Protein AF-0000000081666389 (afdb_homodimer)

Sequence (454 aa):
METGNNTIRDEVRSTVYCTSIKHGDVEEWEFAYNKAIERFAPVTEANRLRSAMGCTEKAWLLERYLEDDNFAISGTLSDIRDKSSTGYSVAWEFTMENFDKLGLSYNTVWDFQTIMNTDYDLKQLTAFSVNHHDMAEDDARDYYEAVETVEKNIVWMNRNKQSIKEWLLEVTSTMKHSVPTDGERHVPKPDSSGLYIQYDGLIQDGHINGKRVPLTSEAMLQLVHEHMETGNNTIRDEVRSTVYCTSIKHGDVEEWEFAYNKAIERFAPVTEANRLRSAMGCTEKAWLLERYLEDDNFAISGTLSDIRDKSSTGYSVAWEFTMENFDKLGLSYNTVWDFQTIMNTDYDLKQLTAFSVNHHDMAEDDARDYYEAVETVEKNIVWMNRNKQSIKEWLLEVTSTMKHSVPTDGERHVPKPDSSGLYIQYDGLIQDGHINGKRVPLTSEAMLQLVHEH

Nearest PDB structures (foldseek):
  4d4z-assembly1_A  TM=5.268E-01  e=8.474E+00  Homo sapiens
  4d4z-assembly1_A  TM=3.422E-01  e=6.102E+00  Homo sapiens

Organism: Saccoglossus kowalevskii (NCBI:txid10224)

Solvent-accessible surface area (backbone atoms only — not comparable to full-atom values): 24777 Å² total; per-residue (Å²): 123,70,62,58,56,47,48,52,50,46,51,50,47,45,39,22,38,22,35,10,21,36,76,42,54,68,64,50,40,48,52,33,51,55,49,36,68,40,87,85,46,56,64,70,58,22,51,45,32,50,41,18,56,22,32,34,68,49,63,70,59,53,50,50,56,57,67,32,85,91,52,58,57,70,61,44,42,64,30,16,37,66,42,27,64,37,20,29,52,52,39,49,52,50,44,71,71,35,32,75,84,68,64,60,59,71,61,71,61,42,60,48,30,68,71,35,43,44,74,60,45,52,50,54,56,49,51,53,48,65,76,45,67,83,57,54,69,70,58,51,53,52,45,54,52,27,51,53,45,23,53,50,36,27,54,50,40,72,72,38,48,66,61,49,54,50,50,51,52,49,56,64,56,54,70,62,70,78,65,88,78,84,86,88,70,76,72,74,56,85,64,75,62,46,61,40,61,57,66,47,79,52,57,49,88,81,45,73,70,58,53,67,23,39,31,32,60,66,45,41,60,52,57,58,68,72,101,122,69,61,60,58,48,47,52,51,47,50,51,46,46,39,24,38,22,34,12,22,39,75,41,54,67,61,51,40,48,51,32,51,55,51,37,68,40,87,85,47,56,65,69,57,20,50,42,31,52,40,18,57,23,31,34,67,49,62,69,58,51,50,50,56,58,69,34,84,91,51,58,56,71,59,45,43,63,30,16,34,65,42,30,67,37,19,30,51,52,41,51,52,50,45,71,72,34,31,76,85,68,64,60,58,70,60,70,61,43,59,49,29,68,66,35,45,45,73,61,44,53,50,53,55,48,51,52,48,63,77,45,70,82,58,53,68,70,58,51,53,49,43,54,52,27,50,51,46,24,53,52,36,27,55,50,40,71,71,38,47,65,61,49,54,51,48,52,52,48,55,64,55,52,68,60,70,75,60,85,77,83,79,77,76,69,66,72,59,80,69,77,65,47,61,40,61,56,69,45,84,45,57,48,90,79,46,75,70,60,55,66,26,43,30,39,60,66,46,42,61,54,57,59,67,72,103

Foldseek 3Di:
DVVVVVVVVLVLLLVQLLLQQQPHDPVSLVVLVVQLLDPPHPPSSSLSSLLSNLSHLDLVSLVVNCPDPSDDNLSSLVSNCLRAPSSVVSSVVCCVVCCVVVVDDLVSLLVNLQQQAAPVSLVVLVVVCVVVVVDDPVSVVSSVVSSVSNPVNNVVCVVCVVVVVVVVVVVVVPVPPPLDDDDDDDSPPVPQQQQPQPQNVRCGPVDSPRGRHRRHNVSNVVVVVVD/DVVVVVVVVLVLLLVQLLLQQQPHDPVSLVVLVVQLLDPPHPPSSSLSSLLSNLSHLDLVSLVVNCPDPSDDNLSSLVSNCQNAPSSVVSSVVCCVVCCVVVVDDLVSLLVNLQQQAAPVSLVVLVVVCVVVVVDDPVSVVSSVVSSVSNPVSNVVCVVCVVVVVVVVVVVVVVVPVPPDPDDDPPVVPPPQQQQDQPQRVRCGPVDSPRGRHRHHNVSNVVVVVVD

Secondary structure (DSSP, 8-state):
-HHHHHHHHHHHHHHHHHHHHHS--HHHHHHHHHHHT-TTS-HHHHHHHHHHHTT---HHHHHHHHH-TTS-HHHHHHHHHTT-HHHHHHHHHHHHHHHHHHT--HHHHHGGGGT--SHHHHHHHHHHHHHTTT--HHHHHHHHHHHHHHHHHHHHHHHHHHHHHHHHHHHHHHHHHT----SSS------S--EEE---S--BTTB----EEE--HHHHHHHHHT-/-HHHHHHHHHHHHHHHHHHHHHH--HHHHHHHHHHHT-TTS-HHHHHHHHHHHTT---HHHHHHHHH-TTS-HHHHHHHHHTT-HHHHHHHHHHHHHHHHHHT--HHHHHGGGGT--SHHHHHHHHHHHHHTTT--HHHHHHHHHHHHHHHHHHHHHHHHHHHHHHHHHHHHHHHHHTS---SSS------S--EEE---S--BTTB----EEE--HHHHHHHHHT-

pLDDT: mean 73.29, std 25.48, range [24.53, 97.75]

Structure (mmCIF, N/CA/C/O backbone):
data_AF-0000000081666389-model_v1
#
loop_
_entity.id
_entity.type
_entity.pdbx_description
1 polymer 'Aminopeptidase N-like'
#
loop_
_atom_site.group_PDB
_atom_site.id
_atom_site.type_symbol
_atom_site.label_atom_id
_atom_site.label_alt_id
_atom_site.label_comp_id
_atom_site.label_asym_id
_atom_site.label_entity_id
_atom_site.label_seq_id
_atom_site.pdbx_PDB_ins_code
_atom_site.Cartn_x
_atom_site.Cartn_y
_atom_site.Cartn_z
_atom_site.occupancy
_atom_site.B_iso_or_equiv
_atom_site.auth_seq_id
_atom_site.auth_comp_id
_atom_site.auth_asym_id
_atom_site.auth_atom_id
_atom_site.pdbx_PDB_model_num
ATOM 1 N N . MET A 1 1 ? -6.422 12.758 38.344 1 36.09 1 MET A N 1
ATOM 2 C CA . MET A 1 1 ? -7.582 11.992 37.906 1 36.09 1 MET A CA 1
ATOM 3 C C . MET A 1 1 ? -8.125 12.523 36.562 1 36.09 1 MET A C 1
ATOM 5 O O . MET A 1 1 ? -8.945 11.867 35.938 1 36.09 1 MET A O 1
ATOM 9 N N . GLU A 1 2 ? -8.078 13.914 36.281 1 46.12 2 GLU A N 1
ATOM 10 C CA . GLU A 1 2 ? -8.539 14.664 35.094 1 46.12 2 GLU A CA 1
ATOM 11 C C . GLU A 1 2 ? -7.656 14.391 33.875 1 46.12 2 GLU A C 1
ATOM 13 O O . GLU A 1 2 ? -8.102 14.516 32.75 1 46.12 2 GLU A O 1
ATOM 18 N N . THR A 1 3 ? -6.441 13.992 34.188 1 48.28 3 THR A N 1
ATOM 19 C CA . THR A 1 3 ? -5.426 13.75 33.188 1 48.28 3 THR A CA 1
ATOM 20 C C . THR A 1 3 ? -5.73 12.477 32.406 1 48.28 3 THR A C 1
ATOM 22 O O . THR A 1 3 ? -5.535 12.422 31.188 1 48.28 3 THR A O 1
ATOM 25 N N . GLY A 1 4 ? -6.125 11.461 33.156 1 44.62 4 GLY A N 1
ATOM 26 C CA . GLY A 1 4 ? -6.492 10.195 32.531 1 44.62 4 GLY A CA 1
ATOM 27 C C . GLY A 1 4 ? -7.648 10.305 31.562 1 44.62 4 GLY A C 1
ATOM 28 O O . GLY A 1 4 ? -7.617 9.703 30.5 1 44.62 4 GLY A O 1
ATOM 29 N N . ASN A 1 5 ? -8.727 11.07 32 1 45.56 5 ASN A N 1
ATOM 30 C CA . ASN A 1 5 ? -9.914 11.25 31.156 1 45.56 5 ASN A CA 1
ATOM 31 C C . ASN A 1 5 ? -9.586 12.023 29.891 1 45.56 5 ASN A C 1
ATOM 33 O O . ASN A 1 5 ? -10.125 11.719 28.812 1 45.56 5 ASN A O 1
ATOM 37 N N . ASN A 1 6 ? -8.602 12.891 30.062 1 51.28 6 ASN A N 1
ATOM 38 C CA . ASN A 1 6 ? -8.203 13.664 28.891 1 51.28 6 ASN A CA 1
ATOM 39 C C . ASN A 1 6 ? -7.43 12.812 27.891 1 51.28 6 ASN A C 1
ATOM 41 O O . ASN A 1 6 ? -7.609 12.953 26.672 1 51.28 6 ASN A O 1
ATOM 45 N N . THR A 1 7 ? -6.656 11.867 28.5 1 53.44 7 THR A N 1
ATOM 46 C CA . THR A 1 7 ? -5.867 11 27.641 1 53.44 7 THR A CA 1
ATOM 47 C C . THR A 1 7 ? -6.77 10.047 26.859 1 53.44 7 THR A C 1
ATOM 49 O O . THR A 1 7 ? -6.547 9.805 25.672 1 53.44 7 THR A O 1
ATOM 52 N N . ILE A 1 8 ? -7.734 9.5 27.562 1 48.84 8 ILE A N 1
ATOM 53 C CA . ILE A 1 8 ? -8.672 8.602 26.891 1 48.84 8 ILE A CA 1
ATOM 54 C C . ILE A 1 8 ? -9.445 9.359 25.812 1 48.84 8 ILE A C 1
ATOM 56 O O . ILE A 1 8 ? -9.594 8.875 24.703 1 48.84 8 ILE A O 1
ATOM 60 N N . ARG A 1 9 ? -9.789 10.586 26.203 1 58.81 9 ARG A N 1
ATOM 61 C CA . ARG A 1 9 ? -10.531 11.398 25.234 1 58.81 9 ARG A CA 1
ATOM 62 C C . ARG A 1 9 ? -9.664 11.742 24.031 1 58.81 9 ARG A C 1
ATOM 64 O O . ARG A 1 9 ? -10.133 11.711 22.891 1 58.81 9 ARG A O 1
ATOM 71 N N . ASP A 1 10 ? -8.398 11.938 24.406 1 64.31 10 ASP A N 1
ATOM 72 C CA . ASP A 1 10 ? -7.473 12.273 23.328 1 64.31 10 ASP A CA 1
ATOM 73 C C . ASP A 1 10 ? -7.23 11.078 22.406 1 64.31 10 ASP A C 1
ATOM 75 O O . ASP A 1 10 ? -7.191 11.219 21.188 1 64.31 10 ASP A O 1
ATOM 79 N N . GLU A 1 11 ? -7.113 9.961 23.047 1 62.31 11 GLU A N 1
ATOM 80 C CA . GLU A 1 11 ? -6.879 8.742 22.266 1 62.31 11 GLU A CA 1
ATOM 81 C C . GLU A 1 11 ? -8.07 8.422 21.375 1 62.31 11 GLU A C 1
ATOM 83 O O . GLU A 1 11 ? -7.898 7.988 20.234 1 62.31 11 GLU A O 1
ATOM 88 N N . VAL A 1 12 ? -9.203 8.625 21.938 1 65.75 12 VAL A N 1
ATOM 89 C CA . VAL A 1 12 ? -10.406 8.359 21.156 1 65.75 12 VAL A CA 1
ATOM 90 C C . VAL A 1 12 ? -10.477 9.328 19.969 1 65.75 12 VAL A C 1
ATOM 92 O O . VAL A 1 12 ? -10.805 8.922 18.844 1 65.75 12 VAL A O 1
ATOM 95 N N . ARG A 1 13 ? -10.047 10.555 20.25 1 72.19 13 ARG A N 1
ATOM 96 C CA . ARG A 1 13 ? -10.062 11.555 19.188 1 72.19 13 ARG A CA 1
ATOM 97 C C . ARG A 1 13 ? -9.102 11.18 18.062 1 72.19 13 ARG A C 1
ATOM 99 O O . ARG A 1 13 ? -9.453 11.25 16.891 1 72.19 13 ARG A O 1
ATOM 106 N N . SER A 1 14 ? -7.91 10.797 18.469 1 75.25 14 SER A N 1
ATOM 107 C CA . SER A 1 14 ? -6.914 10.383 17.484 1 75.25 14 SER A CA 1
ATOM 108 C C . SER A 1 14 ? -7.422 9.219 16.641 1 75.25 14 SER A C 1
ATOM 110 O O . SER A 1 14 ? -7.27 9.219 15.422 1 75.25 14 SER A O 1
ATOM 112 N N . THR A 1 15 ? -8.062 8.359 17.266 1 72.31 15 THR A N 1
ATOM 113 C CA . THR A 1 15 ? -8.586 7.184 16.578 1 72.31 15 THR A CA 1
ATOM 114 C C . THR A 1 15 ? -9.703 7.574 15.617 1 72.31 15 THR A C 1
ATOM 116 O O . THR A 1 15 ? -9.758 7.082 14.492 1 72.31 15 THR A O 1
ATOM 119 N N . VAL A 1 16 ? -10.547 8.414 16.016 1 70.94 16 VAL A N 1
ATOM 120 C CA . VAL A 1 16 ? -11.672 8.852 15.188 1 70.94 16 VAL A CA 1
ATOM 121 C C . VAL A 1 16 ? -11.148 9.602 13.961 1 70.94 16 VAL A C 1
ATOM 123 O O . VAL A 1 16 ? -11.594 9.352 12.836 1 70.94 16 VAL A O 1
ATOM 126 N N . TYR A 1 17 ? -10.195 10.438 14.211 1 80 17 TYR A N 1
ATOM 127 C CA . TYR A 1 17 ? -9.625 11.188 13.102 1 80 17 TYR A CA 1
ATOM 128 C C . TYR A 1 17 ? -8.969 10.25 12.094 1 80 17 TYR A C 1
ATOM 130 O O . TYR A 1 17 ? -9.242 10.328 10.891 1 80 17 TYR A O 1
ATOM 138 N N . CYS A 1 18 ? -8.18 9.391 12.617 1 81.88 18 CYS A N 1
ATOM 139 C CA . CYS A 1 18 ? -7.457 8.477 11.734 1 81.88 18 CYS A CA 1
ATOM 140 C C . CYS A 1 18 ? -8.422 7.59 10.969 1 81.88 18 CYS A C 1
ATOM 142 O O . CYS A 1 18 ? -8.305 7.438 9.75 1 81.88 18 CYS A O 1
ATOM 144 N N . THR A 1 19 ? -9.375 7.148 11.578 1 73.44 19 THR A N 1
ATOM 145 C CA . THR A 1 19 ? -10.344 6.262 10.945 1 73.44 19 THR A CA 1
ATOM 146 C C . THR A 1 19 ? -11.148 7.012 9.891 1 73.44 19 THR A C 1
ATOM 148 O O . THR A 1 19 ? -11.398 6.488 8.805 1 73.44 19 THR A O 1
ATOM 151 N N . SER A 1 20 ? -11.57 8.195 10.195 1 74.06 20 SER A N 1
ATOM 152 C CA . SER A 1 20 ? -12.344 9.008 9.266 1 74.06 20 SER A CA 1
ATOM 153 C C . SER A 1 20 ? -11.555 9.297 7.992 1 74.06 20 SER A C 1
ATOM 155 O O . SER A 1 20 ? -12.109 9.258 6.891 1 74.06 20 SER A O 1
ATOM 157 N N . ILE A 1 21 ? -10.344 9.484 8.18 1 82.62 21 ILE A N 1
ATOM 158 C CA . ILE A 1 21 ? -9.5 9.828 7.039 1 82.62 21 ILE A CA 1
ATOM 159 C C . ILE A 1 21 ? -9.148 8.562 6.262 1 82.62 21 ILE A C 1
ATOM 161 O O . ILE A 1 21 ? -9.117 8.57 5.031 1 82.62 21 ILE A O 1
ATOM 165 N N . LYS A 1 22 ? -8.891 7.512 6.961 1 81.94 22 LYS A N 1
ATOM 166 C CA . LYS A 1 22 ? -8.578 6.23 6.332 1 81.94 22 LYS A CA 1
ATOM 167 C C . LYS A 1 22 ? -9.711 5.773 5.418 1 81.94 22 LYS A C 1
ATOM 169 O O . LYS A 1 22 ? -9.469 5.324 4.297 1 81.94 22 LYS A O 1
ATOM 174 N N . HIS A 1 23 ? -10.875 5.973 5.887 1 70.44 23 HIS A N 1
ATOM 175 C CA . HIS A 1 23 ? -12.023 5.453 5.156 1 70.44 23 HIS A CA 1
ATOM 176 C C . HIS A 1 23 ? -12.734 6.562 4.391 1 70.44 23 HIS A C 1
ATOM 178 O O . HIS A 1 23 ? -13.742 6.316 3.723 1 70.44 23 HIS A O 1
ATOM 184 N N . GLY A 1 24 ? -12.18 7.773 4.512 1 70.62 24 GLY A N 1
ATOM 185 C CA . GLY A 1 24 ? -12.797 8.906 3.842 1 70.62 24 GLY A CA 1
ATOM 186 C C . GLY A 1 24 ? -12.172 9.211 2.494 1 70.62 24 GLY A C 1
ATOM 187 O O . GLY A 1 24 ? -11.555 8.344 1.878 1 70.62 24 GLY A O 1
ATOM 188 N N . ASP A 1 25 ? -12.57 10.375 2.037 1 73.62 25 ASP A N 1
ATOM 189 C CA . ASP A 1 25 ? -12.086 10.859 0.75 1 73.62 25 ASP A CA 1
ATOM 190 C C . ASP A 1 25 ? -11.32 12.18 0.911 1 73.62 25 ASP A C 1
ATOM 192 O O . ASP A 1 25 ? -10.773 12.453 1.979 1 73.62 25 ASP A O 1
ATOM 196 N N . VAL A 1 26 ? -11.219 12.898 -0.152 1 79.31 26 VAL A N 1
ATOM 197 C CA . VAL A 1 26 ? -10.438 14.133 -0.193 1 79.31 26 VAL A CA 1
ATOM 198 C C . VAL A 1 26 ? -11.031 15.141 0.789 1 79.31 26 VAL A C 1
ATOM 200 O O . VAL A 1 26 ? -10.289 15.906 1.418 1 79.31 26 VAL A O 1
ATOM 203 N N . GLU A 1 27 ? -12.258 15.055 1.017 1 76.12 27 GLU A N 1
ATOM 204 C CA . GLU A 1 27 ? -12.93 16.047 1.858 1 76.12 27 GLU A CA 1
ATOM 205 C C . GLU A 1 27 ? -12.461 15.938 3.309 1 76.12 27 GLU A C 1
ATOM 207 O O . GLU A 1 27 ? -12.148 16.953 3.939 1 76.12 27 GLU A O 1
ATOM 212 N N . GLU A 1 28 ? -12.531 14.727 3.797 1 81.31 28 GLU A N 1
ATOM 213 C CA . GLU A 1 28 ? -12.07 14.523 5.168 1 81.31 28 GLU A CA 1
ATOM 214 C C . GLU A 1 28 ? -10.602 14.906 5.324 1 81.31 28 GLU A C 1
ATOM 216 O O . GLU A 1 28 ? -10.219 15.492 6.336 1 81.31 28 GLU A O 1
ATOM 221 N N . TRP A 1 29 ? -9.852 14.672 4.289 1 90.25 29 TRP A N 1
ATOM 222 C CA . TRP A 1 29 ? -8.43 14.984 4.34 1 90.25 29 TRP A CA 1
ATOM 223 C C . TRP A 1 29 ? -8.203 16.484 4.289 1 90.25 29 TRP A C 1
ATOM 225 O O . TRP A 1 29 ? -7.395 17.031 5.055 1 90.25 29 TRP A O 1
ATOM 235 N N . GLU A 1 30 ? -8.953 17.141 3.432 1 88.88 30 GLU A N 1
ATOM 236 C CA . GLU A 1 30 ? -8.844 18.594 3.316 1 88.88 30 GLU A CA 1
ATOM 237 C C . GLU A 1 30 ? -9.281 19.281 4.605 1 88.88 30 GLU A C 1
ATOM 239 O O . GLU A 1 30 ? -8.695 20.297 4.996 1 88.88 30 GLU A O 1
ATOM 244 N N . PHE A 1 31 ? -10.289 18.766 5.137 1 86.62 31 PHE A N 1
ATOM 245 C CA . PHE A 1 31 ? -10.719 19.328 6.414 1 86.62 31 PHE A CA 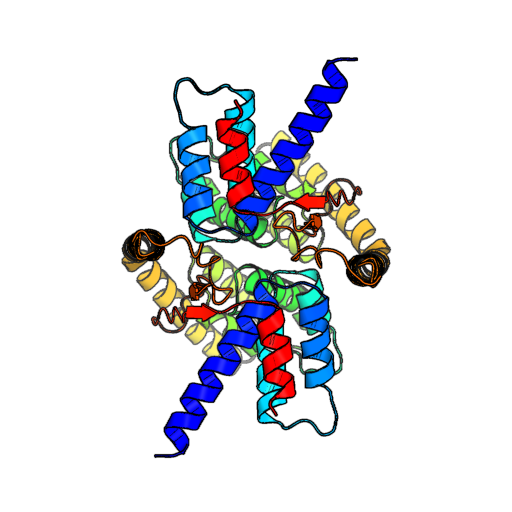1
ATOM 246 C C . PHE A 1 31 ? -9.586 19.25 7.441 1 86.62 31 PHE A C 1
ATOM 248 O O . PHE A 1 31 ? -9.281 20.25 8.102 1 86.62 31 PHE A O 1
ATOM 255 N N . ALA A 1 32 ? -8.984 18.078 7.59 1 91.94 32 ALA A N 1
ATOM 256 C CA . ALA A 1 32 ? -7.875 17.922 8.523 1 91.94 32 ALA A CA 1
ATOM 257 C C . ALA A 1 32 ? -6.719 18.844 8.18 1 91.94 32 ALA A C 1
ATOM 259 O O . ALA A 1 32 ? -6.141 19.484 9.062 1 91.94 32 ALA A O 1
ATOM 260 N N . TYR A 1 33 ? -6.414 18.938 6.91 1 95.25 33 TYR A N 1
ATOM 261 C CA . TYR A 1 33 ? -5.332 19.797 6.441 1 95.25 33 TYR A CA 1
ATOM 262 C C . TYR A 1 33 ? -5.574 21.25 6.84 1 95.25 33 TYR A C 1
ATOM 264 O O . TYR A 1 33 ? -4.711 21.875 7.453 1 95.25 33 TYR A O 1
ATOM 272 N N . ASN A 1 34 ? -6.777 21.719 6.527 1 93.12 34 ASN A N 1
ATOM 273 C CA . ASN A 1 34 ? -7.098 23.109 6.801 1 93.12 34 ASN A CA 1
ATOM 274 C C . ASN A 1 34 ? -7.051 23.422 8.297 1 93.12 34 ASN A C 1
ATOM 276 O O . ASN A 1 34 ? -6.578 24.484 8.703 1 93.12 34 ASN A O 1
ATOM 280 N N . LYS A 1 35 ? -7.492 22.531 9.047 1 91.44 35 LYS A N 1
ATOM 281 C CA . LYS A 1 35 ? -7.48 22.734 10.492 1 91.44 35 LYS A CA 1
ATOM 282 C C . LYS A 1 35 ? -6.062 22.641 11.047 1 91.44 35 LYS A C 1
ATOM 284 O O . LYS A 1 35 ? -5.707 23.359 11.984 1 91.44 35 LYS A O 1
ATOM 289 N N . ALA A 1 36 ? -5.285 21.781 10.5 1 94.44 36 ALA A N 1
ATOM 290 C CA . ALA A 1 36 ? -3.928 21.562 10.992 1 94.44 36 ALA A CA 1
ATOM 291 C C . ALA A 1 36 ? -3.057 22.797 10.758 1 94.44 36 ALA A C 1
ATOM 293 O O . ALA A 1 36 ? -2.15 23.078 11.547 1 94.44 36 ALA A O 1
ATOM 294 N N . ILE A 1 37 ? -3.344 23.594 9.742 1 95.25 37 ILE A N 1
ATOM 295 C CA . ILE A 1 37 ? -2.453 24.688 9.406 1 95.25 37 ILE A CA 1
ATOM 296 C C . ILE A 1 37 ? -3.047 26.016 9.914 1 95.25 37 ILE A C 1
ATOM 298 O O . ILE A 1 37 ? -2.475 27.078 9.695 1 95.25 37 ILE A O 1
ATOM 302 N N . GLU A 1 38 ? -4.164 25.891 10.531 1 91.56 38 GLU A N 1
ATOM 303 C CA . GLU A 1 38 ? -4.789 27.094 11.055 1 91.56 38 GLU A CA 1
ATOM 304 C C . GLU A 1 38 ? -3.889 27.781 12.086 1 91.56 38 GLU A C 1
ATOM 306 O O . GLU A 1 38 ? -3.361 27.125 12.984 1 91.56 38 GLU A O 1
ATOM 311 N N . ARG A 1 39 ? -3.67 29.062 12.078 1 88.5 39 ARG A N 1
ATOM 312 C CA . ARG A 1 39 ? -2.736 29.844 12.875 1 88.5 39 ARG A CA 1
ATOM 313 C C . ARG A 1 39 ? -3.088 29.766 14.359 1 88.5 39 ARG A C 1
ATOM 315 O O . ARG A 1 39 ? -2.199 29.672 15.211 1 88.5 39 ARG A O 1
ATOM 322 N N . PHE A 1 40 ? -4.371 29.734 14.703 1 86.56 40 PHE A N 1
ATOM 323 C CA . PHE A 1 40 ? -4.723 29.828 16.109 1 86.56 40 PHE A CA 1
ATOM 324 C C . PHE A 1 40 ? -5.277 28.5 16.625 1 86.56 40 PHE A C 1
ATOM 326 O O . PHE A 1 40 ? -5.902 28.453 17.688 1 86.56 40 PHE A O 1
ATOM 333 N N . ALA A 1 41 ? -4.895 27.484 15.914 1 81.25 41 ALA A N 1
ATOM 334 C CA . ALA A 1 41 ? -5.367 26.172 16.375 1 81.25 41 ALA A CA 1
ATOM 335 C C . ALA A 1 41 ? -4.535 25.672 17.547 1 81.25 41 ALA A C 1
ATOM 337 O O . ALA A 1 41 ? -3.322 25.891 17.594 1 81.25 41 ALA A O 1
ATOM 338 N N . PRO A 1 42 ? -5.227 25.062 18.562 1 89.56 42 PRO A N 1
ATOM 339 C CA . PRO A 1 42 ? -4.438 24.406 19.594 1 89.56 42 PRO A CA 1
ATOM 340 C C . PRO A 1 42 ? -3.414 23.422 19.031 1 89.56 42 PRO A C 1
ATOM 342 O O . PRO A 1 42 ? -3.742 22.625 18.141 1 89.56 42 PRO A O 1
ATOM 345 N N . VAL A 1 43 ? -2.248 23.531 19.578 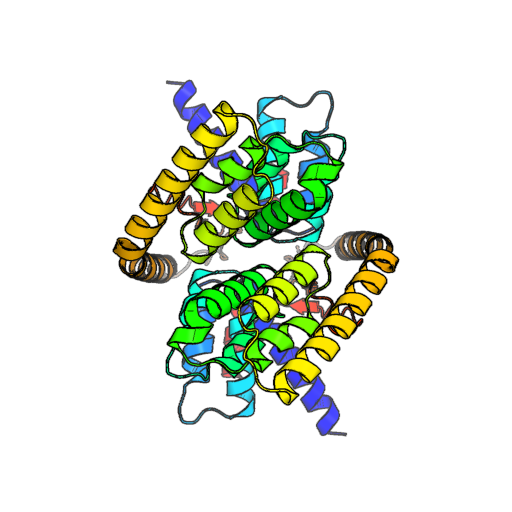1 89.19 43 VAL A N 1
ATOM 346 C CA . VAL A 1 43 ? -1.113 22.781 19.062 1 89.19 43 VAL A CA 1
ATOM 347 C C . VAL A 1 43 ? -1.402 21.297 19.141 1 89.19 43 VAL A C 1
ATOM 349 O O . VAL A 1 43 ? -1.118 20.547 18.188 1 89.19 43 VAL A O 1
ATOM 352 N N . THR A 1 44 ? -1.944 20.844 20.203 1 87.88 44 THR A N 1
ATOM 353 C CA . THR A 1 44 ? -2.227 19.422 20.406 1 87.88 44 THR A CA 1
ATOM 354 C C . THR A 1 44 ? -3.205 18.922 19.344 1 87.88 44 THR A C 1
ATOM 356 O O . THR A 1 44 ? -3.029 17.828 18.797 1 87.88 44 THR A O 1
ATOM 359 N N . GLU A 1 45 ? -4.207 19.75 19.078 1 86.56 45 GLU A N 1
ATOM 360 C CA . GLU A 1 45 ? -5.203 19.375 18.094 1 86.56 45 GLU A CA 1
ATOM 361 C C . GLU A 1 45 ? -4.625 19.406 16.688 1 86.56 45 GLU A C 1
ATOM 363 O O . GLU A 1 45 ? -4.887 18.516 15.875 1 86.56 45 GLU A O 1
ATOM 368 N N . ALA A 1 46 ? -3.855 20.375 16.469 1 90.75 46 ALA A N 1
ATOM 369 C CA . ALA A 1 46 ? -3.188 20.469 15.172 1 90.75 46 ALA A CA 1
ATOM 370 C C . ALA A 1 46 ? -2.297 19.266 14.93 1 90.75 46 ALA A C 1
ATOM 372 O O . ALA A 1 46 ? -2.312 18.688 13.836 1 90.75 46 ALA A O 1
ATOM 373 N N . ASN A 1 47 ? -1.603 18.859 15.938 1 92 47 ASN A N 1
ATOM 374 C CA . ASN A 1 47 ? -0.725 17.703 15.828 1 92 47 ASN A CA 1
ATOM 375 C C . ASN A 1 47 ? -1.519 16.422 15.586 1 92 47 ASN A C 1
ATOM 377 O O . ASN A 1 47 ? -1.089 15.555 14.828 1 92 47 ASN A O 1
ATOM 381 N N . ARG A 1 48 ? -2.607 16.312 16.219 1 89 48 ARG A N 1
ATOM 382 C CA . ARG A 1 48 ? -3.469 15.156 16.047 1 89 48 ARG A CA 1
ATOM 383 C C . ARG A 1 48 ? -3.994 15.062 14.617 1 89 48 ARG A C 1
ATOM 385 O O . ARG A 1 48 ? -4.004 13.977 14.031 1 89 48 ARG A O 1
ATOM 392 N N . LEU A 1 49 ? -4.418 16.156 14.109 1 92.44 49 LEU A N 1
ATOM 393 C CA . LEU A 1 49 ? -4.949 16.203 12.75 1 92.44 49 LEU A CA 1
ATOM 394 C C . LEU A 1 49 ? -3.848 15.953 11.727 1 92.44 49 LEU A C 1
ATOM 396 O O . LEU A 1 49 ? -4.059 15.227 10.75 1 92.44 49 LEU A O 1
ATOM 400 N N . ARG A 1 50 ? -2.678 16.469 12 1 95.25 50 ARG A N 1
ATOM 401 C CA . ARG A 1 50 ? -1.526 16.188 11.148 1 95.25 50 ARG A CA 1
ATOM 402 C C . ARG A 1 50 ? -1.224 14.695 11.094 1 95.25 50 ARG A C 1
ATOM 404 O O . ARG A 1 50 ? -1.068 14.133 10.008 1 95.25 50 ARG A O 1
ATOM 411 N N . SER A 1 51 ? -1.171 14.141 12.203 1 93.44 51 SER A N 1
ATOM 412 C CA . SER A 1 51 ? -0.902 12.703 12.273 1 93.44 51 SER A CA 1
ATOM 413 C C . SER A 1 51 ? -1.983 11.906 11.555 1 93.44 51 SER A C 1
ATOM 415 O O . SER A 1 51 ? -1.682 10.953 10.828 1 93.44 51 SER A O 1
ATOM 417 N N . ALA A 1 52 ? -3.188 12.312 11.711 1 90.62 52 ALA A N 1
ATOM 418 C CA . ALA A 1 52 ? -4.32 11.602 11.125 1 90.62 52 ALA A CA 1
ATOM 419 C C . ALA A 1 52 ? -4.289 11.68 9.602 1 90.62 52 ALA A C 1
ATOM 421 O O . ALA A 1 52 ? -4.73 10.758 8.914 1 90.62 52 ALA A O 1
ATOM 422 N N . MET A 1 53 ? -3.756 12.719 9.078 1 95.25 53 MET A N 1
ATOM 423 C CA . MET A 1 53 ? -3.656 12.859 7.633 1 95.25 53 MET A CA 1
ATOM 424 C C . MET A 1 53 ? -2.85 11.719 7.023 1 95.25 53 MET A C 1
ATOM 426 O O . MET A 1 53 ? -3.09 11.328 5.883 1 95.25 53 MET A O 1
ATOM 430 N N . GLY A 1 54 ? -1.995 11.141 7.824 1 95.25 54 GLY A N 1
ATOM 431 C CA . GLY A 1 54 ? -1.179 10.023 7.375 1 95.25 54 GLY A CA 1
ATOM 432 C C . GLY A 1 54 ? -1.946 8.719 7.293 1 95.25 54 GLY A C 1
ATOM 433 O O . GLY A 1 54 ? -1.455 7.734 6.727 1 95.25 54 GLY A O 1
ATOM 434 N N . CYS A 1 55 ? -3.156 8.758 7.68 1 87.56 55 CYS A N 1
ATOM 435 C CA . CYS A 1 55 ? -3.943 7.531 7.754 1 87.56 55 CYS A CA 1
ATOM 436 C C . CYS A 1 55 ? -4.664 7.266 6.438 1 87.56 55 CYS A C 1
ATOM 438 O O . CYS A 1 55 ? -5.215 6.184 6.23 1 87.56 55 CYS A O 1
ATOM 440 N N . THR A 1 56 ? -4.652 8.195 5.492 1 87.56 56 THR A N 1
ATOM 441 C CA . THR A 1 56 ? -5.344 7.98 4.227 1 87.56 56 THR A CA 1
ATOM 442 C C . THR A 1 56 ? -4.711 6.824 3.453 1 87.56 56 THR A C 1
ATOM 444 O O . THR A 1 56 ? -3.496 6.625 3.512 1 87.56 56 THR A O 1
ATOM 447 N N . GLU A 1 57 ? -5.551 6.203 2.729 1 81.38 57 GLU A N 1
ATOM 448 C CA . GLU A 1 57 ? -5.07 5.109 1.89 1 81.38 57 GLU A CA 1
ATOM 449 C C . GLU A 1 57 ? -4.855 5.57 0.451 1 81.38 57 GLU A C 1
ATOM 451 O O . GLU A 1 57 ? -4.52 4.766 -0.421 1 81.38 57 GLU A O 1
ATOM 456 N N . LYS A 1 58 ? -5.066 6.785 0.211 1 82.56 58 LYS A N 1
ATOM 457 C CA . LYS A 1 58 ? -4.867 7.352 -1.12 1 82.56 58 LYS A CA 1
ATOM 458 C C . LYS A 1 58 ? -3.436 7.848 -1.299 1 82.56 58 LYS A C 1
ATOM 460 O O . LYS A 1 58 ? -3.051 8.867 -0.716 1 82.56 58 LYS A O 1
ATOM 465 N N . ALA A 1 59 ? -2.742 7.195 -2.162 1 83.94 59 ALA A N 1
ATOM 466 C CA . ALA A 1 59 ? -1.321 7.473 -2.352 1 83.94 59 ALA A CA 1
ATOM 467 C C . ALA A 1 59 ? -1.095 8.914 -2.779 1 83.94 59 ALA A C 1
ATOM 469 O O . ALA A 1 59 ? -0.15 9.57 -2.324 1 83.94 59 ALA A O 1
ATOM 470 N N . TRP A 1 60 ? -1.994 9.414 -3.627 1 84 60 TRP A N 1
ATOM 471 C CA . TRP A 1 60 ? -1.778 10.758 -4.152 1 84 60 TRP A CA 1
ATOM 472 C C . TRP A 1 60 ? -1.944 11.805 -3.057 1 84 60 TRP A C 1
ATOM 474 O O . TRP A 1 60 ? -1.287 12.844 -3.082 1 84 60 TRP A O 1
ATOM 484 N N . LEU A 1 61 ? -2.748 11.562 -2.088 1 89.31 61 LEU A N 1
ATOM 485 C CA . LEU A 1 61 ? -2.891 12.484 -0.966 1 89.31 61 LEU A CA 1
ATOM 486 C C . LEU A 1 61 ? -1.679 12.406 -0.044 1 89.31 61 LEU A C 1
ATOM 488 O O . LEU A 1 61 ? -1.25 13.422 0.505 1 89.31 61 LEU A O 1
ATOM 492 N N . LEU A 1 62 ? -1.126 11.227 0.093 1 93.44 62 LEU A N 1
ATOM 493 C CA . LEU A 1 62 ? 0.095 11.094 0.879 1 93.44 62 LEU A CA 1
ATOM 494 C C . LEU A 1 62 ? 1.259 11.812 0.208 1 93.44 62 LEU A C 1
ATOM 496 O O . LEU A 1 62 ? 2.07 12.453 0.881 1 93.44 62 LEU A O 1
ATOM 500 N N . GLU A 1 63 ? 1.331 11.703 -1.08 1 90.88 63 GLU A N 1
ATOM 501 C CA . GLU A 1 63 ? 2.35 12.438 -1.827 1 90.88 63 GLU A CA 1
ATOM 502 C C . GLU A 1 63 ? 2.186 13.945 -1.648 1 90.88 63 GLU A C 1
ATOM 504 O O . GLU A 1 63 ? 3.17 14.664 -1.462 1 90.88 63 GLU A O 1
ATOM 509 N N . ARG A 1 64 ? 0.945 14.352 -1.747 1 90.12 64 ARG A N 1
ATOM 510 C CA . ARG A 1 64 ? 0.663 15.766 -1.515 1 90.12 64 ARG A CA 1
ATOM 511 C C . ARG A 1 64 ? 1.122 16.188 -0.124 1 90.12 64 ARG A C 1
ATOM 513 O O . ARG A 1 64 ? 1.676 17.281 0.045 1 90.12 64 ARG A O 1
ATOM 520 N N . TYR A 1 65 ? 0.867 15.383 0.844 1 96.31 65 TYR A N 1
ATOM 521 C CA . TYR A 1 65 ? 1.285 15.641 2.217 1 96.31 65 TYR A CA 1
ATOM 522 C C . TYR A 1 65 ? 2.799 15.797 2.307 1 96.31 65 TYR A C 1
ATOM 524 O O . TYR A 1 65 ? 3.297 16.766 2.883 1 96.31 65 TYR A O 1
ATOM 532 N N . LEU A 1 66 ? 3.518 15.008 1.607 1 96.62 66 LEU A N 1
ATOM 533 C CA . LEU A 1 66 ? 4.977 14.992 1.647 1 96.62 66 LEU A CA 1
ATOM 534 C C . LEU A 1 66 ? 5.555 16.203 0.923 1 96.62 66 LEU A C 1
ATOM 536 O O . LEU A 1 66 ? 6.633 16.688 1.277 1 96.62 66 LEU A O 1
ATOM 540 N N . GLU A 1 67 ? 4.863 16.672 -0.008 1 93.81 67 GLU A N 1
ATOM 541 C CA . GLU A 1 67 ? 5.367 17.766 -0.836 1 93.81 67 GLU A CA 1
ATOM 542 C C . GLU A 1 67 ? 4.953 19.125 -0.27 1 93.81 67 GLU A C 1
ATOM 544 O O . GLU A 1 67 ? 5.402 20.156 -0.751 1 93.81 67 GLU A O 1
ATOM 549 N N . ASP A 1 68 ? 4.133 19.094 0.765 1 95.88 68 ASP A N 1
ATOM 550 C CA . ASP A 1 68 ? 3.568 20.328 1.305 1 95.88 68 ASP A CA 1
ATOM 551 C C . ASP A 1 68 ? 4.609 21.109 2.115 1 95.88 68 ASP A C 1
ATOM 553 O O . ASP A 1 68 ? 5.219 20.547 3.035 1 95.88 68 ASP A O 1
ATOM 557 N N . ASP A 1 69 ? 4.707 22.359 1.876 1 95.31 69 ASP A N 1
ATOM 558 C CA . ASP A 1 69 ? 5.734 23.188 2.488 1 95.31 69 ASP A CA 1
ATOM 559 C C . ASP A 1 69 ? 5.352 23.562 3.918 1 95.31 69 ASP A C 1
ATOM 561 O O . ASP A 1 69 ? 6.188 24.062 4.68 1 95.31 69 ASP A O 1
ATOM 565 N N . ASN A 1 70 ? 4.113 23.328 4.312 1 95.31 70 ASN A N 1
ATOM 566 C CA . ASN A 1 70 ? 3.67 23.703 5.656 1 95.31 70 ASN A CA 1
ATOM 567 C C . ASN A 1 70 ? 4.172 22.719 6.703 1 95.31 70 ASN A C 1
ATOM 569 O O . ASN A 1 70 ? 4.117 22.984 7.902 1 95.31 70 ASN A O 1
ATOM 573 N N . PHE A 1 71 ? 4.695 21.578 6.258 1 95.88 71 PHE A N 1
ATOM 574 C CA . PHE A 1 71 ? 5.094 20.531 7.195 1 95.88 71 PHE A CA 1
ATOM 575 C C . PHE A 1 71 ? 6.531 20.094 6.941 1 95.88 71 PHE A C 1
ATOM 577 O O . PHE A 1 71 ? 6.98 20.062 5.793 1 95.88 71 PHE A O 1
ATOM 584 N N . ALA A 1 72 ? 7.188 19.75 8.039 1 95.06 72 ALA A N 1
ATOM 585 C CA . ALA A 1 72 ? 8.531 19.188 7.906 1 95.06 72 ALA A CA 1
ATOM 586 C C . ALA A 1 72 ? 8.477 17.766 7.34 1 95.06 72 ALA A C 1
ATOM 588 O O . ALA A 1 72 ? 7.641 16.953 7.754 1 95.06 72 ALA A O 1
ATOM 589 N N . ILE A 1 73 ? 9.391 17.469 6.457 1 95.88 73 ILE A N 1
ATOM 590 C CA . ILE A 1 73 ? 9.414 16.188 5.758 1 95.88 73 ILE A CA 1
ATOM 591 C C . ILE A 1 73 ? 9.586 15.055 6.766 1 95.88 73 ILE A C 1
ATOM 593 O O . ILE A 1 73 ? 8.891 14.039 6.691 1 95.88 73 ILE A O 1
ATOM 597 N N . SER A 1 74 ? 10.484 15.211 7.723 1 94 74 SER A N 1
ATOM 598 C CA . SER A 1 74 ? 10.75 14.148 8.688 1 94 74 SER A CA 1
ATOM 599 C C . SER A 1 74 ? 9.5 13.805 9.492 1 94 74 SER A C 1
ATOM 601 O O . SER A 1 74 ? 9.203 12.633 9.719 1 94 74 SER A O 1
ATOM 603 N N . GLY A 1 75 ? 8.812 14.883 9.898 1 95.12 75 GLY A N 1
ATOM 604 C CA . GLY A 1 75 ? 7.57 14.664 10.617 1 95.12 75 GLY A CA 1
ATOM 605 C C . GLY A 1 75 ? 6.5 13.992 9.781 1 95.12 75 GLY A C 1
ATOM 606 O O . GLY A 1 75 ? 5.82 13.078 10.242 1 95.12 75 GLY A O 1
ATOM 607 N N . THR A 1 76 ? 6.391 14.406 8.547 1 97.25 76 THR A N 1
ATOM 608 C CA . THR A 1 76 ? 5.402 13.836 7.637 1 97.25 76 THR A CA 1
ATOM 609 C C . THR A 1 76 ? 5.703 12.367 7.359 1 97.25 76 THR A C 1
ATOM 611 O O . THR A 1 76 ? 4.797 11.531 7.352 1 97.25 76 THR A O 1
ATOM 614 N N . LEU A 1 77 ? 6.957 12.055 7.152 1 96.94 77 LEU A N 1
ATOM 615 C CA . LEU A 1 77 ? 7.355 10.664 6.953 1 96.94 77 LEU A CA 1
ATOM 616 C C . LEU A 1 77 ? 6.973 9.812 8.156 1 96.94 77 LEU A C 1
ATOM 618 O O . LEU A 1 77 ? 6.473 8.695 8 1 96.94 77 LEU A O 1
ATOM 622 N N . SER A 1 78 ? 7.148 10.344 9.336 1 93.06 78 SER A N 1
ATOM 623 C CA . SER A 1 78 ? 6.777 9.633 10.555 1 93.06 78 SER A CA 1
ATOM 624 C C . SER A 1 78 ? 5.27 9.438 10.641 1 93.06 78 SER A C 1
ATOM 626 O O . SER A 1 78 ? 4.797 8.414 11.156 1 93.06 78 SER A O 1
ATOM 628 N N . ASP A 1 79 ? 4.547 10.383 10.164 1 93.69 79 ASP A N 1
ATOM 629 C CA . ASP A 1 79 ? 3.088 10.344 10.211 1 93.69 79 ASP A CA 1
ATOM 630 C C . ASP A 1 79 ? 2.537 9.281 9.266 1 93.69 79 ASP A C 1
ATOM 632 O O . ASP A 1 79 ? 1.478 8.703 9.516 1 93.69 79 ASP A O 1
ATOM 636 N N . ILE A 1 80 ? 3.301 8.969 8.211 1 94.62 80 ILE A N 1
ATOM 637 C CA . ILE A 1 80 ? 2.693 8.203 7.129 1 94.62 80 ILE A CA 1
ATOM 638 C C . ILE A 1 80 ? 3.225 6.773 7.145 1 94.62 80 ILE A C 1
ATOM 640 O O . ILE A 1 80 ? 2.473 5.824 6.91 1 94.62 80 ILE A O 1
ATOM 644 N N . ARG A 1 81 ? 4.469 6.523 7.48 1 90.56 81 ARG A N 1
ATOM 645 C CA . ARG A 1 81 ? 5.18 5.277 7.219 1 90.56 81 ARG A CA 1
ATOM 646 C C . ARG A 1 81 ? 4.547 4.117 7.984 1 90.56 81 ARG A C 1
ATOM 648 O O . ARG A 1 81 ? 4.445 3.004 7.465 1 90.56 81 ARG A O 1
ATOM 655 N N . ASP A 1 82 ? 4.023 4.469 9.172 1 83.69 82 ASP A N 1
ATOM 656 C CA . ASP A 1 82 ? 3.607 3.357 10.023 1 83.69 82 ASP A CA 1
ATOM 657 C C . ASP A 1 82 ? 2.092 3.178 9.992 1 83.69 82 ASP A C 1
ATOM 659 O O . ASP A 1 82 ? 1.537 2.391 10.758 1 83.69 82 ASP A O 1
ATOM 663 N N . LYS A 1 83 ? 1.421 3.857 9.109 1 85.12 83 LYS A N 1
ATOM 664 C CA . LYS A 1 83 ? -0.035 3.896 9.203 1 85.12 83 LYS A CA 1
ATOM 665 C C . LYS A 1 83 ? -0.67 2.789 8.367 1 85.12 83 LYS A C 1
ATOM 667 O O . LYS A 1 83 ? -1.775 2.334 8.672 1 85.12 83 LYS A O 1
ATOM 672 N N . SER A 1 84 ? -0.052 2.43 7.277 1 81.69 84 SER A N 1
ATOM 673 C CA . SER A 1 84 ? -0.592 1.438 6.352 1 81.69 84 SER A CA 1
ATOM 674 C C . SER A 1 84 ? 0.474 0.958 5.375 1 81.69 84 SER A C 1
ATOM 676 O O . SER A 1 84 ? 1.564 1.53 5.305 1 81.69 84 SER A O 1
ATOM 678 N N . SER A 1 85 ? 0.121 -0.086 4.695 1 80.56 85 SER A N 1
ATOM 679 C CA . SER A 1 85 ? 1.026 -0.557 3.652 1 80.56 85 SER A CA 1
ATOM 680 C C . SER A 1 85 ? 1.236 0.507 2.58 1 80.56 85 SER A C 1
ATOM 682 O O . SER A 1 85 ? 2.35 0.678 2.078 1 80.56 85 SER A O 1
ATOM 684 N N . THR A 1 86 ? 0.164 1.224 2.25 1 83.19 86 THR A N 1
ATOM 685 C CA . THR A 1 86 ? 0.267 2.33 1.305 1 83.19 86 THR A CA 1
ATOM 686 C C . THR A 1 86 ? 1.191 3.418 1.844 1 83.19 86 THR A C 1
ATOM 688 O O . THR A 1 86 ? 2.047 3.93 1.118 1 83.19 86 THR A O 1
ATOM 691 N N . GLY A 1 87 ? 0.958 3.703 3.125 1 88.25 87 GLY A N 1
ATOM 692 C CA . GLY A 1 87 ? 1.806 4.711 3.744 1 88.25 87 GLY A CA 1
ATOM 693 C C . GLY A 1 87 ? 3.277 4.344 3.723 1 88.25 87 GLY A C 1
ATOM 694 O O . GLY A 1 87 ? 4.125 5.18 3.395 1 88.25 87 GLY A O 1
ATOM 695 N N . TYR A 1 88 ? 3.557 3.09 4.016 1 88.25 88 TYR A N 1
ATOM 696 C CA . TYR A 1 88 ? 4.934 2.609 3.977 1 88.25 88 TYR A CA 1
ATOM 697 C C . TYR A 1 88 ? 5.52 2.742 2.576 1 88.25 88 TYR A C 1
ATOM 699 O O . TYR A 1 88 ? 6.613 3.287 2.404 1 88.25 88 TYR A O 1
ATOM 707 N N . SER A 1 89 ? 4.789 2.25 1.605 1 88.12 89 SER A N 1
ATOM 708 C CA . SER A 1 89 ? 5.277 2.244 0.229 1 88.12 89 SER A CA 1
ATOM 709 C C . SER A 1 89 ? 5.523 3.662 -0.276 1 88.12 89 SER A C 1
ATOM 711 O O . SER A 1 89 ? 6.57 3.945 -0.858 1 88.12 89 SER A O 1
ATOM 713 N N . VAL A 1 90 ? 4.609 4.559 -0.02 1 90.44 90 VAL A N 1
ATOM 714 C CA . VAL A 1 90 ? 4.723 5.941 -0.475 1 90.44 90 VAL A CA 1
ATOM 715 C C . VAL A 1 90 ? 5.895 6.625 0.225 1 90.44 90 VAL A C 1
ATOM 717 O O . VAL A 1 90 ? 6.695 7.309 -0.416 1 90.44 90 VAL A O 1
ATOM 720 N N . ALA A 1 91 ? 6 6.41 1.532 1 94.38 91 ALA A N 1
ATOM 721 C CA . ALA A 1 91 ? 7.078 7.02 2.305 1 94.38 91 ALA A CA 1
ATOM 722 C C . ALA A 1 91 ? 8.438 6.527 1.829 1 94.38 91 ALA A C 1
ATOM 724 O O . ALA A 1 91 ? 9.367 7.32 1.653 1 94.38 91 ALA A O 1
ATOM 725 N N . TRP A 1 92 ? 8.531 5.215 1.663 1 94 92 TRP A N 1
ATOM 726 C CA . TRP A 1 92 ? 9.797 4.637 1.232 1 94 92 TRP A CA 1
ATOM 727 C C . TRP A 1 92 ? 10.188 5.141 -0.154 1 94 92 TRP A C 1
ATOM 729 O O . TRP A 1 92 ? 11.305 5.625 -0.357 1 94 92 TRP A O 1
ATOM 739 N N . GLU A 1 93 ? 9.25 5.074 -1.125 1 91.62 93 GLU A N 1
ATOM 740 C CA . GLU A 1 93 ? 9.516 5.527 -2.486 1 91.62 93 GLU A CA 1
ATOM 741 C C . GLU A 1 93 ? 9.906 7.004 -2.506 1 91.62 93 GLU A C 1
ATOM 743 O O . GLU A 1 93 ? 10.867 7.387 -3.184 1 91.62 93 GLU A O 1
ATOM 748 N N . PHE A 1 94 ? 9.195 7.832 -1.779 1 95.38 94 PHE A N 1
ATOM 749 C CA . PHE A 1 94 ? 9.508 9.25 -1.681 1 95.38 94 PHE A CA 1
ATOM 750 C C . PHE A 1 94 ? 10.93 9.461 -1.174 1 95.38 94 PHE A C 1
ATOM 752 O O . PHE A 1 94 ? 11.68 10.266 -1.725 1 95.38 94 PHE A O 1
ATOM 759 N N . THR A 1 95 ? 11.305 8.742 -0.121 1 97.06 95 THR A N 1
ATOM 760 C CA . THR A 1 95 ? 12.617 8.867 0.498 1 97.06 95 THR A CA 1
ATOM 761 C C . THR A 1 95 ? 13.719 8.477 -0.483 1 97.06 95 THR A C 1
ATOM 763 O O . THR A 1 95 ? 14.711 9.195 -0.631 1 97.06 95 THR A O 1
ATOM 766 N N . MET A 1 96 ? 13.492 7.363 -1.185 1 95.12 96 MET A N 1
ATOM 767 C CA . MET A 1 96 ? 14.5 6.891 -2.127 1 95.12 96 MET A CA 1
ATOM 768 C C . MET A 1 96 ? 14.656 7.855 -3.295 1 95.12 96 MET A C 1
ATOM 770 O O . MET A 1 96 ? 15.766 8.094 -3.773 1 95.12 96 MET A O 1
ATOM 774 N N . GLU A 1 97 ? 13.547 8.406 -3.682 1 92.38 97 GLU A N 1
ATOM 775 C CA . GLU A 1 97 ? 13.57 9.273 -4.859 1 92.38 97 GLU A CA 1
ATOM 776 C C . GLU A 1 97 ? 14.148 10.648 -4.527 1 92.38 97 GLU A C 1
ATOM 778 O O . GLU A 1 97 ? 14.75 11.297 -5.383 1 92.38 97 GLU A O 1
ATOM 783 N N . ASN A 1 98 ? 14.078 11.062 -3.26 1 94.69 98 ASN A N 1
ATOM 784 C CA . ASN A 1 98 ? 14.375 12.453 -2.945 1 94.69 98 ASN A CA 1
ATOM 785 C C . ASN A 1 98 ? 15.523 12.578 -1.947 1 94.69 98 ASN A C 1
ATOM 787 O O . ASN A 1 98 ? 15.875 13.68 -1.536 1 94.69 98 ASN A O 1
ATOM 791 N N . PHE A 1 99 ? 16.125 11.469 -1.595 1 96.19 99 PHE A N 1
ATOM 792 C CA . PHE A 1 99 ? 17.109 11.453 -0.517 1 96.19 99 PHE A CA 1
ATOM 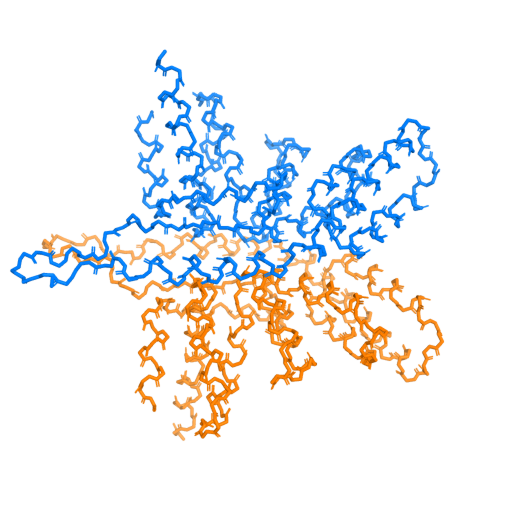793 C C . PHE A 1 99 ? 18.219 12.461 -0.787 1 96.19 99 PHE A C 1
ATOM 795 O O . PHE A 1 99 ? 18.453 13.359 0.026 1 96.19 99 PHE A O 1
ATOM 802 N N . ASP A 1 100 ? 18.812 12.391 -1.9 1 95.06 100 ASP A N 1
ATOM 803 C CA . ASP A 1 100 ? 19.938 13.25 -2.221 1 95.06 100 ASP A CA 1
ATOM 804 C C . ASP A 1 100 ? 19.484 14.672 -2.531 1 95.06 100 ASP A C 1
ATOM 806 O O . ASP A 1 100 ? 20.062 15.641 -2.023 1 95.06 100 ASP A O 1
ATOM 810 N N . LYS A 1 101 ? 18.422 14.773 -3.309 1 95.25 101 LYS A N 1
ATOM 811 C CA . LYS A 1 101 ? 17.922 16.078 -3.75 1 95.25 101 LYS A CA 1
ATOM 812 C C . LYS A 1 101 ? 17.531 16.938 -2.561 1 95.25 101 LYS A C 1
ATOM 814 O O . LYS A 1 101 ? 17.75 18.156 -2.572 1 95.25 101 LYS A O 1
ATOM 819 N N . LEU A 1 102 ? 16.984 16.328 -1.507 1 95.88 102 LEU A N 1
ATOM 820 C CA . LEU A 1 102 ? 16.453 17.078 -0.375 1 95.88 102 LEU A CA 1
ATOM 821 C C . LEU A 1 102 ? 17.438 17.062 0.791 1 95.88 102 LEU A C 1
ATOM 823 O O . LEU A 1 102 ? 17.203 17.719 1.812 1 95.88 102 LEU A O 1
ATOM 827 N N . GLY A 1 103 ? 18.531 16.391 0.649 1 95.19 103 GLY A N 1
ATOM 828 C CA . GLY A 1 103 ? 19.516 16.312 1.716 1 95.19 103 GLY A CA 1
ATOM 829 C C . GLY A 1 103 ? 18.969 15.727 3 1 95.19 103 GLY A C 1
ATOM 830 O O . GLY A 1 103 ? 19.141 16.297 4.078 1 95.19 103 GLY A O 1
ATOM 831 N N . LEU A 1 104 ? 18.219 14.594 2.883 1 96.19 104 LEU A N 1
ATOM 832 C CA . LEU A 1 104 ? 17.641 13.945 4.055 1 96.19 104 LEU A CA 1
ATOM 833 C C . LEU A 1 104 ? 18.719 13.281 4.898 1 96.19 104 LEU A C 1
ATOM 835 O O . LEU A 1 104 ? 19.75 12.852 4.371 1 96.19 104 LEU A O 1
ATOM 839 N N . SER A 1 105 ? 18.5 13.242 6.211 1 96.19 105 SER A N 1
ATOM 840 C CA . SER A 1 105 ? 19.438 12.547 7.086 1 96.19 105 SER A CA 1
ATOM 841 C C . SER A 1 105 ? 19.312 11.031 6.934 1 96.19 105 SER A C 1
ATOM 843 O O . SER A 1 105 ? 18.25 10.516 6.59 1 96.19 105 SER A O 1
ATOM 845 N N . TYR A 1 106 ? 20.438 10.352 7.246 1 97 106 TYR A N 1
ATOM 846 C CA . TYR A 1 106 ? 20.422 8.891 7.188 1 97 106 TYR A CA 1
ATOM 847 C C . TYR A 1 106 ? 19.391 8.32 8.156 1 97 106 TYR A C 1
ATOM 849 O O . TYR A 1 106 ? 18.812 7.262 7.898 1 97 106 TYR A O 1
ATOM 857 N N . ASN A 1 107 ? 19.125 9.016 9.18 1 95.88 107 ASN A N 1
ATOM 858 C CA . ASN A 1 107 ? 18.141 8.555 10.156 1 95.88 107 ASN A CA 1
ATOM 859 C C . ASN A 1 107 ? 16.75 8.461 9.555 1 95.88 107 ASN A C 1
ATOM 861 O O . ASN A 1 107 ? 15.93 7.645 9.977 1 95.88 107 ASN A O 1
ATOM 865 N N . THR A 1 108 ? 16.484 9.266 8.547 1 97 108 THR A N 1
ATOM 866 C CA . THR A 1 108 ? 15.219 9.18 7.832 1 97 108 THR A CA 1
ATOM 867 C C . THR A 1 108 ? 15.031 7.797 7.227 1 97 108 THR A C 1
ATOM 869 O O . THR A 1 108 ? 13.906 7.289 7.168 1 97 108 THR A O 1
ATOM 872 N N . VAL A 1 109 ? 16.078 7.172 6.828 1 97.69 109 VAL A N 1
ATOM 873 C CA . VAL A 1 109 ? 16.031 5.836 6.238 1 97.69 109 VAL A CA 1
ATOM 874 C C . VAL A 1 109 ? 16.047 4.781 7.344 1 97.69 109 VAL A C 1
ATOM 876 O O . VAL A 1 109 ? 15.234 3.855 7.34 1 97.69 109 VAL A O 1
ATOM 879 N N . TRP A 1 110 ? 16.891 5.023 8.391 1 97.56 110 TRP A N 1
ATOM 880 C CA . TRP A 1 110 ? 17.016 4.031 9.453 1 97.56 110 TRP A CA 1
ATOM 881 C C . TRP A 1 110 ? 15.719 3.926 10.25 1 97.56 110 TRP A C 1
ATOM 883 O O . TRP A 1 110 ? 15.375 2.852 10.742 1 97.56 110 TRP A O 1
ATOM 893 N N . ASP A 1 111 ? 14.969 4.945 10.289 1 94.75 111 ASP A N 1
ATOM 894 C CA . ASP A 1 111 ? 13.742 4.977 11.078 1 94.75 111 ASP A CA 1
ATOM 895 C C . ASP A 1 111 ? 12.711 3.994 10.523 1 94.75 111 ASP A C 1
ATOM 897 O O . ASP A 1 111 ? 11.758 3.629 11.219 1 94.75 111 ASP A O 1
ATOM 901 N N . PHE A 1 112 ? 12.859 3.486 9.32 1 94.56 112 PHE A N 1
ATOM 902 C CA . PHE A 1 112 ? 11.945 2.49 8.766 1 94.56 112 PHE A CA 1
ATOM 903 C C . PHE A 1 112 ? 12.102 1.157 9.492 1 94.56 112 PHE A C 1
ATOM 905 O O . PHE A 1 112 ? 11.25 0.277 9.367 1 94.56 112 PHE A O 1
ATOM 912 N N . GLN A 1 113 ? 13.125 1.05 10.336 1 92 113 GLN A N 1
ATOM 913 C CA . GLN A 1 113 ? 13.422 -0.19 11.047 1 92 113 GLN A CA 1
ATOM 914 C C . GLN A 1 113 ? 12.242 -0.629 11.906 1 92 113 GLN A C 1
ATOM 916 O O . GLN A 1 113 ? 12.055 -1.822 12.156 1 92 113 GLN A O 1
ATOM 921 N N . THR A 1 114 ? 11.438 0.34 12.266 1 83.94 114 THR A N 1
ATOM 922 C CA . THR A 1 114 ? 10.367 0.057 13.211 1 83.94 114 THR A CA 1
ATOM 923 C C . THR A 1 114 ? 9.258 -0.755 12.547 1 83.94 114 THR A C 1
ATOM 925 O O . THR A 1 114 ? 8.492 -1.444 13.227 1 83.94 114 THR A O 1
ATOM 928 N N . ILE A 1 115 ? 9.18 -0.73 11.211 1 84.81 115 ILE A N 1
ATOM 929 C CA . ILE A 1 115 ? 8.039 -1.361 10.555 1 84.81 115 ILE A CA 1
ATOM 930 C C . ILE A 1 115 ? 8.539 -2.402 9.555 1 84.81 115 ILE A C 1
ATOM 932 O O . ILE A 1 115 ? 7.762 -3.23 9.07 1 84.81 115 ILE A O 1
ATOM 936 N N . MET A 1 116 ? 9.836 -2.426 9.203 1 89.25 116 MET A N 1
ATOM 937 C CA . MET A 1 116 ? 10.422 -3.416 8.305 1 89.25 116 MET A CA 1
ATOM 938 C C . MET A 1 116 ? 10.5 -4.781 8.977 1 89.25 116 MET A C 1
ATOM 940 O O . MET A 1 116 ? 10.977 -4.895 10.109 1 89.25 116 MET A O 1
ATOM 944 N N . ASN A 1 117 ? 9.93 -5.824 8.266 1 86.5 117 ASN A N 1
ATOM 945 C CA . ASN A 1 117 ? 9.867 -7.113 8.945 1 86.5 117 ASN A CA 1
ATOM 946 C C . ASN A 1 117 ? 9.969 -8.273 7.953 1 86.5 117 ASN A C 1
ATOM 948 O O . ASN A 1 117 ? 9.578 -9.398 8.266 1 86.5 117 ASN A O 1
ATOM 952 N N . THR A 1 118 ? 10.445 -8.078 6.695 1 87.12 118 THR A N 1
ATOM 953 C CA . THR A 1 118 ? 10.656 -9.141 5.715 1 87.12 118 THR A CA 1
ATOM 954 C C . THR A 1 118 ? 12.109 -9.156 5.242 1 87.12 118 THR A C 1
ATOM 956 O O . THR A 1 118 ? 12.836 -8.172 5.422 1 87.12 118 THR A O 1
ATOM 959 N N . ASP A 1 119 ? 12.516 -10.32 4.715 1 92.62 119 ASP A N 1
ATOM 960 C CA . ASP A 1 119 ? 13.852 -10.391 4.133 1 92.62 119 ASP A CA 1
ATOM 961 C C . ASP A 1 119 ? 14.023 -9.352 3.031 1 92.62 119 ASP A C 1
ATOM 963 O O . ASP A 1 119 ? 15.117 -8.812 2.852 1 92.62 119 ASP A O 1
ATOM 967 N N . TYR A 1 120 ? 13.016 -9.078 2.344 1 91.06 120 TYR A N 1
ATOM 968 C CA . TYR A 1 120 ? 13.062 -8.062 1.301 1 91.06 120 TYR A CA 1
ATOM 969 C C . TYR A 1 120 ? 13.344 -6.688 1.895 1 91.06 120 TYR A C 1
ATOM 971 O O . TYR A 1 120 ? 14.148 -5.922 1.356 1 91.06 120 TYR A O 1
ATOM 979 N N . ASP A 1 121 ? 12.641 -6.367 3.002 1 90.19 121 ASP A N 1
ATOM 980 C CA . ASP A 1 121 ? 12.898 -5.117 3.709 1 90.19 121 ASP A CA 1
ATOM 981 C C . ASP A 1 121 ? 14.383 -4.969 4.035 1 90.19 121 ASP A C 1
ATOM 983 O O . ASP A 1 121 ? 14.977 -3.912 3.801 1 90.19 121 ASP A O 1
ATOM 987 N N . LEU A 1 122 ? 14.906 -6.055 4.586 1 95.94 122 LEU A N 1
ATOM 988 C CA . LEU A 1 122 ? 16.312 -6.039 4.992 1 95.94 122 LEU A CA 1
ATOM 989 C C . LEU A 1 122 ? 17.219 -5.801 3.793 1 95.94 122 LEU A C 1
ATOM 991 O O . LEU A 1 122 ? 18.172 -5.027 3.879 1 95.94 122 LEU A O 1
ATOM 995 N N . LYS A 1 123 ? 16.891 -6.418 2.684 1 95.31 123 LYS A N 1
ATOM 996 C CA . LYS A 1 123 ? 17.672 -6.238 1.461 1 95.31 123 LYS A CA 1
ATOM 997 C C . LYS A 1 123 ? 17.625 -4.789 0.989 1 95.31 123 LYS A C 1
ATOM 999 O O . LYS A 1 123 ? 18.641 -4.242 0.547 1 95.31 123 LYS A O 1
ATOM 1004 N N . GLN A 1 124 ? 16.469 -4.199 1.03 1 94.38 124 GLN A N 1
ATOM 1005 C CA . GLN A 1 124 ? 16.312 -2.803 0.628 1 94.38 124 GLN A CA 1
ATOM 1006 C C . GLN A 1 124 ? 17.141 -1.881 1.518 1 94.38 124 GLN A C 1
ATOM 1008 O O . GLN A 1 124 ? 17.812 -0.969 1.024 1 94.38 124 GLN A O 1
ATOM 1013 N N . LEU A 1 125 ? 17.094 -2.123 2.83 1 96.38 125 LEU A N 1
ATOM 1014 C CA . LEU A 1 125 ? 17.844 -1.327 3.791 1 96.38 125 LEU A CA 1
ATOM 1015 C C . LEU A 1 125 ? 19.344 -1.467 3.553 1 96.38 125 LEU A C 1
ATOM 1017 O O . LEU A 1 125 ? 20.078 -0.473 3.562 1 96.38 125 LEU A O 1
ATOM 1021 N N . THR A 1 126 ? 19.766 -2.641 3.287 1 96.75 126 THR A N 1
ATOM 1022 C CA . THR A 1 126 ? 21.172 -2.928 3.043 1 96.75 126 THR A CA 1
ATOM 1023 C C . THR A 1 126 ? 21.641 -2.301 1.73 1 96.75 126 THR A C 1
ATOM 1025 O O . THR A 1 126 ? 22.734 -1.735 1.656 1 96.75 126 THR A O 1
ATOM 1028 N N . ALA A 1 127 ? 20.797 -2.441 0.727 1 95.12 127 ALA A N 1
ATOM 1029 C CA . ALA A 1 127 ? 21.141 -1.849 -0.563 1 95.12 127 ALA A CA 1
ATOM 1030 C C . ALA A 1 127 ? 21.359 -0.343 -0.436 1 95.12 127 ALA A C 1
ATOM 1032 O O . ALA A 1 127 ? 22.266 0.218 -1.06 1 95.12 127 ALA A O 1
ATOM 1033 N N . PHE A 1 128 ? 20.516 0.35 0.363 1 97.06 128 PHE A N 1
ATOM 1034 C CA . PHE A 1 128 ? 20.688 1.78 0.582 1 97.06 128 PHE A CA 1
ATOM 1035 C C . PHE A 1 128 ? 22.047 2.066 1.216 1 97.06 128 PHE A C 1
ATOM 1037 O O . PHE A 1 128 ? 22.75 2.988 0.799 1 97.06 128 PHE A O 1
ATOM 1044 N N . SER A 1 129 ? 22.406 1.319 2.217 1 96.38 129 SER A N 1
ATOM 1045 C CA . SER A 1 129 ? 23.672 1.516 2.916 1 96.38 129 SER A CA 1
ATOM 1046 C C . SER A 1 129 ? 24.844 1.324 1.976 1 96.38 129 SER A C 1
ATOM 1048 O O . SER A 1 129 ? 25.812 2.09 2.02 1 96.38 129 SER A O 1
ATOM 1050 N N . VAL A 1 130 ? 24.75 0.259 1.138 1 95.19 130 VAL A N 1
ATOM 1051 C CA . VAL A 1 130 ? 25.844 -0.05 0.209 1 95.19 130 VAL A CA 1
ATOM 1052 C C . VAL A 1 130 ? 26.016 1.098 -0.782 1 95.19 130 VAL A C 1
ATOM 1054 O O . VAL A 1 130 ? 27.141 1.458 -1.134 1 95.19 130 VAL A O 1
ATOM 1057 N N . ASN A 1 131 ? 24.938 1.706 -1.209 1 93.94 131 ASN A N 1
ATOM 1058 C CA . ASN A 1 131 ? 24.969 2.809 -2.164 1 93.94 131 ASN A CA 1
ATOM 1059 C C . ASN A 1 131 ? 25.453 4.102 -1.507 1 93.94 131 ASN A C 1
ATOM 1061 O O . ASN A 1 131 ? 25.781 5.07 -2.197 1 93.94 131 ASN A O 1
ATOM 1065 N N . HIS A 1 132 ? 25.531 4.105 -0.19 1 94.5 132 HIS A N 1
ATOM 1066 C CA . HIS A 1 132 ? 26 5.254 0.573 1 94.5 132 HIS A CA 1
ATOM 1067 C C . HIS A 1 132 ? 27.156 4.871 1.493 1 94.5 132 HIS A C 1
ATOM 1069 O O . HIS A 1 132 ? 27.141 5.203 2.68 1 94.5 132 HIS A O 1
ATOM 1075 N N . HIS A 1 133 ? 28.078 4.258 0.945 1 89.25 133 HIS A N 1
ATOM 1076 C CA . HIS A 1 133 ? 29.172 3.668 1.693 1 89.25 133 HIS A CA 1
ATOM 1077 C C . HIS A 1 133 ? 30.078 4.746 2.281 1 89.25 133 HIS A C 1
ATOM 1079 O O . HIS A 1 133 ? 30.875 4.469 3.186 1 89.25 133 HIS A O 1
ATOM 1085 N N . ASP A 1 134 ? 29.969 5.938 1.872 1 92.19 134 ASP A N 1
ATOM 1086 C CA . ASP A 1 134 ? 30.828 7.02 2.32 1 92.19 134 ASP A CA 1
ATOM 1087 C C . ASP A 1 134 ? 30.234 7.754 3.516 1 92.19 134 ASP A C 1
ATOM 1089 O O . ASP A 1 134 ? 30.734 8.797 3.934 1 92.19 134 ASP A O 1
ATOM 1093 N N . MET A 1 135 ? 29.219 7.207 4.117 1 93.69 135 MET A N 1
ATOM 1094 C CA . MET A 1 135 ? 28.562 7.855 5.254 1 93.69 135 MET A CA 1
ATOM 1095 C C . MET A 1 135 ? 29.516 7.93 6.449 1 93.69 135 MET A C 1
ATOM 1097 O O . MET A 1 135 ? 30.484 7.176 6.523 1 93.69 135 MET A O 1
ATOM 1101 N N . ALA A 1 136 ? 29.281 8.797 7.391 1 94.69 136 ALA A N 1
ATOM 1102 C CA . ALA A 1 136 ? 30.062 8.953 8.609 1 94.69 136 ALA A CA 1
ATOM 1103 C C . ALA A 1 136 ? 29.953 7.727 9.5 1 94.69 136 ALA A C 1
ATOM 1105 O O . ALA A 1 136 ? 29 6.949 9.383 1 94.69 136 ALA A O 1
ATOM 1106 N N . GLU A 1 137 ? 30.891 7.539 10.352 1 94.81 137 GLU A N 1
ATOM 1107 C CA . GLU A 1 137 ? 30.969 6.375 11.227 1 94.81 137 GLU A CA 1
ATOM 1108 C C . GLU A 1 137 ? 29.734 6.258 12.102 1 94.81 137 GLU A C 1
ATOM 1110 O O . GLU A 1 137 ? 29.219 5.156 12.32 1 94.81 137 GLU A O 1
ATOM 1115 N N . ASP A 1 138 ? 29.297 7.387 12.633 1 95.62 138 ASP A N 1
ATOM 1116 C CA . ASP A 1 138 ? 28.109 7.367 13.484 1 95.62 138 ASP A CA 1
ATOM 1117 C C . ASP A 1 138 ? 26.891 6.871 12.719 1 95.62 138 ASP A C 1
ATOM 1119 O O . ASP A 1 138 ? 26.078 6.113 13.258 1 95.62 138 ASP A O 1
ATOM 1123 N N . ASP A 1 139 ? 26.797 7.32 11.5 1 96.44 139 ASP A N 1
ATOM 1124 C CA . ASP A 1 139 ? 25.688 6.883 10.656 1 96.44 139 ASP A CA 1
ATOM 1125 C C . ASP A 1 139 ? 25.797 5.391 10.344 1 96.44 139 ASP A C 1
ATOM 1127 O O . ASP A 1 139 ? 24.781 4.691 10.297 1 96.44 139 ASP A O 1
ATOM 1131 N N . ALA A 1 140 ? 27.016 4.906 10.172 1 96.06 140 ALA A N 1
ATOM 1132 C CA . ALA A 1 140 ? 27.234 3.484 9.922 1 96.06 140 ALA A CA 1
ATOM 1133 C C . ALA A 1 140 ? 26.859 2.648 11.141 1 96.06 140 ALA A C 1
ATOM 1135 O O . ALA A 1 140 ? 26.266 1.573 11.008 1 96.06 140 ALA A O 1
ATOM 1136 N N . ARG A 1 141 ? 27.234 3.113 12.289 1 97.06 141 ARG A N 1
ATOM 1137 C CA . ARG A 1 141 ? 26.844 2.428 13.523 1 97.06 141 ARG A CA 1
ATOM 1138 C C . ARG A 1 141 ? 25.328 2.34 13.641 1 97.06 141 ARG A C 1
ATOM 1140 O O . ARG A 1 141 ? 24.797 1.284 13.977 1 97.06 141 ARG A O 1
ATOM 1147 N N . ASP A 1 142 ? 24.656 3.475 13.383 1 97.62 142 ASP A N 1
ATOM 1148 C CA . ASP A 1 142 ? 23.203 3.508 13.453 1 97.62 142 ASP A CA 1
ATOM 1149 C C . ASP A 1 142 ? 22.578 2.547 12.438 1 97.62 142 ASP A C 1
ATOM 1151 O O . ASP A 1 142 ? 21.531 1.955 12.695 1 97.62 142 ASP A O 1
ATOM 1155 N N . TYR A 1 143 ? 23.188 2.387 11.297 1 97.69 143 TYR A N 1
ATOM 1156 C CA . TYR A 1 143 ? 22.75 1.409 10.312 1 97.69 143 TYR A CA 1
ATOM 1157 C C . TYR A 1 143 ? 22.75 0.003 10.898 1 97.69 143 TYR A C 1
ATOM 1159 O O . TYR A 1 143 ? 21.781 -0.736 10.758 1 97.69 143 TYR A O 1
ATOM 1167 N N . TYR A 1 144 ? 23.781 -0.39 11.547 1 97.38 144 TYR A N 1
ATOM 1168 C CA . TYR A 1 144 ? 23.891 -1.737 12.094 1 97.38 144 TYR A CA 1
ATOM 1169 C C . TYR A 1 144 ? 22.844 -1.971 13.18 1 97.38 144 TYR A C 1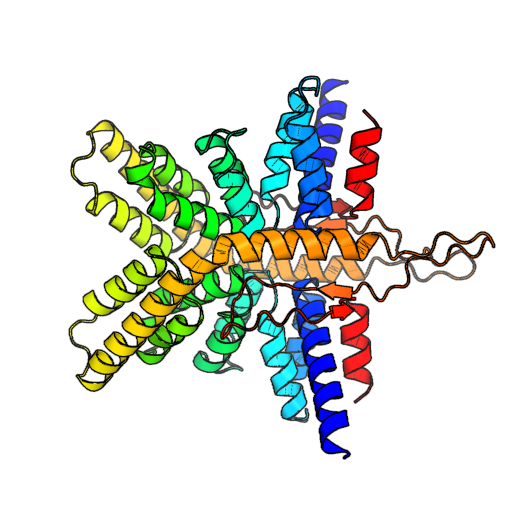
ATOM 1171 O O . TYR A 1 144 ? 22.312 -3.072 13.305 1 97.38 144 TYR A O 1
ATOM 1179 N N . GLU A 1 145 ? 22.578 -0.944 13.914 1 97.38 145 GLU A N 1
ATOM 1180 C CA . GLU A 1 145 ? 21.5 -1.05 14.906 1 97.38 145 GLU A CA 1
ATOM 1181 C C . GLU A 1 145 ? 20.141 -1.236 14.242 1 97.38 145 GLU A C 1
ATOM 1183 O O . GLU A 1 145 ? 19.328 -2.023 14.703 1 97.38 145 GLU A O 1
ATOM 1188 N N . ALA A 1 146 ? 19.938 -0.494 13.172 1 96.88 146 ALA A N 1
ATOM 1189 C CA . ALA A 1 146 ? 18.688 -0.626 12.422 1 96.88 146 ALA A CA 1
ATOM 1190 C C . ALA A 1 146 ? 18.547 -2.031 11.844 1 96.88 146 ALA A C 1
ATOM 1192 O O . ALA A 1 146 ? 17.469 -2.627 11.898 1 96.88 146 ALA A O 1
ATOM 1193 N N . VAL A 1 147 ? 19.656 -2.58 11.312 1 97.75 147 VAL A N 1
ATOM 1194 C CA . VAL A 1 147 ? 19.672 -3.924 10.742 1 97.75 147 VAL A CA 1
ATOM 1195 C C . VAL A 1 147 ? 19.312 -4.945 11.828 1 97.75 147 VAL A C 1
ATOM 1197 O O . VAL A 1 147 ? 18.516 -5.855 11.594 1 97.75 147 VAL A O 1
ATOM 1200 N N . GLU A 1 148 ? 19.891 -4.797 12.984 1 96.06 148 GLU A N 1
ATOM 1201 C CA . GLU A 1 148 ? 19.594 -5.695 14.094 1 96.06 148 GLU A CA 1
ATOM 1202 C C . GLU A 1 148 ? 18.109 -5.664 14.445 1 96.06 148 GLU A C 1
ATOM 1204 O O . GLU A 1 148 ? 17.5 -6.711 14.688 1 96.06 148 GLU A O 1
ATOM 1209 N N . THR A 1 149 ? 17.562 -4.504 14.523 1 93.81 149 THR A N 1
ATOM 1210 C CA . THR A 1 149 ? 16.141 -4.348 14.828 1 93.81 149 THR A CA 1
ATOM 1211 C C . THR A 1 149 ? 15.289 -5.035 13.766 1 93.81 149 THR A C 1
ATOM 1213 O O . THR A 1 149 ? 14.352 -5.766 14.102 1 93.81 149 THR A O 1
ATOM 1216 N N . VAL A 1 150 ? 15.602 -4.812 12.445 1 92.94 150 VAL A N 1
ATOM 1217 C CA . VAL A 1 150 ? 14.844 -5.422 11.359 1 92.94 150 VAL A CA 1
ATOM 1218 C C . VAL A 1 150 ? 14.953 -6.941 11.445 1 92.94 150 VAL A C 1
ATOM 1220 O O . VAL A 1 150 ? 13.961 -7.652 11.25 1 92.94 150 VAL A O 1
ATOM 1223 N N . GLU A 1 151 ? 16.125 -7.457 11.75 1 95.69 151 GLU A N 1
ATOM 1224 C CA . GLU A 1 151 ? 16.328 -8.898 11.891 1 95.69 151 GLU A CA 1
ATOM 1225 C C . GLU A 1 151 ? 15.461 -9.461 13.016 1 95.69 151 GLU A C 1
ATOM 1227 O O . GLU A 1 151 ? 14.867 -10.531 12.867 1 95.69 151 GLU A O 1
ATOM 1232 N N . LYS A 1 152 ? 15.406 -8.758 14.117 1 89.19 152 LYS A N 1
ATOM 1233 C CA . LYS A 1 152 ? 14.547 -9.172 15.227 1 89.19 152 LYS A CA 1
ATOM 1234 C C . LYS A 1 152 ? 13.078 -9.18 14.812 1 89.19 152 LYS A C 1
ATOM 1236 O O . LYS A 1 152 ? 12.336 -10.094 15.172 1 89.19 152 LYS A O 1
ATOM 1241 N N . ASN A 1 153 ? 12.703 -8.148 14.086 1 84.31 153 ASN A N 1
ATOM 1242 C CA . ASN A 1 153 ? 11.328 -8.062 13.602 1 84.31 153 ASN A CA 1
ATOM 1243 C C . ASN A 1 153 ? 10.984 -9.242 12.688 1 84.31 153 ASN A C 1
ATOM 1245 O O . ASN A 1 153 ? 9.875 -9.773 12.75 1 84.31 153 ASN A O 1
ATOM 1249 N N . ILE A 1 154 ? 11.914 -9.57 11.812 1 86.62 154 ILE A N 1
ATOM 1250 C CA . ILE A 1 154 ? 11.695 -10.672 10.883 1 86.62 154 ILE A CA 1
ATOM 1251 C C . ILE A 1 154 ? 11.492 -11.969 11.664 1 86.62 154 ILE A C 1
ATOM 1253 O O . ILE A 1 154 ? 10.555 -12.727 11.383 1 86.62 154 ILE A O 1
ATOM 1257 N N . VAL A 1 155 ? 12.344 -12.242 12.688 1 88.5 155 VAL A N 1
ATOM 1258 C CA . VAL A 1 155 ? 12.242 -13.453 13.508 1 88.5 155 VAL A CA 1
ATOM 1259 C C . VAL A 1 155 ? 10.898 -13.469 14.234 1 88.5 155 VAL A C 1
ATOM 1261 O O . VAL A 1 155 ? 10.211 -14.492 14.25 1 88.5 155 VAL A O 1
ATOM 1264 N N . TRP A 1 156 ? 10.539 -12.398 14.82 1 84.25 156 TRP A N 1
ATOM 1265 C CA . TRP A 1 156 ? 9.266 -12.289 15.531 1 84.25 156 TRP A CA 1
ATOM 1266 C C . TRP A 1 156 ? 8.094 -12.555 14.602 1 84.25 156 TRP A C 1
ATOM 1268 O O . TRP A 1 156 ? 7.164 -13.281 14.953 1 84.25 156 TRP A O 1
ATOM 1278 N N . MET A 1 157 ? 8.164 -11.891 13.43 1 81.94 157 MET A N 1
ATOM 1279 C CA . MET A 1 157 ? 7.07 -12.047 12.469 1 81.94 157 MET A CA 1
ATOM 1280 C C . MET A 1 157 ? 6.941 -13.492 12.016 1 81.94 157 MET A C 1
ATOM 1282 O O . MET A 1 157 ? 5.836 -14.039 11.961 1 81.94 157 MET A O 1
ATOM 1286 N N . ASN A 1 158 ? 8.047 -14.117 11.727 1 81.56 158 ASN A N 1
ATOM 1287 C CA . ASN A 1 158 ? 8.031 -15.508 11.289 1 81.56 158 ASN A CA 1
ATOM 1288 C C . ASN A 1 158 ? 7.441 -16.422 12.359 1 81.56 158 ASN A C 1
ATOM 1290 O O . ASN A 1 158 ? 6.754 -17.391 12.039 1 81.56 158 ASN A O 1
ATOM 1294 N N . ARG A 1 159 ? 7.625 -16.078 13.602 1 82.44 159 ARG A N 1
ATOM 1295 C CA . ARG A 1 159 ? 7.152 -16.891 14.719 1 82.44 159 ARG A CA 1
ATOM 1296 C C . ARG A 1 159 ? 5.664 -16.672 14.969 1 82.44 159 ARG A C 1
ATOM 1298 O O . ARG A 1 159 ? 4.953 -17.594 15.375 1 82.44 159 ARG A O 1
ATOM 1305 N N . ASN A 1 160 ? 5.215 -15.469 14.633 1 71.81 160 ASN A N 1
ATOM 1306 C CA . ASN A 1 160 ? 3.893 -15.086 15.117 1 71.81 160 ASN A CA 1
ATOM 1307 C C . ASN A 1 160 ? 2.9 -14.93 13.969 1 71.81 160 ASN A C 1
ATOM 1309 O O . ASN A 1 160 ? 1.694 -14.812 14.195 1 71.81 160 ASN A O 1
ATOM 1313 N N . LYS A 1 161 ? 3.373 -14.898 12.758 1 77 161 LYS A N 1
ATOM 1314 C CA . LYS A 1 161 ? 2.566 -14.547 11.594 1 77 161 LYS A CA 1
ATOM 1315 C C . LYS A 1 161 ? 1.299 -15.398 11.523 1 77 161 LYS A C 1
ATOM 1317 O O . LYS A 1 161 ? 0.199 -14.867 11.359 1 77 161 LYS A O 1
ATOM 1322 N N . GLN A 1 162 ? 1.416 -16.672 11.727 1 79.19 162 GLN A N 1
ATOM 1323 C CA . GLN A 1 162 ? 0.264 -17.562 11.633 1 79.19 162 GLN A CA 1
ATOM 1324 C C . GLN A 1 162 ? -0.729 -17.297 12.758 1 79.19 162 GLN A C 1
ATOM 1326 O O . GLN A 1 162 ? -1.938 -17.25 12.531 1 79.19 162 GLN A O 1
ATOM 1331 N N . SER A 1 163 ? -0.184 -17.203 13.938 1 71.88 163 SER A N 1
ATOM 1332 C CA . SER A 1 163 ? -1.042 -16.922 15.086 1 71.88 163 SER A CA 1
ATOM 1333 C C . SER A 1 163 ? -1.794 -15.602 14.906 1 71.88 163 SER A C 1
ATOM 1335 O O . SER A 1 163 ? -2.969 -15.5 15.266 1 71.88 163 SER A O 1
ATOM 1337 N N . ILE A 1 164 ? -1.181 -14.648 14.375 1 70.31 164 ILE A N 1
ATOM 1338 C CA . ILE A 1 164 ? -1.789 -13.344 14.141 1 70.31 164 ILE A CA 1
ATOM 1339 C C . ILE A 1 164 ? -2.908 -13.469 13.109 1 70.31 164 ILE A C 1
ATOM 1341 O O . ILE A 1 164 ? -4.004 -12.938 13.297 1 70.31 164 ILE A O 1
ATOM 1345 N N . LYS A 1 165 ? -2.607 -14.102 12.047 1 70.12 165 LYS A N 1
ATOM 1346 C CA . LYS A 1 165 ? -3.609 -14.289 11 1 70.12 165 LYS A CA 1
ATOM 1347 C C . LYS A 1 165 ? -4.855 -14.977 11.555 1 70.12 165 LYS A C 1
ATOM 1349 O O . LYS A 1 165 ? -5.977 -14.57 11.266 1 70.12 165 LYS A O 1
ATOM 1354 N N . GLU A 1 166 ? -4.629 -16 12.422 1 72.12 166 GLU A N 1
ATOM 1355 C CA . GLU A 1 166 ? -5.742 -16.719 13.031 1 72.12 166 GLU A CA 1
ATOM 1356 C C . GLU A 1 166 ? -6.543 -15.812 13.961 1 72.12 166 GLU A C 1
ATOM 1358 O O . GLU A 1 166 ? -7.773 -15.859 13.969 1 72.12 166 GLU A O 1
ATOM 1363 N N . TRP A 1 167 ? -5.848 -15.148 14.727 1 70.75 167 TRP A N 1
ATOM 1364 C CA . TRP A 1 167 ? -6.5 -14.203 15.625 1 70.75 167 TRP A CA 1
ATOM 1365 C C . TRP A 1 167 ? -7.312 -13.172 14.844 1 70.75 167 TRP A C 1
ATOM 1367 O O . TRP A 1 167 ? -8.438 -12.844 15.227 1 70.75 167 TRP A O 1
ATOM 1377 N N . LEU A 1 168 ? -6.762 -12.648 13.742 1 68.94 168 LEU A N 1
ATOM 1378 C CA . LEU A 1 168 ? -7.449 -11.68 12.898 1 68.94 168 LEU A CA 1
ATOM 1379 C C . LEU A 1 168 ? -8.742 -12.266 12.336 1 68.94 168 LEU A C 1
ATOM 1381 O O . LEU A 1 168 ? -9.766 -11.578 12.273 1 68.94 168 LEU A O 1
ATOM 1385 N N . LEU A 1 169 ? -8.648 -13.445 12.008 1 67.44 169 LEU A N 1
ATOM 1386 C CA . LEU A 1 169 ? -9.82 -14.125 11.484 1 67.44 169 LEU A CA 1
ATOM 1387 C C . LEU A 1 169 ? -10.891 -14.281 12.562 1 67.44 169 LEU A C 1
ATOM 1389 O O . LEU A 1 169 ? -12.078 -14.117 12.289 1 67.44 169 LEU A O 1
ATOM 1393 N N . GLU A 1 170 ? -10.469 -14.562 13.766 1 66.25 170 GLU A N 1
ATOM 1394 C CA . GLU A 1 170 ? -11.391 -14.758 14.883 1 66.25 170 GLU A CA 1
ATOM 1395 C C . GLU A 1 170 ? -12.078 -13.453 15.258 1 66.25 170 GLU A C 1
ATOM 1397 O O . GLU A 1 170 ? -13.297 -13.422 15.469 1 66.25 170 GLU A O 1
ATOM 1402 N N . VAL A 1 171 ? -11.297 -12.492 15.32 1 60.59 171 VAL A N 1
ATOM 1403 C CA . VAL A 1 171 ? -11.844 -11.219 15.781 1 60.59 171 VAL A CA 1
ATOM 1404 C C . VAL A 1 171 ? -12.805 -10.656 14.734 1 60.59 171 VAL A C 1
ATOM 1406 O O . VAL A 1 171 ? -13.812 -10.039 15.078 1 60.59 171 VAL A O 1
ATOM 1409 N N . THR A 1 172 ? -12.5 -10.867 13.492 1 58.19 172 THR A N 1
ATOM 1410 C CA . THR A 1 172 ? -13.359 -10.352 12.438 1 58.19 172 THR A CA 1
ATOM 1411 C C . THR A 1 172 ? -14.664 -11.141 12.352 1 58.19 172 THR A C 1
ATOM 1413 O O . THR A 1 172 ? -15.695 -10.609 11.961 1 58.19 172 THR A O 1
ATOM 1416 N N . SER A 1 173 ? -14.672 -12.344 12.742 1 55.72 173 SER A N 1
ATOM 1417 C CA . SER A 1 173 ? -15.859 -13.195 12.766 1 55.72 173 SER A CA 1
ATOM 1418 C C . SER A 1 173 ? -16.734 -12.867 13.969 1 55.72 173 SER A C 1
ATOM 1420 O O . SER A 1 173 ? -17.969 -12.945 13.883 1 55.72 173 SER A O 1
ATOM 1422 N N . THR A 1 174 ? -16.266 -12.664 15.062 1 52 174 THR A N 1
ATOM 1423 C CA . THR A 1 174 ? -17 -12.43 16.297 1 52 174 THR A CA 1
ATOM 1424 C C . THR A 1 174 ? -17.656 -11.047 16.281 1 52 174 THR A C 1
ATOM 1426 O O . THR A 1 174 ? -18.703 -10.844 16.906 1 52 174 THR A O 1
ATOM 1429 N N . MET A 1 175 ? -17.219 -10.164 15.789 1 45.97 175 MET A N 1
ATOM 1430 C CA . MET A 1 175 ? -17.781 -8.82 15.797 1 45.97 175 MET A CA 1
ATOM 1431 C C . MET A 1 175 ? -19.141 -8.812 15.102 1 45.97 175 MET A C 1
ATOM 1433 O O . MET A 1 175 ? -20 -7.969 15.406 1 45.97 175 MET A O 1
ATOM 1437 N N . LYS A 1 176 ? -19.688 -9.727 14.273 1 46.03 176 LYS A N 1
ATOM 1438 C CA . LYS A 1 176 ? -21.016 -9.734 13.664 1 46.03 176 LYS A CA 1
ATOM 1439 C C . LYS A 1 176 ? -22.047 -10.375 14.586 1 46.03 176 LYS A C 1
ATOM 1441 O O . LYS A 1 176 ? -23.203 -9.953 14.625 1 46.03 176 LYS A O 1
ATOM 1446 N N . HIS A 1 177 ? -21.781 -11.516 15.328 1 41.19 177 HIS A N 1
ATOM 1447 C CA . HIS A 1 177 ? -22.844 -12.172 16.078 1 41.19 177 HIS A CA 1
ATOM 1448 C C . HIS A 1 177 ? -23.328 -11.297 17.234 1 41.19 177 HIS A C 1
ATOM 1450 O O . HIS A 1 177 ? -24.375 -11.562 17.812 1 41.19 177 HIS A O 1
ATOM 1456 N N . SER A 1 178 ? -22.828 -10.492 17.641 1 35.88 178 SER A N 1
ATOM 1457 C CA . SER A 1 178 ? -23.328 -9.773 18.812 1 35.88 178 SER A CA 1
ATOM 1458 C C . SER A 1 178 ? -24.312 -8.68 18.406 1 35.88 178 SER A C 1
ATOM 1460 O O . SER A 1 178 ? -24.531 -7.727 19.156 1 35.88 178 SER A O 1
ATOM 1462 N N . VAL A 1 179 ? -25.141 -8.977 17.219 1 34.91 179 VAL A N 1
ATOM 1463 C CA . VAL A 1 179 ? -26.25 -8.07 16.984 1 34.91 179 VAL A CA 1
ATOM 1464 C C . VAL A 1 179 ? -27.516 -8.602 17.672 1 34.91 179 VAL A C 1
ATOM 1466 O O . VAL A 1 179 ? -27.922 -9.742 17.422 1 34.91 179 VAL A O 1
ATOM 1469 N N . PRO A 1 180 ? -28.297 -8.211 18.766 1 30.05 180 PRO A N 1
ATOM 1470 C CA . PRO A 1 180 ? -29.5 -8.672 19.469 1 30.05 180 PRO A CA 1
ATOM 1471 C C . PRO A 1 180 ? -30.703 -8.758 18.547 1 30.05 180 PRO A C 1
ATOM 1473 O O . PRO A 1 180 ? -30.969 -7.844 17.766 1 30.05 180 PRO A O 1
ATOM 1476 N N . THR A 1 181 ? -31.516 -9.844 18.312 1 28.06 181 THR A N 1
ATOM 1477 C CA . THR A 1 181 ? -32.75 -10.188 17.609 1 28.06 181 THR A CA 1
ATOM 1478 C C . THR A 1 181 ? -33.969 -9.727 18.406 1 28.06 181 THR A C 1
ATOM 1480 O O . THR A 1 181 ? -35.094 -10.109 18.109 1 28.06 181 THR A O 1
ATOM 1483 N N . ASP A 1 182 ? -34.25 -9.453 19.641 1 27.95 182 ASP A N 1
ATOM 1484 C CA . ASP A 1 182 ? -35.562 -9.359 20.266 1 27.95 182 ASP A CA 1
ATOM 1485 C C . ASP A 1 182 ? -36.5 -8.477 19.453 1 27.95 182 ASP A C 1
ATOM 1487 O O . ASP A 1 182 ? -36.062 -7.613 18.703 1 27.95 182 ASP A O 1
ATOM 1491 N N . GLY A 1 183 ? -38.062 -8.594 19.594 1 28.78 183 GLY A N 1
ATOM 1492 C CA . GLY A 1 183 ? -39.375 -8.188 19.141 1 28.78 183 GLY A CA 1
ATOM 1493 C C . GLY A 1 183 ? -39.438 -6.742 18.688 1 28.78 183 GLY A C 1
ATOM 1494 O O . GLY A 1 183 ? -39.5 -6.461 17.5 1 28.78 183 GLY A O 1
ATOM 1495 N N . GLU A 1 184 ? -40.5 -5.871 19.484 1 27.28 184 GLU A N 1
ATOM 1496 C CA . GLU A 1 184 ? -41.156 -4.621 19.156 1 27.28 184 GLU A CA 1
ATOM 1497 C C . GLU A 1 184 ? -40.188 -3.59 18.594 1 27.28 184 GLU A C 1
ATOM 1499 O O . GLU A 1 184 ? -40.594 -2.693 17.844 1 27.28 184 GLU A O 1
ATOM 1504 N N . ARG A 1 185 ? -39.531 -3.08 19.609 1 26.11 185 ARG A N 1
ATOM 1505 C CA . ARG A 1 185 ? -38.844 -1.807 19.453 1 26.11 185 ARG A CA 1
ATOM 1506 C C . ARG A 1 185 ? -37.938 -1.814 18.219 1 26.11 185 ARG A C 1
ATOM 1508 O O . ARG A 1 185 ? -37.594 -2.879 17.703 1 26.11 185 ARG A O 1
ATOM 1515 N N . HIS A 1 186 ? -37.281 -0.545 17.859 1 24.98 186 HIS A N 1
ATOM 1516 C CA . HIS A 1 186 ? -36.656 0.196 16.781 1 24.98 186 HIS A CA 1
ATOM 1517 C C . HIS A 1 186 ? -35.406 -0.512 16.297 1 24.98 186 HIS A C 1
ATOM 1519 O O . HIS A 1 186 ? -34.5 -0.824 17.078 1 24.98 186 HIS A O 1
ATOM 1525 N N . VAL A 1 187 ? -35.562 -1.513 15.602 1 26.56 187 VAL A N 1
ATOM 1526 C CA . VAL A 1 187 ? -34.469 -2.158 14.914 1 26.56 187 VAL A CA 1
ATOM 1527 C C . VAL A 1 187 ? -33.312 -1.17 14.758 1 26.56 187 VAL A C 1
ATOM 1529 O O . VAL A 1 187 ? -33.438 -0.165 14.055 1 26.56 187 VAL A O 1
ATOM 1532 N N . PRO A 1 188 ? -32.625 -0.945 15.914 1 24.58 188 PRO A N 1
ATOM 1533 C CA . PRO A 1 188 ? -31.688 0.155 15.703 1 24.58 188 PRO A CA 1
ATOM 1534 C C . PRO A 1 188 ? -30.906 0.029 14.391 1 24.58 188 PRO A C 1
ATOM 1536 O O . PRO A 1 188 ? -30.453 -1.061 14.047 1 24.58 188 PRO A O 1
ATOM 1539 N N . LYS A 1 189 ? -31.375 0.681 13.383 1 27.66 189 LYS A N 1
ATOM 1540 C CA . LYS A 1 189 ? -30.688 1.02 12.148 1 27.66 189 LYS A CA 1
ATOM 1541 C C . LYS A 1 189 ? -29.172 1.029 12.359 1 27.66 189 LYS A C 1
ATOM 1543 O O . LYS A 1 189 ? -28.688 1.519 13.383 1 27.66 189 LYS A O 1
ATOM 1548 N N . PRO A 1 190 ? -28.594 0.033 11.805 1 26.25 190 PRO A N 1
ATOM 1549 C CA . PRO A 1 190 ? -27.156 0.011 12.117 1 26.25 190 PRO A CA 1
ATOM 1550 C C . PRO A 1 190 ? -26.594 1.401 12.398 1 26.25 190 PRO A C 1
ATOM 1552 O O . PRO A 1 190 ? -26.812 2.33 11.617 1 26.25 190 PRO A O 1
ATOM 1555 N N . ASP A 1 191 ? -26.656 1.943 13.594 1 25.92 191 ASP A N 1
ATOM 1556 C CA . ASP A 1 191 ? -26.156 3.219 14.078 1 25.92 191 ASP A CA 1
ATOM 1557 C C . ASP A 1 191 ? -24.844 3.586 13.391 1 25.92 191 ASP A C 1
ATOM 1559 O O . ASP A 1 191 ? -24.062 2.705 13.016 1 25.92 191 ASP A O 1
ATOM 1563 N N . SER A 1 192 ? -24.562 4.77 12.758 1 25.22 192 SER A N 1
ATOM 1564 C CA . SER A 1 192 ? -23.5 5.531 12.117 1 25.22 192 SER A CA 1
ATOM 1565 C C . SER A 1 192 ? -22.141 5.227 12.75 1 25.22 192 SER A C 1
ATOM 1567 O O . SER A 1 192 ? -21.125 5.773 12.328 1 25.22 192 SER A O 1
ATOM 1569 N N . SER A 1 193 ? -22.016 4.734 13.969 1 26.45 193 SER A N 1
ATOM 1570 C CA . SER A 1 193 ? -20.859 4.527 14.844 1 26.45 193 SER A CA 1
ATOM 1571 C C . SER A 1 193 ? -20.125 3.242 14.484 1 26.45 193 SER A C 1
ATOM 1573 O O . SER A 1 193 ? -20.266 2.23 15.18 1 26.45 193 SER A O 1
ATOM 1575 N N . GLY A 1 194 ? -20.172 2.795 13.391 1 26.31 194 GLY A N 1
ATOM 1576 C CA . GLY A 1 194 ? -19.531 1.541 13.023 1 26.31 194 GLY A CA 1
ATOM 1577 C C . GLY A 1 194 ? -18.125 1.414 13.555 1 26.31 194 GLY A C 1
ATOM 1578 O O . GLY A 1 194 ? -17.328 2.357 13.469 1 26.31 194 GLY A O 1
ATOM 1579 N N . LEU A 1 195 ? -17.875 0.773 14.617 1 27.48 195 LEU A N 1
ATOM 1580 C CA . LEU A 1 195 ? -16.641 0.372 15.258 1 27.48 195 LEU A CA 1
ATOM 1581 C C . LEU A 1 195 ? -15.688 -0.283 14.258 1 27.48 195 LEU A C 1
ATOM 1583 O O . LEU A 1 195 ? -16.094 -1.164 13.492 1 27.48 195 LEU A O 1
ATOM 1587 N N . TYR A 1 196 ? -14.992 0.46 13.477 1 29.98 196 TYR A N 1
ATOM 1588 C CA . TYR A 1 196 ? -13.992 -0.194 12.633 1 29.98 196 TYR A CA 1
ATOM 1589 C C . TYR A 1 196 ? -12.727 -0.49 13.43 1 29.98 196 TYR A C 1
ATOM 1591 O O . TYR A 1 196 ? -12.359 0.261 14.336 1 29.98 196 TYR A O 1
ATOM 1599 N N . ILE A 1 197 ? -12.516 -1.69 13.891 1 30.59 197 ILE A N 1
ATOM 1600 C CA . ILE A 1 197 ? -11.195 -2.072 14.375 1 30.59 197 ILE A CA 1
ATOM 1601 C C . ILE A 1 197 ? -10.18 -1.974 13.242 1 30.59 197 ILE A C 1
ATOM 1603 O O . ILE A 1 197 ? -10.383 -2.543 12.172 1 30.59 197 ILE A O 1
ATOM 1607 N N . GLN A 1 198 ? -9.617 -0.829 13.188 1 30.8 198 GLN A N 1
ATOM 1608 C CA . GLN A 1 198 ? -8.633 -0.624 12.125 1 30.8 198 GLN A CA 1
ATOM 1609 C C . GLN A 1 198 ? -7.32 -1.325 12.461 1 30.8 198 GLN A C 1
ATOM 1611 O O . GLN A 1 198 ? -6.719 -1.067 13.5 1 30.8 198 GLN A O 1
ATOM 1616 N N . TYR A 1 199 ? -7.297 -2.582 12.297 1 30.38 199 TYR A N 1
ATOM 1617 C CA . TYR A 1 199 ? -6 -3.244 12.359 1 30.38 199 TYR A CA 1
ATOM 1618 C C . TYR A 1 199 ? -5.148 -2.904 11.141 1 30.38 199 TYR A C 1
ATOM 1620 O O . TYR A 1 199 ? -5.516 -3.232 10.016 1 30.38 199 TYR A O 1
ATOM 1628 N N . ASP A 1 200 ? -4.523 -1.889 11.086 1 33.03 200 ASP A N 1
ATOM 1629 C CA . ASP A 1 200 ? -3.715 -1.539 9.922 1 33.03 200 ASP A CA 1
ATOM 1630 C C . ASP A 1 200 ? -2.408 -2.33 9.906 1 33.03 200 ASP A C 1
ATOM 1632 O O . ASP A 1 200 ? -1.48 -1.989 9.172 1 33.03 200 ASP A O 1
ATOM 1636 N N . GLY A 1 201 ? -2.566 -3.58 10.234 1 32.59 201 GLY A N 1
ATOM 1637 C CA . GLY A 1 201 ? -1.475 -4.531 10.094 1 32.59 201 GLY A CA 1
ATOM 1638 C C . GLY A 1 201 ? -0.133 -3.961 10.523 1 32.59 201 GLY A C 1
ATOM 1639 O O . GLY A 1 201 ? 0.91 -4.578 10.281 1 32.59 201 GLY A O 1
ATOM 1640 N N . LEU A 1 202 ? -0.179 -2.717 10.867 1 31.14 202 LEU A N 1
ATOM 1641 C CA . LEU A 1 202 ? 1.16 -2.309 11.273 1 31.14 202 LEU A CA 1
ATOM 1642 C C . LEU A 1 202 ? 1.462 -2.771 12.695 1 31.14 202 LEU A C 1
ATOM 1644 O O . LEU A 1 202 ? 0.656 -2.562 13.602 1 31.14 202 LEU A O 1
ATOM 1648 N N . ILE A 1 203 ? 2.033 -3.855 12.812 1 28.47 203 ILE A N 1
ATOM 1649 C CA . ILE A 1 203 ? 2.512 -4.359 14.102 1 28.47 203 ILE A CA 1
ATOM 1650 C C . ILE A 1 203 ? 3.527 -3.385 14.688 1 28.47 203 ILE A C 1
ATOM 1652 O O . ILE A 1 203 ? 4.57 -3.123 14.086 1 28.47 203 ILE A O 1
ATOM 1656 N N . GLN A 1 204 ? 2.99 -2.355 15.289 1 28.14 204 GLN A N 1
ATOM 1657 C CA . GLN A 1 204 ? 3.994 -1.611 16.047 1 28.14 204 GLN A CA 1
ATOM 1658 C C . GLN A 1 204 ? 4.184 -2.201 17.438 1 28.14 204 GLN A C 1
ATOM 1660 O O . GLN A 1 204 ? 3.223 -2.344 18.188 1 28.14 204 GLN A O 1
ATOM 1665 N N . ASP A 1 205 ? 5.465 -2.355 17.859 1 28.66 205 ASP A N 1
ATOM 1666 C CA . ASP A 1 205 ? 6.02 -2.789 19.141 1 28.66 205 ASP A CA 1
ATOM 1667 C C . ASP A 1 205 ? 5.25 -3.984 19.703 1 28.66 205 ASP A C 1
ATOM 1669 O O . ASP A 1 205 ? 4.988 -4.059 20.906 1 28.66 205 ASP A O 1
ATOM 1673 N N . GLY A 1 206 ? 4.848 -4.867 18.969 1 30.12 206 GLY A N 1
ATOM 1674 C CA . GLY A 1 206 ? 4.195 -6.074 19.453 1 30.12 206 GLY A CA 1
ATOM 1675 C C . GLY A 1 206 ? 2.721 -5.875 19.75 1 30.12 206 GLY A C 1
ATOM 1676 O O . GLY A 1 206 ? 2.029 -6.816 20.141 1 30.12 206 GLY A O 1
ATOM 1677 N N . HIS A 1 207 ? 2.457 -4.699 20.172 1 27.53 207 HIS A N 1
ATOM 1678 C CA . HIS A 1 207 ? 1.07 -4.496 20.578 1 27.53 207 HIS A CA 1
ATOM 1679 C C . HIS A 1 207 ? 0.173 -4.246 19.375 1 27.53 207 HIS A C 1
ATOM 1681 O O . HIS A 1 207 ? 0.561 -3.533 18.453 1 27.53 207 HIS A O 1
ATOM 1687 N N . ILE A 1 208 ? -0.581 -5.207 19.188 1 30.73 208 ILE A N 1
ATOM 1688 C CA . ILE A 1 208 ? -1.653 -5.062 18.203 1 30.73 208 ILE A CA 1
ATOM 1689 C C . ILE A 1 208 ? -2.742 -4.148 18.766 1 30.73 208 ILE A C 1
ATOM 1691 O O . ILE A 1 208 ? -3.344 -4.453 19.797 1 30.73 208 ILE A O 1
ATOM 1695 N N . ASN A 1 209 ? -2.541 -2.896 18.75 1 27.27 209 ASN A N 1
ATOM 1696 C CA . ASN A 1 209 ? -3.553 -2.037 19.359 1 27.27 209 ASN A CA 1
ATOM 1697 C C . ASN A 1 209 ? -4.773 -1.886 18.453 1 27.27 209 ASN A C 1
ATOM 1699 O O . ASN A 1 209 ? -4.648 -1.467 17.297 1 27.27 209 ASN A O 1
ATOM 1703 N N . GLY A 1 210 ? -5.547 -2.807 18.391 1 29.25 210 GLY A N 1
ATOM 1704 C CA . GLY A 1 210 ? -6.781 -2.658 17.625 1 29.25 210 GLY A CA 1
ATOM 1705 C C . GLY A 1 210 ? -7.812 -1.798 18.328 1 29.25 210 GLY A C 1
ATOM 1706 O O . GLY A 1 210 ? -8.008 -1.915 19.547 1 29.25 210 GLY A O 1
ATOM 1707 N N . LYS A 1 211 ? -7.73 -0.432 18.156 1 28.09 211 LYS A N 1
ATOM 1708 C CA . LYS A 1 211 ? -8.781 0.357 18.797 1 28.09 211 LYS A CA 1
ATOM 1709 C C . LYS A 1 211 ? -10.023 0.425 17.906 1 28.09 211 LYS A C 1
ATOM 1711 O O . LYS A 1 211 ? -9.922 0.495 16.688 1 28.09 211 LYS A O 1
ATOM 1716 N N . ARG A 1 212 ? -11.195 0.236 18.469 1 26.94 212 ARG A N 1
ATOM 1717 C CA . ARG A 1 212 ? -12.531 0.33 17.891 1 26.94 212 ARG A CA 1
ATOM 1718 C C . ARG A 1 212 ? -12.953 1.785 17.719 1 26.94 212 ARG A C 1
ATOM 1720 O O . ARG A 1 212 ? -12.922 2.566 18.672 1 26.94 212 ARG A O 1
ATOM 1727 N N . VAL A 1 213 ? -12.547 2.518 16.641 1 28.48 213 VAL A N 1
ATOM 1728 C CA . VAL A 1 213 ? -13.023 3.896 16.609 1 28.48 213 VAL A CA 1
ATOM 1729 C C . VAL A 1 213 ? -14.156 4.027 15.586 1 28.48 213 VAL A C 1
ATOM 1731 O O . VAL A 1 213 ? -14.109 3.404 14.523 1 28.48 213 VAL A O 1
ATOM 1734 N N . PRO A 1 214 ? -15.258 4.496 15.992 1 26.98 214 PRO A N 1
ATOM 1735 C CA . PRO A 1 214 ? -16.375 4.766 15.086 1 26.98 214 PRO A CA 1
ATOM 1736 C C . PRO A 1 214 ? -15.977 5.656 13.906 1 26.98 214 PRO A C 1
ATOM 1738 O O . PRO A 1 214 ? -15.273 6.652 14.094 1 26.98 214 PRO A O 1
ATOM 1741 N N . LEU A 1 215 ? -15.938 5.152 12.648 1 32.28 215 LEU A N 1
ATOM 1742 C CA . LEU A 1 215 ? -15.258 5.637 11.453 1 32.28 215 LEU A CA 1
ATOM 1743 C C . LEU A 1 215 ? -16.062 6.742 10.773 1 32.28 215 LEU A C 1
ATOM 1745 O O . LEU A 1 215 ? -15.719 7.172 9.672 1 32.28 215 LEU A O 1
ATOM 1749 N N . THR A 1 216 ? -17.25 7.156 11.125 1 29.48 216 THR A N 1
ATOM 1750 C CA . THR A 1 216 ? -18 7.891 10.117 1 29.48 216 THR A CA 1
ATOM 1751 C C . THR A 1 216 ? -17.359 9.25 9.844 1 29.48 216 THR A C 1
ATOM 1753 O O . THR A 1 216 ? -16.672 9.797 10.711 1 29.48 216 THR A O 1
ATOM 1756 N N . SER A 1 217 ? -17.266 9.547 8.539 1 33.69 217 SER A N 1
ATOM 1757 C CA . SER A 1 217 ? -16.969 10.898 8.102 1 33.69 217 SER A CA 1
ATOM 1758 C C . SER A 1 217 ? -17.547 11.938 9.062 1 33.69 217 SER A C 1
ATOM 1760 O O . SER A 1 217 ? -16.906 12.945 9.367 1 33.69 217 SER A O 1
ATOM 1762 N N . GLU A 1 218 ? -18.781 11.758 9.406 1 35.69 218 GLU A N 1
ATOM 1763 C CA . GLU A 1 218 ? -19.484 12.672 10.312 1 35.69 218 GLU A CA 1
ATOM 1764 C C . GLU A 1 218 ? -18.766 12.773 11.656 1 35.69 218 GLU A C 1
ATOM 1766 O O . GLU A 1 218 ? -18.766 13.828 12.289 1 35.69 218 GLU A O 1
ATOM 1771 N N . ALA A 1 219 ? -18 11.805 11.883 1 36.25 219 ALA A N 1
ATOM 1772 C CA . ALA A 1 219 ? -17.359 11.82 13.188 1 36.25 219 ALA A CA 1
ATOM 1773 C C . ALA A 1 219 ? -16.25 12.867 13.242 1 36.25 219 ALA A C 1
ATOM 1775 O O . ALA A 1 219 ? -16.125 13.594 14.234 1 36.25 219 ALA A O 1
ATOM 1776 N N . MET A 1 220 ? -15.531 12.969 12.18 1 43.31 220 MET A N 1
ATOM 1777 C CA . MET A 1 220 ? -14.469 13.969 12.164 1 43.31 220 MET A CA 1
ATOM 1778 C C . MET A 1 220 ? -15.047 15.375 12.273 1 43.31 220 MET A C 1
ATOM 1780 O O . MET A 1 220 ? -14.547 16.203 13.023 1 43.31 220 MET A O 1
ATOM 1784 N N . LEU A 1 221 ? -16.094 15.578 11.5 1 45.12 221 LEU A N 1
ATOM 1785 C CA . LEU A 1 221 ? -16.703 16.906 11.492 1 45.12 221 LEU A CA 1
ATOM 1786 C C . LEU A 1 221 ? -17.266 17.266 12.867 1 45.12 221 LEU A C 1
ATOM 1788 O O . LEU A 1 221 ? -17.141 18.406 13.312 1 45.12 221 LEU A O 1
ATOM 1792 N N . GLN A 1 222 ? -17.812 16.422 13.57 1 44.53 222 GLN A N 1
ATOM 1793 C CA . GLN A 1 222 ? -18.391 16.656 14.883 1 44.53 222 GLN A CA 1
ATOM 1794 C C . GLN A 1 222 ? -17.312 16.906 15.93 1 44.53 222 GLN A C 1
ATOM 1796 O O . GLN A 1 222 ? -17.484 17.766 16.797 1 44.53 222 GLN A O 1
ATOM 1801 N N . LEU A 1 223 ? -16.297 16.219 15.812 1 45.06 223 LEU A N 1
ATOM 1802 C CA . LEU A 1 223 ? -15.273 16.297 16.844 1 45.06 223 LEU A CA 1
ATOM 1803 C C . LEU A 1 223 ? -14.516 17.609 16.766 1 45.06 223 LEU A C 1
ATOM 1805 O O . LEU A 1 223 ? -14.086 18.141 17.781 1 45.06 223 LEU A O 1
ATOM 1809 N N . VAL A 1 224 ? -14.336 18.078 15.594 1 49.16 224 VAL A N 1
ATOM 1810 C CA . VAL A 1 224 ? -13.609 19.344 15.453 1 49.16 224 VAL A CA 1
ATOM 1811 C C . VAL A 1 224 ? -14.469 20.484 15.977 1 49.16 224 VAL A C 1
ATOM 1813 O O . VAL A 1 224 ? -13.938 21.469 16.516 1 49.16 224 VAL A O 1
ATOM 1816 N N . HIS A 1 225 ? -15.758 20.391 15.844 1 47.69 225 HIS A N 1
ATOM 1817 C CA . HIS A 1 225 ? -16.656 21.453 16.281 1 47.69 225 HIS A CA 1
ATOM 1818 C C . HIS A 1 225 ? -16.828 21.438 17.797 1 47.69 225 HIS A C 1
ATOM 1820 O O . HIS A 1 225 ? -17.344 22.391 18.391 1 47.69 225 HIS A O 1
ATOM 1826 N N . GLU A 1 226 ? -16.562 20.453 18.391 1 42.56 226 GLU A N 1
ATOM 1827 C CA . GLU A 1 226 ? -16.734 20.375 19.844 1 42.56 226 GLU A CA 1
ATOM 1828 C C . GLU A 1 226 ? -15.602 21.094 20.578 1 42.56 226 GLU A C 1
ATOM 1830 O O . GLU A 1 226 ? -15.68 21.312 21.781 1 42.56 226 GLU A O 1
ATOM 1835 N N . HIS A 1 227 ? -14.555 21.484 19.891 1 41 227 HIS A N 1
ATOM 1836 C CA . HIS A 1 227 ? -13.562 22.281 20.609 1 41 227 HIS A CA 1
ATOM 1837 C C . HIS A 1 227 ? -13.453 23.688 20.016 1 41 227 HIS A C 1
ATOM 1839 O O . HIS A 1 227 ? -13.562 23.859 18.797 1 41 227 HIS A O 1
ATOM 1845 N N . MET B 1 1 ? -27.578 -7.168 -29.656 1 36.69 1 MET B N 1
ATOM 1846 C CA . MET B 1 1 ? -28.125 -6.133 -28.797 1 36.69 1 MET B CA 1
ATOM 1847 C C . MET B 1 1 ? -28.078 -6.566 -27.328 1 36.69 1 MET B C 1
ATOM 1849 O O . MET B 1 1 ? -28.266 -5.746 -26.422 1 36.69 1 MET B O 1
ATOM 1853 N N . GLU B 1 2 ? -28.25 -7.93 -26.969 1 46.25 2 GLU B N 1
ATOM 1854 C CA . GLU B 1 2 ? -28.281 -8.594 -25.672 1 46.25 2 GLU B CA 1
ATOM 1855 C C . GLU B 1 2 ? -26.891 -8.664 -25.047 1 46.25 2 GLU B C 1
ATOM 1857 O O . GLU B 1 2 ? -26.75 -8.758 -23.828 1 46.25 2 GLU B O 1
ATOM 1862 N N . THR B 1 3 ? -25.922 -8.594 -25.953 1 48.59 3 THR B N 1
ATOM 1863 C CA . THR B 1 3 ? -24.516 -8.734 -25.562 1 48.59 3 THR B CA 1
ATOM 1864 C C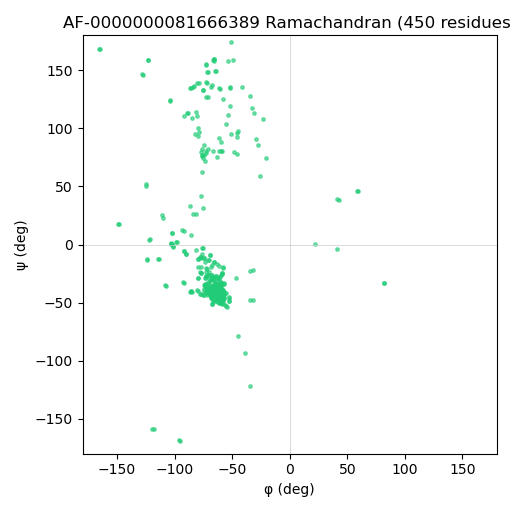 . THR B 1 3 ? -24.031 -7.488 -24.828 1 48.59 3 THR B C 1
ATOM 1866 O O . THR B 1 3 ? -23.281 -7.59 -23.859 1 48.59 3 THR B O 1
ATOM 1869 N N . GLY B 1 4 ? -24.453 -6.355 -25.344 1 44.78 4 GLY B N 1
ATOM 1870 C CA . GLY B 1 4 ? -24.109 -5.082 -24.75 1 44.78 4 GLY B CA 1
ATOM 1871 C C . GLY B 1 4 ? -24.609 -4.93 -23.328 1 44.78 4 GLY B C 1
ATOM 1872 O O . GLY B 1 4 ? -23.891 -4.449 -22.453 1 44.78 4 GLY B O 1
ATOM 1873 N N . ASN B 1 5 ? -25.922 -5.324 -23.094 1 46.5 5 ASN B N 1
ATOM 1874 C CA . ASN B 1 5 ? -26.547 -5.215 -21.781 1 46.5 5 ASN B CA 1
ATOM 1875 C C . ASN B 1 5 ? -25.891 -6.152 -20.766 1 46.5 5 ASN B C 1
ATOM 1877 O O . ASN B 1 5 ? -25.719 -5.793 -19.609 1 46.5 5 ASN B O 1
ATOM 1881 N N . ASN B 1 6 ? -25.406 -7.277 -21.359 1 50.94 6 ASN B N 1
ATOM 1882 C CA . ASN B 1 6 ? -24.734 -8.227 -20.469 1 50.94 6 ASN B CA 1
ATOM 1883 C C . ASN B 1 6 ? -23.359 -7.715 -20.031 1 50.94 6 ASN B C 1
ATOM 1885 O O . ASN B 1 6 ? -22.969 -7.902 -18.891 1 50.94 6 ASN B O 1
ATOM 1889 N N . THR B 1 7 ? -22.734 -6.996 -21.016 1 54.22 7 THR B N 1
ATOM 1890 C CA . THR B 1 7 ? -21.422 -6.457 -20.719 1 54.22 7 THR B CA 1
ATOM 1891 C C . THR B 1 7 ? -21.5 -5.352 -19.672 1 54.22 7 THR B C 1
ATOM 1893 O O . THR B 1 7 ? -20.672 -5.281 -18.766 1 54.22 7 THR B O 1
ATOM 1896 N N . ILE B 1 8 ? -22.5 -4.496 -19.891 1 48.5 8 ILE B N 1
ATOM 1897 C CA . ILE B 1 8 ? -22.688 -3.424 -18.906 1 48.5 8 ILE B CA 1
ATOM 1898 C C . ILE B 1 8 ? -23.016 -4.016 -17.547 1 48.5 8 ILE B C 1
ATOM 1900 O O . ILE B 1 8 ? -22.469 -3.602 -16.531 1 48.5 8 ILE B O 1
ATOM 1904 N N . ARG B 1 9 ? -23.812 -5.047 -17.625 1 57.22 9 ARG B N 1
ATOM 1905 C CA . ARG B 1 9 ? -24.203 -5.68 -16.375 1 57.22 9 ARG B CA 1
ATOM 1906 C C . ARG B 1 9 ? -23.016 -6.359 -15.703 1 57.22 9 ARG B C 1
ATOM 1908 O O . ARG B 1 9 ? -22.859 -6.289 -14.484 1 57.22 9 ARG B O 1
ATOM 1915 N N . ASP B 1 10 ? -22.219 -6.879 -16.625 1 63.34 10 ASP B N 1
ATOM 1916 C CA . ASP B 1 10 ? -21.031 -7.555 -16.109 1 63.34 10 ASP B CA 1
ATOM 1917 C C . ASP B 1 10 ? -20.047 -6.555 -15.508 1 63.34 10 ASP B C 1
ATOM 1919 O O . ASP B 1 10 ? -19.469 -6.805 -14.445 1 63.34 10 ASP B O 1
ATOM 1923 N N . GLU B 1 11 ? -19.938 -5.488 -16.203 1 62.25 11 GLU B N 1
ATOM 1924 C CA . GLU B 1 11 ? -19.016 -4.457 -15.734 1 62.25 11 GLU B CA 1
ATOM 1925 C C . GLU B 1 11 ? -19.469 -3.875 -14.406 1 62.25 11 GLU B C 1
ATOM 1927 O O . GLU B 1 11 ? -18.656 -3.598 -13.523 1 62.25 11 GLU B O 1
ATOM 1932 N N . VAL B 1 12 ? -20.75 -3.711 -14.312 1 65.12 12 VAL B N 1
ATOM 1933 C CA . VAL B 1 12 ? -21.297 -3.176 -13.062 1 65.12 12 VAL B CA 1
ATOM 1934 C C . VAL B 1 12 ? -21.062 -4.168 -11.93 1 65.12 12 VAL B C 1
ATOM 1936 O O . VAL B 1 12 ? -20.688 -3.777 -10.828 1 65.12 12 VAL B O 1
ATOM 1939 N N . ARG B 1 13 ? -21.172 -5.441 -12.297 1 72.12 13 ARG B N 1
ATOM 1940 C CA . ARG B 1 13 ? -20.969 -6.473 -11.281 1 72.12 13 ARG B CA 1
ATOM 1941 C C . ARG B 1 13 ? -19.516 -6.48 -10.797 1 72.12 13 ARG B C 1
ATOM 1943 O O . ARG B 1 13 ? -19.266 -6.531 -9.594 1 72.12 13 ARG B O 1
ATOM 1950 N N . SER B 1 14 ? -18.625 -6.43 -11.758 1 74.94 14 SER B N 1
ATOM 1951 C CA . SER B 1 14 ? -17.219 -6.395 -11.406 1 74.94 14 SER B CA 1
ATOM 1952 C C . SER B 1 14 ? -16.891 -5.203 -10.516 1 74.94 14 SER B C 1
ATOM 1954 O O . SER B 1 14 ? -16.172 -5.34 -9.523 1 74.94 14 SER B O 1
ATOM 1956 N N . THR B 1 15 ? -17.469 -4.137 -10.82 1 71.88 15 THR B N 1
ATOM 1957 C CA . THR B 1 15 ? -17.234 -2.924 -10.047 1 71.88 15 THR B CA 1
ATOM 1958 C C . THR B 1 15 ? -17.812 -3.049 -8.641 1 71.88 15 THR B C 1
ATOM 1960 O O . THR B 1 15 ? -17.172 -2.646 -7.664 1 71.88 15 THR B O 1
ATOM 1963 N N . VAL B 1 16 ? -18.938 -3.596 -8.523 1 70.25 16 VAL B N 1
ATOM 1964 C CA . VAL B 1 16 ? -19.594 -3.756 -7.227 1 70.25 16 VAL B CA 1
ATOM 1965 C C . VAL B 1 16 ? -18.781 -4.711 -6.355 1 70.25 16 VAL B C 1
ATOM 1967 O O . VAL B 1 16 ? -18.547 -4.434 -5.176 1 70.25 16 VAL B O 1
ATOM 1970 N N . TYR B 1 17 ? -18.359 -5.754 -6.969 1 79.88 17 TYR B N 1
ATOM 1971 C CA . TYR B 1 17 ? -17.578 -6.723 -6.215 1 79.88 17 TYR B CA 1
ATOM 1972 C C . TYR B 1 17 ? -16.281 -6.098 -5.723 1 79.88 17 TYR B C 1
ATOM 1974 O O . TYR B 1 17 ? -15.945 -6.188 -4.535 1 79.88 17 TYR B O 1
ATOM 1982 N N . CYS B 1 18 ? -15.625 -5.469 -6.633 1 81.69 18 CYS B N 1
ATOM 1983 C CA . CYS B 1 18 ? -14.344 -4.871 -6.281 1 81.69 18 CYS B CA 1
ATOM 1984 C C . CYS B 1 18 ? -14.516 -3.801 -5.211 1 81.69 18 CYS B C 1
ATOM 1986 O O . CYS B 1 18 ? -13.789 -3.781 -4.219 1 81.69 18 CYS B O 1
ATOM 1988 N N . THR B 1 19 ? -15.469 -3.041 -5.32 1 73 19 THR B N 1
ATOM 1989 C CA . THR B 1 19 ? -15.711 -1.964 -4.367 1 73 19 THR B CA 1
ATOM 1990 C C . THR B 1 19 ? -16.094 -2.527 -3 1 73 19 THR B C 1
ATOM 1992 O O . THR B 1 19 ? -15.617 -2.039 -1.971 1 73 19 THR B O 1
ATOM 1995 N N . SER B 1 20 ? -16.922 -3.521 -2.971 1 73.44 20 SER B N 1
ATOM 1996 C CA . SER B 1 20 ? -17.344 -4.145 -1.723 1 73.44 20 SER B CA 1
ATOM 1997 C C . SER B 1 20 ? -16.172 -4.746 -0.971 1 73.44 20 SER B C 1
ATOM 1999 O O . SER B 1 20 ? -16.078 -4.637 0.253 1 73.44 20 SER B O 1
ATOM 2001 N N . ILE B 1 21 ? -15.32 -5.266 -1.701 1 82.38 21 ILE B N 1
ATOM 2002 C CA . ILE B 1 21 ? -14.172 -5.926 -1.092 1 82.38 21 ILE B CA 1
ATOM 2003 C C . ILE B 1 21 ? -13.133 -4.883 -0.676 1 82.38 21 ILE B C 1
ATOM 2005 O O . ILE B 1 21 ? -12.516 -5 0.385 1 82.38 21 ILE B O 1
ATOM 2009 N N . LYS B 1 22 ? -12.945 -3.895 -1.487 1 81.94 22 LYS B N 1
ATOM 2010 C CA . LYS B 1 22 ? -12.016 -2.811 -1.186 1 81.94 22 LYS B CA 1
ATOM 2011 C C . LYS B 1 22 ? -12.391 -2.117 0.123 1 81.94 22 LYS B C 1
ATOM 2013 O O . LYS B 1 22 ? -11.516 -1.848 0.956 1 81.94 22 LYS B O 1
ATOM 2018 N N . HIS B 1 23 ? -13.633 -1.937 0.289 1 70.12 23 HIS B N 1
ATOM 2019 C CA . HIS B 1 23 ? -14.086 -1.166 1.441 1 70.12 23 HIS B CA 1
ATOM 2020 C C . HIS B 1 23 ? -14.625 -2.078 2.535 1 70.12 23 HIS B C 1
ATOM 2022 O O . HIS B 1 23 ? -15.062 -1.603 3.586 1 70.12 23 HIS B O 1
ATOM 2028 N N . GLY B 1 24 ? -14.586 -3.383 2.254 1 70.38 24 GLY B N 1
ATOM 2029 C CA . GLY B 1 24 ? -15.109 -4.34 3.223 1 70.38 24 GLY B CA 1
ATOM 2030 C C . GLY B 1 24 ? -14.031 -4.918 4.121 1 70.38 24 GLY B C 1
ATOM 2031 O O . GLY B 1 24 ? -12.961 -4.324 4.281 1 70.38 24 GLY B O 1
ATOM 2032 N N . ASP B 1 25 ? -14.484 -5.945 4.816 1 73.38 25 ASP B N 1
ATOM 2033 C CA . ASP B 1 25 ? -13.602 -6.645 5.742 1 73.38 25 ASP B CA 1
ATOM 2034 C C . ASP B 1 25 ? -13.422 -8.109 5.332 1 73.38 25 ASP B C 1
ATOM 2036 O O . ASP B 1 25 ? -13.586 -8.453 4.16 1 73.38 25 ASP B O 1
ATOM 2040 N N . VAL B 1 26 ? -13.039 -8.898 6.262 1 79.25 26 VAL B N 1
ATOM 2041 C CA . VAL B 1 26 ? -12.734 -10.305 6.016 1 79.25 26 VAL B CA 1
ATOM 2042 C C . VAL B 1 26 ? -13.977 -11.031 5.52 1 79.25 26 VAL B C 1
ATOM 2044 O O . VAL B 1 26 ? -13.891 -11.93 4.676 1 79.25 26 VAL B O 1
ATOM 2047 N N . GLU B 1 27 ? -15.078 -10.578 5.914 1 76.06 27 GLU B N 1
ATOM 2048 C CA . GLU B 1 27 ? -16.312 -11.266 5.57 1 76.06 27 GLU B CA 1
ATOM 2049 C C . GLU B 1 27 ? -16.594 -11.188 4.074 1 76.06 27 GLU B C 1
ATOM 2051 O O . GLU B 1 27 ? -16.938 -12.195 3.445 1 76.06 27 GLU B O 1
ATOM 2056 N N . GLU B 1 28 ? -16.547 -9.984 3.592 1 81.25 28 GLU B N 1
ATOM 2057 C CA . GLU B 1 28 ? -16.766 -9.812 2.16 1 81.25 28 GLU B CA 1
ATOM 2058 C C . GLU B 1 28 ? -15.734 -10.594 1.347 1 81.25 28 GLU B C 1
ATOM 2060 O O . GLU B 1 28 ? -16.062 -11.188 0.319 1 81.25 28 GLU B O 1
ATOM 2065 N N . TRP B 1 29 ? -14.555 -10.656 1.863 1 90.25 29 TRP B N 1
ATOM 2066 C CA . TRP B 1 29 ? -13.492 -11.359 1.159 1 90.25 29 TRP B CA 1
ATOM 2067 C C . TRP B 1 29 ? -13.711 -12.867 1.205 1 90.25 29 TRP B C 1
ATOM 2069 O O . TRP B 1 29 ? -13.562 -13.555 0.192 1 90.25 29 TRP B O 1
ATOM 2079 N N . GLU B 1 30 ? -14.117 -13.336 2.369 1 89.06 30 GLU B N 1
ATOM 2080 C CA . GLU B 1 30 ? -14.391 -14.758 2.525 1 89.06 30 GLU B CA 1
ATOM 2081 C C . GLU B 1 30 ? -15.562 -15.195 1.656 1 89.06 30 GLU B C 1
ATOM 2083 O O . GLU B 1 30 ? -15.562 -16.297 1.112 1 89.06 30 GLU B O 1
ATOM 2088 N N . PHE B 1 31 ? -16.5 -14.375 1.651 1 86.38 31 PHE B N 1
ATOM 2089 C CA . PHE B 1 31 ? -17.641 -14.68 0.783 1 86.38 31 PHE B CA 1
ATOM 2090 C C . PHE B 1 31 ? -17.172 -14.859 -0.659 1 86.38 31 PHE B C 1
ATOM 2092 O O . PHE B 1 31 ? -17.531 -15.844 -1.31 1 86.38 31 PHE B O 1
ATOM 2099 N N . ALA B 1 32 ? -16.422 -13.898 -1.177 1 91.75 32 ALA B N 1
ATOM 2100 C CA . ALA B 1 32 ? -15.891 -13.984 -2.539 1 91.75 32 ALA B CA 1
ATOM 2101 C C . ALA B 1 32 ? -15.047 -15.234 -2.721 1 91.75 32 ALA B C 1
ATOM 2103 O O . ALA B 1 32 ? -15.18 -15.945 -3.723 1 91.75 32 ALA B O 1
ATOM 2104 N N . TYR B 1 33 ? -14.219 -15.516 -1.76 1 95.25 33 TYR B N 1
ATOM 2105 C CA . TYR B 1 33 ? -13.344 -16.688 -1.806 1 95.25 33 TYR B CA 1
ATOM 2106 C C . TYR B 1 33 ? -14.156 -17.969 -1.929 1 95.25 33 TYR B C 1
ATOM 2108 O O . TYR B 1 33 ? -13.922 -18.766 -2.832 1 95.25 33 TYR B O 1
ATOM 2116 N N . ASN B 1 34 ? -15.133 -18.094 -1.036 1 93.25 34 ASN B N 1
ATOM 2117 C CA . ASN B 1 34 ? -15.938 -19.312 -1.013 1 93.25 34 ASN B CA 1
ATOM 2118 C C . ASN B 1 34 ? -16.703 -19.5 -2.318 1 93.25 34 ASN B C 1
ATOM 2120 O O . ASN B 1 34 ? -16.812 -20.625 -2.82 1 93.25 34 ASN B O 1
ATOM 2124 N N . LYS B 1 35 ? -17.172 -18.469 -2.816 1 91.44 35 LYS B N 1
ATOM 2125 C CA . LYS B 1 35 ? -17.922 -18.547 -4.07 1 91.44 35 LYS B CA 1
ATOM 2126 C C . LYS B 1 35 ? -16.984 -18.828 -5.246 1 91.44 35 LYS B C 1
ATOM 2128 O O . LYS B 1 35 ? -17.359 -19.547 -6.176 1 91.44 35 LYS B O 1
ATOM 2133 N N . ALA B 1 36 ? -15.836 -18.281 -5.211 1 94.44 36 ALA B N 1
ATOM 2134 C CA . ALA B 1 36 ? -14.891 -18.438 -6.309 1 94.44 36 ALA B CA 1
ATOM 2135 C C . ALA B 1 36 ? -14.414 -19.875 -6.43 1 94.44 36 ALA B C 1
ATOM 2137 O O . ALA B 1 36 ? -14.133 -20.359 -7.527 1 94.44 36 ALA B O 1
ATOM 2138 N N . ILE B 1 37 ? -14.398 -20.625 -5.34 1 95.38 37 ILE B N 1
ATOM 2139 C CA . ILE B 1 37 ? -13.82 -21.969 -5.383 1 95.38 37 ILE B CA 1
ATOM 2140 C C . ILE B 1 37 ? -14.938 -23 -5.438 1 95.38 37 ILE B C 1
ATOM 2142 O O . ILE B 1 37 ? -14.672 -24.203 -5.434 1 95.38 37 ILE B O 1
ATOM 2146 N N . GLU B 1 38 ? -16.109 -22.516 -5.449 1 91.5 38 GLU B N 1
ATOM 2147 C CA . GLU B 1 38 ? -17.234 -23.453 -5.512 1 91.5 38 GLU B CA 1
ATOM 2148 C C . GLU B 1 38 ? -17.188 -24.281 -6.785 1 91.5 38 GLU B C 1
ATOM 2150 O O . GLU B 1 38 ? -16.984 -23.75 -7.879 1 91.5 38 GLU B O 1
ATOM 2155 N N . ARG B 1 39 ? -17.375 -25.562 -6.781 1 88.81 39 ARG B N 1
ATOM 2156 C CA . ARG B 1 39 ? -17.219 -26.516 -7.867 1 88.81 39 ARG B CA 1
ATOM 2157 C C . ARG B 1 39 ? -18.203 -26.234 -9 1 88.81 39 ARG B C 1
ATOM 2159 O O . ARG B 1 39 ? -17.828 -26.312 -10.18 1 88.81 39 ARG B O 1
ATOM 2166 N N . PHE B 1 40 ? -19.422 -25.797 -8.695 1 86.94 40 PHE B N 1
ATOM 2167 C CA . PHE B 1 40 ? -20.406 -25.672 -9.758 1 86.94 40 PHE B CA 1
ATOM 2168 C C . PHE B 1 40 ? -20.719 -24.203 -10.031 1 86.94 40 PHE B C 1
ATOM 2170 O O . PHE B 1 40 ? -21.734 -23.891 -10.656 1 86.94 40 PHE B O 1
ATOM 2177 N N . ALA B 1 41 ? -19.75 -23.422 -9.695 1 81.5 41 ALA B N 1
ATOM 2178 C CA . ALA B 1 41 ? -19.984 -22 -9.961 1 81.5 41 ALA B CA 1
ATOM 2179 C C . ALA B 1 41 ? -19.719 -21.672 -11.43 1 81.5 41 ALA B C 1
ATOM 2181 O O . ALA B 1 41 ? -18.797 -22.219 -12.039 1 81.5 41 ALA B O 1
ATOM 2182 N N . PRO B 1 42 ? -20.594 -20.828 -12.023 1 89.62 42 PRO B N 1
ATOM 2183 C CA . PRO B 1 42 ? -20.25 -20.344 -13.359 1 89.62 42 PRO B CA 1
ATOM 2184 C C . PRO B 1 42 ? -18.844 -19.734 -13.43 1 89.62 42 PRO B C 1
ATOM 2186 O O . PRO B 1 42 ? -18.453 -18.953 -12.562 1 89.62 42 PRO B O 1
ATOM 2189 N N . VAL B 1 43 ? -18.188 -20.125 -14.477 1 89.44 43 VAL B N 1
ATOM 2190 C CA . VAL B 1 43 ? -16.781 -19.781 -14.617 1 89.44 43 VAL B CA 1
ATOM 2191 C C . VAL B 1 43 ? -16.625 -18.266 -14.664 1 89.44 43 VAL B C 1
ATOM 2193 O O . VAL B 1 43 ? -15.719 -17.719 -14.031 1 89.44 43 VAL B O 1
ATOM 2196 N N . THR B 1 44 ? -17.469 -17.594 -15.359 1 87.81 44 THR B N 1
ATOM 2197 C CA . THR B 1 44 ? -17.375 -16.156 -15.508 1 87.81 44 THR B CA 1
ATOM 2198 C C . THR B 1 44 ? -17.531 -15.461 -14.148 1 87.81 44 THR B C 1
ATOM 2200 O O . THR B 1 44 ? -16.797 -14.516 -13.844 1 87.81 44 THR B O 1
ATOM 2203 N N . GLU B 1 45 ? -18.469 -15.984 -13.391 1 86.31 45 GLU B N 1
ATOM 2204 C CA . GLU B 1 45 ? -18.703 -15.406 -12.078 1 86.31 45 GLU B CA 1
ATOM 2205 C C . GLU B 1 45 ? -17.562 -15.711 -11.117 1 86.31 45 GLU B C 1
ATOM 2207 O O . GLU B 1 45 ? -17.125 -14.852 -10.352 1 86.31 45 GLU B O 1
ATOM 2212 N N . ALA B 1 46 ? -17.109 -16.875 -11.234 1 90.94 46 ALA B N 1
ATOM 2213 C CA . ALA B 1 46 ? -15.969 -17.266 -10.414 1 90.94 46 ALA B CA 1
ATOM 2214 C C . ALA B 1 46 ? -14.758 -16.391 -10.711 1 90.94 46 ALA B C 1
ATOM 2216 O O . ALA B 1 46 ? -14.086 -15.914 -9.797 1 90.94 46 ALA B O 1
ATOM 2217 N N . ASN B 1 47 ? -14.547 -16.141 -11.969 1 92.06 47 ASN B N 1
ATOM 2218 C CA . ASN B 1 47 ? -13.422 -15.305 -12.375 1 92.06 47 ASN B CA 1
ATOM 2219 C C . ASN B 1 47 ? -13.594 -13.867 -11.883 1 92.06 47 ASN B C 1
ATOM 2221 O O . ASN B 1 47 ? -12.617 -13.227 -11.492 1 92.06 47 ASN B O 1
ATOM 2225 N N . ARG B 1 48 ? -14.766 -13.406 -11.914 1 88.94 48 ARG B N 1
ATOM 2226 C CA . ARG B 1 48 ? -15.062 -12.055 -11.445 1 88.94 48 ARG B CA 1
ATOM 2227 C C . ARG B 1 48 ? -14.781 -11.922 -9.953 1 88.94 48 ARG B C 1
ATOM 2229 O O . ARG B 1 48 ? -14.195 -10.93 -9.508 1 88.94 48 ARG B O 1
ATOM 2236 N N . LEU B 1 49 ? -15.203 -12.898 -9.227 1 92.38 49 LEU B N 1
ATOM 2237 C CA . LEU B 1 49 ? -15 -12.891 -7.781 1 92.38 49 LEU B CA 1
ATOM 2238 C C . LEU B 1 49 ? -13.523 -13.047 -7.438 1 92.38 49 LEU B C 1
ATOM 2240 O O . LEU B 1 49 ? -13.023 -12.367 -6.531 1 92.38 49 LEU B O 1
ATOM 2244 N N . ARG B 1 50 ? -12.844 -13.852 -8.195 1 95.31 50 ARG B N 1
ATOM 2245 C CA . ARG B 1 50 ? -11.398 -13.992 -8.016 1 95.31 50 ARG B CA 1
ATOM 2246 C C . ARG B 1 50 ? -10.688 -12.656 -8.227 1 95.31 50 ARG B C 1
ATOM 2248 O O . ARG B 1 50 ? -9.875 -12.242 -7.398 1 95.31 50 ARG B O 1
ATOM 2255 N N . SER B 1 51 ? -11.023 -12.055 -9.266 1 93.56 51 SER B N 1
ATOM 2256 C CA . SER B 1 51 ? -10.414 -10.758 -9.57 1 93.56 51 SER B CA 1
ATOM 2257 C C . SER B 1 51 ? -10.734 -9.734 -8.484 1 93.56 51 SER B C 1
ATOM 2259 O O . SER B 1 51 ? -9.859 -8.977 -8.07 1 93.56 51 SER B O 1
ATOM 2261 N N . ALA B 1 52 ? -11.922 -9.773 -8 1 90.25 52 ALA B N 1
ATOM 2262 C CA . ALA B 1 52 ? -12.367 -8.805 -7 1 90.25 52 ALA B CA 1
ATOM 2263 C C . ALA B 1 52 ? -11.633 -9.008 -5.676 1 90.25 52 ALA B C 1
ATOM 2265 O O . ALA B 1 52 ? -11.398 -8.047 -4.938 1 90.25 52 ALA B O 1
ATOM 2266 N N . MET B 1 53 ? -11.25 -10.18 -5.406 1 95.31 53 MET B N 1
ATOM 2267 C CA . MET B 1 53 ? -10.516 -10.461 -4.176 1 95.31 53 MET B CA 1
ATOM 2268 C C . MET B 1 53 ? -9.227 -9.656 -4.117 1 95.31 53 MET B C 1
ATOM 2270 O O . MET B 1 53 ? -8.766 -9.297 -3.031 1 95.31 53 MET B O 1
ATOM 2274 N N . GLY B 1 54 ? -8.719 -9.305 -5.27 1 95.44 54 GLY B N 1
ATOM 2275 C CA . GLY B 1 54 ? -7.504 -8.508 -5.348 1 95.44 54 GLY B CA 1
ATOM 2276 C C . GLY B 1 54 ? -7.719 -7.047 -5.008 1 95.44 54 GLY B C 1
ATOM 2277 O O . GLY B 1 54 ? -6.758 -6.301 -4.82 1 95.44 54 GLY B O 1
ATOM 2278 N N . CYS B 1 55 ? -8.922 -6.699 -4.77 1 87.5 55 CYS B N 1
ATOM 2279 C CA . CYS B 1 55 ? -9.25 -5.297 -4.547 1 87.5 55 CYS B CA 1
ATOM 2280 C C . CYS B 1 55 ? -9.141 -4.938 -3.07 1 87.5 55 CYS B C 1
ATOM 2282 O O . CYS B 1 55 ? -9.18 -3.76 -2.709 1 87.5 55 CYS B O 1
ATOM 2284 N N . THR B 1 56 ? -8.938 -5.91 -2.186 1 87.44 56 THR B N 1
ATOM 2285 C CA . THR B 1 56 ? -8.844 -5.605 -0.762 1 87.44 56 THR B CA 1
ATOM 2286 C C . THR B 1 56 ? -7.609 -4.75 -0.478 1 87.44 56 THR B C 1
ATOM 2288 O O . THR B 1 56 ? -6.574 -4.906 -1.13 1 87.44 56 THR B O 1
ATOM 2291 N N . GLU B 1 57 ? -7.773 -3.963 0.505 1 81.38 57 GLU B N 1
ATOM 2292 C CA . GLU B 1 57 ? -6.656 -3.123 0.924 1 81.38 57 GLU B CA 1
ATOM 2293 C C . GLU B 1 57 ? -5.922 -3.736 2.113 1 81.38 57 GLU B C 1
ATOM 2295 O O . GLU B 1 57 ? -4.988 -3.137 2.648 1 81.38 57 GLU B O 1
ATOM 2300 N N . LYS B 1 58 ? -6.344 -4.852 2.523 1 82.5 58 LYS B N 1
ATOM 2301 C CA . LYS B 1 58 ? -5.703 -5.555 3.633 1 82.5 58 LYS B CA 1
ATOM 2302 C C . LYS B 1 58 ? -4.574 -6.453 3.137 1 82.5 58 LYS B C 1
ATOM 2304 O O . LYS B 1 58 ? -4.824 -7.488 2.516 1 82.5 58 LYS B O 1
ATOM 2309 N N . ALA B 1 59 ? -3.393 -6.09 3.508 1 84 59 ALA B N 1
ATOM 2310 C CA . ALA B 1 59 ? -2.201 -6.773 3.012 1 84 59 ALA B CA 1
ATOM 2311 C C . ALA B 1 59 ? -2.225 -8.25 3.387 1 84 59 ALA B C 1
ATOM 2313 O O . ALA B 1 59 ? -1.85 -9.109 2.584 1 84 59 ALA B O 1
ATOM 2314 N N . TRP B 1 60 ? -2.697 -8.531 4.605 1 84.12 60 TRP B N 1
ATOM 2315 C CA . TRP B 1 60 ? -2.652 -9.914 5.059 1 84.12 60 TRP B CA 1
ATOM 2316 C C . TRP B 1 60 ? -3.619 -10.781 4.262 1 84.12 60 TRP B C 1
ATOM 2318 O O . TRP B 1 60 ? -3.363 -11.969 4.043 1 84.12 60 TRP B O 1
ATOM 2328 N N . LEU B 1 61 ? -4.684 -10.25 3.785 1 89.5 61 LEU B N 1
ATOM 2329 C CA . LEU B 1 61 ? -5.609 -11 2.945 1 89.5 61 LEU B CA 1
ATOM 2330 C C . LEU B 1 61 ? -5.031 -11.211 1.551 1 89.5 61 LEU B C 1
ATOM 2332 O O . LEU B 1 61 ? -5.238 -12.258 0.939 1 89.5 61 LEU B O 1
ATOM 2336 N N . LEU B 1 62 ? -4.305 -10.234 1.073 1 93.56 62 LEU B N 1
ATOM 2337 C CA . LEU B 1 62 ? -3.637 -10.391 -0.213 1 93.56 62 LEU B CA 1
ATOM 2338 C C . LEU B 1 62 ? -2.561 -11.469 -0.134 1 93.56 62 LEU B C 1
ATOM 2340 O O . LEU B 1 62 ? -2.4 -12.266 -1.065 1 93.56 62 LEU B O 1
ATOM 2344 N N . GLU B 1 63 ? -1.844 -11.484 0.95 1 91.12 63 GLU B N 1
ATOM 2345 C CA . GLU B 1 63 ? -0.855 -12.539 1.167 1 91.12 63 GLU B CA 1
ATOM 2346 C C . GLU B 1 63 ? -1.514 -13.914 1.206 1 91.12 63 GLU B C 1
ATOM 2348 O O . GLU B 1 63 ? -0.999 -14.867 0.625 1 91.12 63 GLU B O 1
ATOM 2353 N N . ARG B 1 64 ? -2.607 -13.953 1.92 1 90.12 64 ARG B N 1
ATOM 2354 C CA . ARG B 1 64 ? -3.365 -15.203 1.961 1 90.12 64 ARG B CA 1
ATOM 2355 C C . ARG B 1 64 ? -3.779 -15.633 0.559 1 90.12 64 ARG B C 1
ATOM 2357 O O . ARG B 1 64 ? -3.717 -16.828 0.227 1 90.12 64 ARG B O 1
ATOM 2364 N N . TYR B 1 65 ? -4.238 -14.719 -0.224 1 96.38 65 TYR B N 1
ATOM 2365 C CA . TYR B 1 65 ? -4.629 -14.984 -1.604 1 96.38 65 TYR B CA 1
ATOM 2366 C C . TYR B 1 65 ? -3.463 -15.562 -2.398 1 96.38 65 TYR B C 1
ATOM 2368 O O . TYR B 1 65 ? -3.607 -16.594 -3.066 1 96.38 65 TYR B O 1
ATOM 2376 N N . LEU B 1 66 ? -2.305 -15.062 -2.205 1 96.69 66 LEU B N 1
ATOM 2377 C CA . LEU B 1 66 ? -1.111 -15.461 -2.943 1 96.69 66 LEU B CA 1
ATOM 2378 C C . LEU B 1 66 ? -0.634 -16.844 -2.5 1 96.69 66 LEU B C 1
ATOM 2380 O O . LEU B 1 66 ? -0.059 -17.594 -3.293 1 96.69 66 LEU B O 1
ATOM 2384 N N . GLU B 1 67 ? -0.887 -17.172 -1.312 1 94 67 GLU B N 1
ATOM 2385 C CA . GLU B 1 67 ? -0.388 -18.422 -0.75 1 94 67 GLU B CA 1
ATOM 2386 C C . GLU B 1 67 ? -1.396 -19.547 -0.938 1 94 67 GLU B C 1
ATOM 2388 O O . GLU B 1 67 ? -1.097 -20.719 -0.652 1 94 67 GLU B O 1
ATOM 2393 N N . ASP B 1 68 ? -2.568 -19.219 -1.447 1 96 68 ASP B N 1
ATOM 2394 C CA . ASP B 1 68 ? -3.654 -20.188 -1.549 1 96 68 ASP B CA 1
ATOM 2395 C C . ASP B 1 68 ? -3.412 -21.172 -2.695 1 96 68 ASP B C 1
ATOM 2397 O O . ASP B 1 68 ? -3.189 -20.75 -3.834 1 96 68 ASP B O 1
ATOM 2401 N N . ASP B 1 69 ? -3.59 -22.391 -2.438 1 95.56 69 ASP B N 1
ATOM 2402 C CA . ASP B 1 69 ? -3.279 -23.438 -3.402 1 95.56 69 ASP B CA 1
ATOM 2403 C C . ASP B 1 69 ? -4.391 -23.578 -4.438 1 95.56 69 ASP B C 1
ATOM 2405 O O . ASP B 1 69 ? -4.211 -24.234 -5.465 1 95.56 69 ASP B O 1
ATOM 2409 N N . ASN B 1 70 ? -5.535 -22.969 -4.203 1 95.5 70 ASN B N 1
ATOM 2410 C CA . ASN B 1 70 ? -6.652 -23.094 -5.133 1 95.5 70 ASN B CA 1
ATOM 2411 C C . ASN B 1 70 ? -6.453 -22.203 -6.363 1 95.5 70 ASN B C 1
ATOM 2413 O O . ASN B 1 70 ? -7.156 -22.359 -7.363 1 95.5 70 ASN B O 1
ATOM 2417 N N . PHE B 1 71 ? -5.477 -21.312 -6.332 1 96 71 PHE B N 1
ATOM 2418 C CA . PHE B 1 71 ? -5.293 -20.359 -7.418 1 96 71 PHE B CA 1
ATOM 2419 C C . PHE B 1 71 ? -3.854 -20.391 -7.922 1 96 71 PHE B C 1
ATOM 2421 O O . PHE B 1 71 ? -2.92 -20.562 -7.137 1 96 71 PHE B O 1
ATOM 2428 N N . ALA B 1 72 ? -3.746 -20.156 -9.219 1 95.12 72 ALA B N 1
ATOM 2429 C CA . ALA B 1 72 ? -2.408 -20.031 -9.789 1 95.12 72 ALA B CA 1
ATOM 2430 C C . ALA B 1 72 ? -1.769 -18.703 -9.375 1 95.12 72 ALA B C 1
ATOM 2432 O O . ALA B 1 72 ? -2.422 -17.656 -9.398 1 95.12 72 ALA B O 1
ATOM 2433 N N . ILE B 1 73 ? -0.512 -18.75 -9.07 1 95.94 73 ILE B N 1
ATOM 2434 C CA . ILE B 1 73 ? 0.218 -17.594 -8.57 1 95.94 73 ILE B CA 1
ATOM 2435 C C . ILE B 1 73 ? 0.206 -16.484 -9.625 1 95.94 73 ILE B C 1
ATOM 2437 O O . ILE B 1 73 ? -0.036 -15.32 -9.305 1 95.94 73 ILE B O 1
ATOM 2441 N N . SER B 1 74 ? 0.45 -16.828 -10.875 1 94.19 74 SER B N 1
ATOM 2442 C CA . SER B 1 74 ? 0.511 -15.82 -11.93 1 94.19 74 SER B CA 1
ATOM 2443 C C . SER B 1 74 ? -0.81 -15.07 -12.055 1 94.19 74 SER B C 1
ATOM 2445 O O . SER B 1 74 ? -0.823 -13.844 -12.203 1 94.19 74 SER B O 1
ATOM 2447 N N . GLY B 1 75 ? -1.893 -15.859 -11.992 1 95.19 75 GLY B N 1
ATOM 2448 C CA . GLY B 1 75 ? -3.205 -15.234 -12.039 1 95.19 75 GLY B CA 1
ATOM 2449 C C . GLY B 1 75 ? -3.49 -14.352 -10.844 1 95.19 75 GLY B C 1
ATOM 2450 O O . GLY B 1 75 ? -4.012 -13.242 -10.992 1 95.19 75 GLY B O 1
ATOM 2451 N N . THR B 1 76 ? -3.1 -14.805 -9.688 1 97.31 76 THR B N 1
ATOM 2452 C CA . THR B 1 76 ? -3.312 -14.047 -8.461 1 97.31 76 THR B CA 1
ATOM 2453 C C . THR B 1 76 ? -2.502 -12.75 -8.484 1 97.31 76 THR B C 1
ATOM 2455 O O . THR B 1 76 ? -3.006 -11.688 -8.109 1 97.31 76 THR B O 1
ATOM 2458 N N . LEU B 1 77 ? -1.271 -12.828 -8.938 1 97 77 LEU B N 1
ATOM 2459 C CA . LEU B 1 77 ? -0.443 -11.633 -9.062 1 97 77 LEU B CA 1
ATOM 2460 C C . LEU B 1 77 ? -1.091 -10.617 -9.992 1 97 77 LEU B C 1
ATOM 2462 O O . LEU B 1 77 ? -1.101 -9.422 -9.703 1 97 77 LEU B O 1
ATOM 2466 N N . SER B 1 78 ? -1.67 -11.102 -11.062 1 93.44 78 SER B N 1
ATOM 2467 C CA . SER B 1 78 ? -2.357 -10.227 -12 1 93.44 78 SER B CA 1
ATOM 2468 C C . SER B 1 78 ? -3.592 -9.586 -11.367 1 93.44 78 SER B C 1
ATOM 2470 O O . SER B 1 78 ? -3.93 -8.445 -11.672 1 93.44 78 SER B O 1
ATOM 2472 N N . ASP B 1 79 ? -4.223 -10.312 -10.523 1 93.94 79 ASP B N 1
ATOM 2473 C CA . ASP B 1 79 ? -5.438 -9.844 -9.867 1 93.94 79 ASP B CA 1
ATOM 2474 C C . ASP B 1 79 ? -5.125 -8.742 -8.859 1 93.94 79 ASP B C 1
ATOM 2476 O O . ASP B 1 79 ? -5.957 -7.867 -8.609 1 93.94 79 ASP B O 1
ATOM 2480 N N . ILE B 1 80 ? -3.9 -8.742 -8.336 1 94.62 80 ILE B N 1
ATOM 2481 C CA . ILE B 1 80 ? -3.668 -7.918 -7.156 1 94.62 80 ILE B CA 1
ATOM 2482 C C . ILE B 1 80 ? -2.812 -6.711 -7.531 1 94.62 80 ILE B C 1
ATOM 2484 O O . ILE B 1 80 ? -3.035 -5.605 -7.031 1 94.62 80 ILE B O 1
ATOM 2488 N N . ARG B 1 81 ? -1.873 -6.82 -8.453 1 90.81 81 ARG B N 1
ATOM 2489 C CA . ARG B 1 81 ? -0.795 -5.855 -8.656 1 90.81 81 ARG B CA 1
ATOM 2490 C C . ARG B 1 81 ? -1.346 -4.508 -9.102 1 90.81 81 ARG B C 1
ATOM 2492 O O . ARG B 1 81 ? -0.852 -3.459 -8.68 1 90.81 81 ARG B O 1
ATOM 2499 N N . ASP B 1 82 ? -2.447 -4.594 -9.859 1 84 82 ASP B N 1
ATOM 2500 C CA . ASP B 1 82 ? -2.869 -3.344 -10.484 1 84 82 ASP B CA 1
ATOM 2501 C C . ASP B 1 82 ? -4.055 -2.732 -9.742 1 84 82 ASP B C 1
ATOM 2503 O O . ASP B 1 82 ? -4.648 -1.756 -10.203 1 84 82 ASP B O 1
ATOM 2507 N N . LYS B 1 83 ? -4.391 -3.256 -8.602 1 85 83 LYS B N 1
ATOM 2508 C CA . LYS B 1 83 ? -5.652 -2.861 -7.98 1 85 83 LYS B CA 1
ATOM 2509 C C . LYS B 1 83 ? -5.449 -1.684 -7.031 1 85 83 LYS B C 1
ATOM 2511 O O . LYS B 1 83 ? -6.371 -0.897 -6.805 1 85 83 LYS B O 1
ATOM 2516 N N . SER B 1 84 ? -4.309 -1.608 -6.391 1 81.94 84 SER B N 1
ATOM 2517 C CA . SER B 1 84 ? -4.02 -0.578 -5.398 1 81.94 84 SER B CA 1
ATOM 2518 C C . SER B 1 84 ? -2.527 -0.507 -5.094 1 81.94 84 SER B C 1
ATOM 2520 O O . SER B 1 84 ? -1.762 -1.377 -5.516 1 81.94 84 SER B O 1
ATOM 2522 N N . SER B 1 85 ? -2.184 0.539 -4.418 1 80.62 85 SER B N 1
ATOM 2523 C CA . SER B 1 85 ? -0.795 0.642 -3.98 1 80.62 85 SER B CA 1
ATOM 2524 C C . SER B 1 85 ? -0.417 -0.517 -3.064 1 80.62 85 SER B C 1
ATOM 2526 O O . SER B 1 85 ? 0.696 -1.042 -3.146 1 80.62 85 SER B O 1
ATOM 2528 N N . THR B 1 86 ? -1.354 -0.906 -2.201 1 83.19 86 THR B N 1
ATOM 2529 C CA . THR B 1 86 ? -1.135 -2.062 -1.341 1 83.19 86 THR B CA 1
ATOM 2530 C C . THR B 1 86 ? -0.948 -3.328 -2.172 1 83.19 86 THR B C 1
ATOM 2532 O O . THR B 1 86 ? -0.041 -4.121 -1.909 1 83.19 86 THR B O 1
ATOM 2535 N N . GLY B 1 87 ? -1.845 -3.443 -3.156 1 88.56 87 GLY B N 1
ATOM 2536 C CA . GLY B 1 87 ? -1.738 -4.602 -4.027 1 88.56 87 GLY B CA 1
ATOM 2537 C C . GLY B 1 87 ? -0.405 -4.691 -4.746 1 88.56 87 GLY B C 1
ATOM 2538 O O . GLY B 1 87 ? 0.21 -5.758 -4.797 1 88.56 87 GLY B O 1
ATOM 2539 N N . TYR B 1 88 ? 0.05 -3.545 -5.234 1 88.44 88 TYR B N 1
ATOM 2540 C CA . TYR B 1 88 ? 1.346 -3.49 -5.898 1 88.44 88 TYR B CA 1
ATOM 2541 C C . TYR B 1 88 ? 2.465 -3.898 -4.949 1 88.44 88 TYR B C 1
ATOM 2543 O O . TYR B 1 88 ? 3.293 -4.75 -5.285 1 88.44 88 TYR B O 1
ATOM 2551 N N . SER B 1 89 ? 2.467 -3.287 -3.797 1 88 89 SER B N 1
ATOM 2552 C CA . SER B 1 89 ? 3.531 -3.529 -2.83 1 88 89 SER B CA 1
ATOM 2553 C C . SER B 1 89 ? 3.562 -4.992 -2.396 1 88 89 SER B C 1
ATOM 2555 O O . SER B 1 89 ? 4.625 -5.613 -2.367 1 88 89 SER B O 1
ATOM 2557 N N . VAL B 1 90 ? 2.432 -5.57 -2.098 1 90.44 90 VAL B N 1
ATOM 2558 C CA . VAL B 1 90 ? 2.338 -6.953 -1.647 1 90.44 90 VAL B CA 1
ATOM 2559 C C . VAL B 1 90 ? 2.773 -7.895 -2.77 1 90.44 90 VAL B C 1
ATOM 2561 O O . VAL B 1 90 ? 3.541 -8.828 -2.541 1 90.44 90 VAL B O 1
ATOM 2564 N N . ALA B 1 91 ? 2.293 -7.625 -3.979 1 94.38 91 ALA B N 1
ATOM 2565 C CA . ALA B 1 91 ? 2.635 -8.461 -5.125 1 94.38 91 ALA B CA 1
ATOM 2566 C C . ALA B 1 91 ? 4.133 -8.43 -5.402 1 94.38 91 ALA B C 1
ATOM 2568 O O . ALA B 1 91 ? 4.754 -9.469 -5.637 1 94.38 91 ALA B O 1
ATOM 2569 N N . TRP B 1 92 ? 4.672 -7.211 -5.41 1 94 92 TRP B N 1
ATOM 2570 C CA . TRP B 1 92 ? 6.098 -7.07 -5.691 1 94 92 TRP B CA 1
ATOM 2571 C C . TRP B 1 92 ? 6.934 -7.77 -4.625 1 94 92 TRP B C 1
ATOM 2573 O O . TRP B 1 92 ? 7.812 -8.57 -4.945 1 94 92 TRP B O 1
ATOM 2583 N N . GLU B 1 93 ? 6.648 -7.5 -3.33 1 91.62 93 GLU B N 1
ATOM 2584 C CA . GLU B 1 93 ? 7.391 -8.117 -2.236 1 91.62 93 GLU B CA 1
ATOM 2585 C C . GLU B 1 93 ? 7.293 -9.641 -2.291 1 91.62 93 GLU B C 1
ATOM 2587 O O . GLU B 1 93 ? 8.297 -10.336 -2.129 1 91.62 93 GLU B O 1
ATOM 2592 N N . PHE B 1 94 ? 6.105 -10.172 -2.52 1 95.31 94 PHE B N 1
ATOM 2593 C CA . PHE B 1 94 ? 5.902 -11.609 -2.646 1 95.31 94 PHE B CA 1
ATOM 2594 C C . PHE B 1 94 ? 6.773 -12.188 -3.758 1 95.31 94 PHE B C 1
ATOM 2596 O O . PHE B 1 94 ? 7.426 -13.219 -3.574 1 95.31 94 PHE B O 1
ATOM 2603 N N . THR B 1 95 ? 6.789 -11.523 -4.906 1 97.19 95 THR B N 1
ATOM 2604 C CA . THR B 1 95 ? 7.535 -11.984 -6.07 1 97.19 95 THR B CA 1
ATOM 2605 C C . THR B 1 95 ? 9.031 -12.008 -5.777 1 97.19 95 THR B C 1
ATOM 2607 O O . THR B 1 95 ? 9.711 -12.992 -6.07 1 97.19 95 THR B O 1
ATOM 2610 N N . MET B 1 96 ? 9.508 -10.938 -5.152 1 95.25 96 MET B N 1
ATOM 2611 C CA . MET B 1 96 ? 10.938 -10.852 -4.855 1 95.25 96 MET B CA 1
ATOM 2612 C C . MET B 1 96 ? 11.344 -11.906 -3.832 1 95.25 96 MET B C 1
ATOM 2614 O O . MET B 1 96 ? 12.422 -12.492 -3.93 1 95.25 96 MET B O 1
ATOM 2618 N N . GLU B 1 97 ? 10.461 -12.148 -2.916 1 92.31 97 GLU B N 1
ATOM 2619 C CA . GLU B 1 97 ? 10.789 -13.062 -1.832 1 92.31 97 GLU B CA 1
ATOM 2620 C C . GLU B 1 97 ? 10.711 -14.516 -2.297 1 92.31 97 GLU B C 1
ATOM 2622 O O . GLU B 1 97 ? 11.43 -15.375 -1.786 1 92.31 97 GLU B O 1
ATOM 2627 N N . ASN B 1 98 ? 9.922 -14.789 -3.338 1 94.88 98 ASN B N 1
ATOM 2628 C CA . ASN B 1 98 ? 9.602 -16.188 -3.643 1 94.88 98 ASN B CA 1
ATOM 2629 C C . ASN B 1 98 ? 10.031 -16.562 -5.059 1 94.88 98 ASN B C 1
ATOM 2631 O O . ASN B 1 98 ? 9.812 -17.688 -5.5 1 94.88 98 ASN B O 1
ATOM 2635 N N . PHE B 1 99 ? 10.68 -15.641 -5.738 1 96.12 99 PHE B N 1
ATOM 2636 C CA . PHE B 1 99 ? 10.977 -15.836 -7.152 1 96.12 99 PHE B CA 1
ATOM 2637 C C . PHE B 1 99 ? 11.727 -17.141 -7.371 1 96.12 99 PHE B C 1
ATOM 2639 O O . PHE B 1 99 ? 11.273 -18.016 -8.125 1 96.12 99 PHE B O 1
ATOM 2646 N N . ASP B 1 100 ? 12.781 -17.344 -6.699 1 95.06 100 ASP B N 1
ATOM 2647 C CA . ASP B 1 100 ? 13.617 -18.516 -6.895 1 95.06 100 ASP B CA 1
ATOM 2648 C C . ASP B 1 100 ? 12.977 -19.766 -6.293 1 95.06 100 ASP B C 1
ATOM 2650 O O . ASP B 1 100 ? 12.922 -20.812 -6.934 1 95.06 100 ASP B O 1
ATOM 2654 N N . LYS B 1 101 ? 12.438 -19.594 -5.098 1 95.31 101 LYS B N 1
ATOM 2655 C CA . LYS B 1 101 ? 11.859 -20.734 -4.371 1 95.31 101 LYS B CA 1
ATOM 2656 C C . LYS B 1 101 ? 10.711 -21.359 -5.156 1 95.31 101 LYS B C 1
ATOM 2658 O O . LYS B 1 101 ? 10.547 -22.578 -5.152 1 95.31 101 LYS B O 1
ATOM 2663 N N . LEU B 1 102 ? 9.93 -20.516 -5.855 1 95.94 102 LEU B N 1
ATOM 2664 C CA . LEU B 1 102 ? 8.734 -21 -6.535 1 95.94 102 LEU B CA 1
ATOM 2665 C C . LEU B 1 102 ? 8.992 -21.172 -8.023 1 95.94 102 LEU B C 1
ATOM 2667 O O . LEU B 1 102 ? 8.125 -21.656 -8.758 1 95.94 102 LEU B O 1
ATOM 2671 N N . GLY B 1 103 ? 10.156 -20.859 -8.477 1 95.31 103 GLY B N 1
ATOM 2672 C CA . GLY B 1 103 ? 10.484 -21 -9.891 1 95.31 103 GLY B CA 1
ATOM 2673 C C . GLY B 1 103 ? 9.578 -20.172 -10.789 1 95.31 103 GLY B C 1
ATOM 2674 O O . GLY B 1 103 ? 9.039 -20.688 -11.773 1 95.31 103 GLY B O 1
ATOM 2675 N N . LEU B 1 104 ? 9.359 -18.891 -10.414 1 96.19 104 LEU B N 1
ATOM 2676 C CA . LEU B 1 104 ? 8.5 -18.016 -11.211 1 96.19 104 LEU B CA 1
ATOM 2677 C C . LEU B 1 104 ? 9.188 -17.625 -12.516 1 96.19 104 LEU B C 1
ATOM 2679 O O . LEU B 1 104 ? 10.414 -17.562 -12.586 1 96.19 104 LEU B O 1
ATOM 2683 N N . SER B 1 105 ? 8.383 -17.422 -13.562 1 96.12 105 SER B N 1
ATOM 2684 C CA . SER B 1 105 ? 8.938 -16.969 -14.828 1 96.12 105 SER B CA 1
ATOM 2685 C C . SER B 1 105 ? 9.359 -15.508 -14.758 1 96.12 105 SER B C 1
ATOM 2687 O O . SER B 1 105 ? 8.797 -14.727 -13.977 1 96.12 105 SER B O 1
ATOM 2689 N N . TYR B 1 106 ? 10.297 -15.164 -15.625 1 97 106 TYR B N 1
ATOM 2690 C CA . TYR B 1 106 ? 10.742 -13.773 -15.672 1 97 106 TYR B CA 1
ATOM 2691 C C . TYR B 1 106 ? 9.594 -12.852 -16.062 1 97 106 TYR B C 1
ATOM 2693 O O . TYR B 1 106 ? 9.547 -11.695 -15.641 1 97 106 TYR B O 1
ATOM 2701 N N . ASN B 1 107 ? 8.68 -13.352 -16.781 1 95.94 107 ASN B N 1
ATOM 2702 C CA . ASN B 1 107 ? 7.535 -12.547 -17.203 1 95.94 107 ASN B CA 1
ATOM 2703 C C . ASN B 1 107 ? 6.699 -12.109 -16 1 95.94 107 ASN B C 1
ATOM 2705 O O . ASN B 1 107 ? 6.059 -11.055 -16.047 1 95.94 107 ASN B O 1
ATOM 2709 N N . THR B 1 108 ? 6.746 -12.883 -14.938 1 97 108 THR B N 1
ATOM 2710 C CA . THR B 1 108 ? 6.066 -12.492 -13.711 1 97 108 THR B CA 1
ATOM 2711 C C . THR B 1 108 ? 6.602 -11.156 -13.195 1 97 108 THR B C 1
ATOM 2713 O O . THR B 1 108 ? 5.848 -10.352 -12.641 1 97 108 THR B O 1
ATOM 2716 N N . VAL B 1 109 ? 7.828 -10.891 -13.398 1 97.69 109 VAL B N 1
ATOM 2717 C CA . V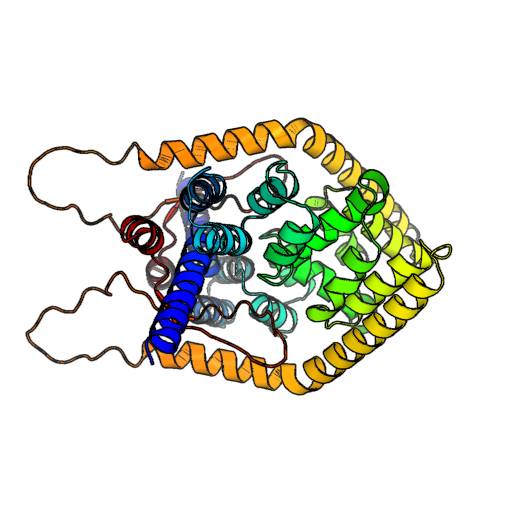AL B 1 109 ? 8.461 -9.648 -12.961 1 97.69 109 VAL B CA 1
ATOM 2718 C C . VAL B 1 109 ? 8.258 -8.562 -14.016 1 97.69 109 VAL B C 1
ATOM 2720 O O . VAL B 1 109 ? 7.855 -7.445 -13.695 1 97.69 109 VAL B O 1
ATOM 2723 N N . TRP B 1 110 ? 8.375 -8.961 -15.32 1 97.5 110 TRP B N 1
ATOM 2724 C CA . TRP B 1 110 ? 8.258 -7.969 -16.375 1 97.5 110 TRP B CA 1
ATOM 2725 C C . TRP B 1 110 ? 6.832 -7.426 -16.469 1 97.5 110 TRP B C 1
ATOM 2727 O O . TRP B 1 110 ? 6.625 -6.258 -16.812 1 97.5 110 TRP B O 1
ATOM 2737 N N . ASP B 1 111 ? 5.91 -8.188 -16.062 1 94.81 111 ASP B N 1
ATOM 2738 C CA . ASP B 1 111 ? 4.508 -7.793 -16.156 1 94.81 111 ASP B CA 1
ATOM 2739 C C . ASP B 1 111 ? 4.211 -6.598 -15.25 1 94.81 111 ASP B C 1
ATOM 2741 O O . ASP B 1 111 ? 3.201 -5.914 -15.43 1 94.81 111 ASP B O 1
ATOM 2745 N N . PHE B 1 112 ? 5.055 -6.254 -14.312 1 94.56 112 PHE B N 1
ATOM 2746 C CA . PHE B 1 112 ? 4.859 -5.082 -13.469 1 94.56 112 PHE B CA 1
ATOM 2747 C C . PHE B 1 112 ? 5.027 -3.799 -14.273 1 94.56 112 PHE B C 1
ATOM 2749 O O . PHE B 1 112 ? 4.637 -2.721 -13.82 1 94.56 112 PHE B O 1
ATOM 2756 N N . GLN B 1 113 ? 5.488 -3.928 -15.508 1 92 113 GLN B N 1
ATOM 2757 C CA . GLN B 1 113 ? 5.754 -2.779 -16.375 1 92 113 GLN B CA 1
ATOM 2758 C C . GLN B 1 113 ? 4.488 -1.95 -16.578 1 92 113 GLN B C 1
ATOM 2760 O O . GLN B 1 113 ? 4.562 -0.739 -16.797 1 92 113 GLN B O 1
ATOM 2765 N N . THR B 1 114 ? 3.373 -2.615 -16.438 1 84.12 114 THR B N 1
ATOM 2766 C CA . THR B 1 114 ? 2.111 -1.96 -16.766 1 84.12 114 THR B CA 1
ATOM 2767 C C . THR B 1 114 ? 1.756 -0.911 -15.719 1 84.12 114 THR B C 1
ATOM 2769 O O . THR B 1 114 ? 1.004 0.025 -16 1 84.12 114 THR B O 1
ATOM 2772 N N . ILE B 1 115 ? 2.328 -1.011 -14.508 1 85.12 115 ILE B N 1
ATOM 2773 C CA . ILE B 1 115 ? 1.892 -0.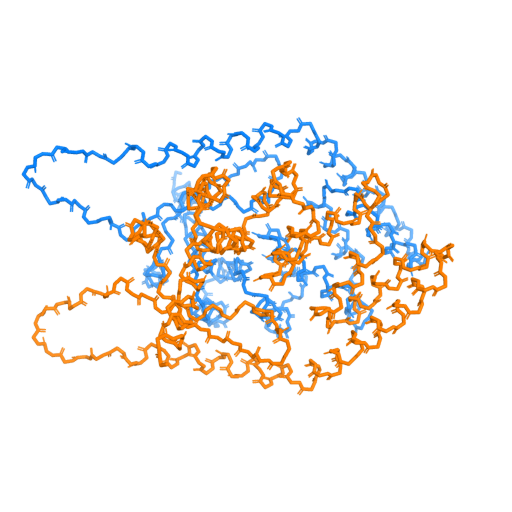127 -13.438 1 85.12 115 ILE B CA 1
ATOM 2774 C C . ILE B 1 115 ? 3.088 0.646 -12.883 1 85.12 115 ILE B C 1
ATOM 2776 O O . ILE B 1 115 ? 2.92 1.628 -12.156 1 85.12 115 ILE B O 1
ATOM 2780 N N . MET B 1 116 ? 4.344 0.266 -13.227 1 89.25 116 MET B N 1
ATOM 2781 C CA . MET B 1 116 ? 5.547 0.972 -12.797 1 89.25 116 MET B CA 1
ATOM 2782 C C . MET B 1 116 ? 5.684 2.303 -13.531 1 89.25 116 MET B C 1
ATOM 2784 O O . MET B 1 116 ? 5.559 2.359 -14.75 1 89.25 116 MET B O 1
ATOM 2788 N N . ASN B 1 117 ? 5.859 3.406 -12.711 1 86.56 117 ASN B N 1
ATOM 2789 C CA . ASN B 1 117 ? 5.855 4.707 -13.375 1 86.56 117 ASN B CA 1
ATOM 2790 C C . ASN B 1 117 ? 6.758 5.703 -12.648 1 86.56 117 ASN B C 1
ATOM 2792 O O . ASN B 1 117 ? 6.617 6.914 -12.828 1 86.56 117 ASN B O 1
ATOM 2796 N N . THR B 1 118 ? 7.703 5.281 -11.766 1 86.88 118 THR B N 1
ATOM 2797 C CA . THR B 1 118 ? 8.656 6.152 -11.094 1 86.88 118 THR B CA 1
ATOM 2798 C C . THR B 1 118 ? 10.094 5.703 -11.383 1 86.88 118 THR B C 1
ATOM 2800 O O . THR B 1 118 ? 10.32 4.574 -11.812 1 86.88 118 THR B O 1
ATOM 2803 N N . ASP B 1 119 ? 11.023 6.652 -11.211 1 92.25 119 ASP B N 1
ATOM 2804 C CA . ASP B 1 119 ? 12.43 6.285 -11.352 1 92.25 119 ASP B CA 1
ATOM 2805 C C . ASP B 1 119 ? 12.805 5.156 -10.391 1 92.25 119 ASP B C 1
ATOM 2807 O O . ASP B 1 119 ? 13.641 4.316 -10.719 1 92.25 119 ASP B O 1
ATOM 2811 N N . TYR B 1 120 ? 12.211 5.164 -9.273 1 90.56 120 TYR B N 1
ATOM 2812 C CA . TYR B 1 120 ? 12.461 4.098 -8.312 1 90.56 120 TYR B CA 1
ATOM 2813 C C . TYR B 1 120 ? 12.008 2.75 -8.859 1 90.56 120 TYR B C 1
ATOM 2815 O O . TYR B 1 120 ? 12.711 1.747 -8.727 1 90.56 120 TYR B O 1
ATOM 2823 N N . ASP B 1 121 ? 10.812 2.732 -9.461 1 90.25 121 ASP B N 1
ATOM 2824 C CA . ASP B 1 121 ? 10.32 1.517 -10.102 1 90.25 121 ASP B CA 1
ATOM 2825 C C . ASP B 1 121 ? 11.344 0.967 -11.094 1 90.25 121 ASP B C 1
ATOM 2827 O O . ASP B 1 121 ? 11.641 -0.23 -11.086 1 90.25 121 ASP B O 1
ATOM 2831 N N . LEU B 1 122 ? 11.812 1.896 -11.914 1 95.88 122 LEU B N 1
ATOM 2832 C CA . LEU B 1 122 ? 12.766 1.502 -12.945 1 95.88 122 LEU B CA 1
ATOM 2833 C C . LEU B 1 122 ? 14.031 0.916 -12.32 1 95.88 122 LEU B C 1
ATOM 2835 O O . LEU B 1 122 ? 14.555 -0.095 -12.797 1 95.88 122 LEU B O 1
ATOM 2839 N N . LYS B 1 123 ? 14.492 1.508 -11.25 1 95.31 123 LYS B N 1
ATOM 2840 C CA . LYS B 1 123 ? 15.672 1.016 -10.547 1 95.31 123 LYS B CA 1
ATOM 2841 C C . LYS B 1 123 ? 15.438 -0.39 -10 1 95.31 123 LYS B C 1
ATOM 2843 O O . LYS B 1 123 ? 16.328 -1.24 -10.062 1 95.31 123 LYS B O 1
ATOM 2848 N N . GLN B 1 124 ? 14.289 -0.61 -9.43 1 94.44 124 GLN B N 1
ATOM 2849 C CA . GLN B 1 124 ? 13.953 -1.925 -8.898 1 94.44 124 GLN B CA 1
ATOM 2850 C C . GLN B 1 124 ? 13.93 -2.979 -10 1 94.44 124 GLN B C 1
ATOM 2852 O O . GLN B 1 124 ? 14.461 -4.078 -9.82 1 94.44 124 GLN B O 1
ATOM 2857 N N . LEU B 1 125 ? 13.312 -2.637 -11.133 1 96.38 125 LEU B N 1
ATOM 2858 C CA . LEU B 1 125 ? 13.242 -3.543 -12.273 1 96.38 125 LEU B CA 1
ATOM 2859 C C . LEU B 1 125 ? 14.633 -3.867 -12.797 1 96.38 125 LEU B C 1
ATOM 2861 O O . LEU B 1 125 ? 14.938 -5.027 -13.086 1 96.38 125 LEU B O 1
ATOM 2865 N N . THR B 1 126 ? 15.445 -2.885 -12.867 1 96.69 126 THR B N 1
ATOM 2866 C CA . THR B 1 126 ? 16.812 -3.043 -13.359 1 96.69 126 THR B CA 1
ATOM 2867 C C . THR B 1 126 ? 17.641 -3.875 -12.391 1 96.69 126 THR B C 1
ATOM 2869 O O . THR B 1 126 ? 18.422 -4.738 -12.812 1 96.69 126 THR B O 1
ATOM 2872 N N . ALA B 1 127 ? 17.484 -3.57 -11.117 1 95.06 127 ALA B N 1
ATOM 2873 C CA . ALA B 1 127 ? 18.219 -4.336 -10.117 1 95.06 127 ALA B CA 1
ATOM 2874 C C . ALA B 1 127 ? 17.891 -5.824 -10.211 1 95.06 127 ALA B C 1
ATOM 2876 O O . ALA B 1 127 ? 18.781 -6.668 -10.062 1 95.06 127 ALA B O 1
ATOM 2877 N N . PHE B 1 128 ? 16.609 -6.188 -10.461 1 97.06 128 PHE B N 1
ATOM 2878 C CA . PHE B 1 128 ? 16.234 -7.586 -10.625 1 97.06 128 PHE B CA 1
ATOM 2879 C C . PHE B 1 128 ? 16.969 -8.203 -11.812 1 97.06 128 PHE B C 1
ATOM 2881 O O . PHE B 1 128 ? 17.484 -9.32 -11.719 1 97.06 128 PHE B O 1
ATOM 2888 N N . SER B 1 129 ? 16.969 -7.512 -12.906 1 96.31 129 SER B N 1
ATOM 2889 C CA . SER B 1 129 ? 17.625 -8.016 -14.117 1 96.31 129 SER B CA 1
ATOM 2890 C C . SER B 1 129 ? 19.109 -8.25 -13.883 1 96.31 129 SER B C 1
ATOM 2892 O O . SER B 1 129 ? 19.656 -9.258 -14.336 1 96.31 129 SER B O 1
ATOM 2894 N N . VAL B 1 130 ? 19.75 -7.277 -13.203 1 95.06 130 VAL B N 1
ATOM 2895 C CA . VAL B 1 130 ? 21.188 -7.367 -12.945 1 95.06 130 VAL B CA 1
ATOM 2896 C C . VAL B 1 130 ? 21.484 -8.586 -12.078 1 95.06 130 VAL B C 1
ATOM 2898 O O . VAL B 1 130 ? 22.484 -9.289 -12.289 1 95.06 130 VAL B O 1
ATOM 2901 N N . ASN B 1 131 ? 20.625 -8.891 -11.125 1 93.81 131 ASN B N 1
ATOM 2902 C CA . ASN B 1 131 ? 20.797 -10.023 -10.234 1 93.81 131 ASN B CA 1
ATOM 2903 C C . ASN B 1 131 ? 20.5 -11.344 -10.938 1 93.81 131 ASN B C 1
ATOM 2905 O O . ASN B 1 131 ? 20.828 -12.414 -10.422 1 93.81 131 ASN B O 1
ATOM 2909 N N . HIS B 1 132 ? 19.922 -11.266 -12.109 1 94.5 132 HIS B N 1
ATOM 2910 C CA . HIS B 1 132 ? 19.609 -12.438 -12.914 1 94.5 132 HIS B CA 1
ATOM 2911 C C . HIS B 1 132 ? 20.219 -12.344 -14.305 1 94.5 132 HIS B C 1
ATOM 2913 O O . HIS B 1 132 ? 19.547 -12.562 -15.312 1 94.5 132 HIS B O 1
ATOM 2919 N N . HIS B 1 133 ? 21.422 -12.094 -14.32 1 89 133 HIS B N 1
ATOM 2920 C CA . HIS B 1 133 ? 22.141 -11.797 -15.555 1 89 133 HIS B CA 1
ATOM 2921 C C . HIS B 1 133 ? 22.297 -13.039 -16.422 1 89 133 HIS B C 1
ATOM 2923 O O . HIS B 1 133 ? 22.594 -12.938 -17.609 1 89 133 HIS B O 1
ATOM 2929 N N . ASP B 1 134 ? 22.047 -14.172 -15.914 1 92.12 134 ASP B N 1
ATOM 2930 C CA . ASP B 1 134 ? 22.234 -15.422 -16.641 1 92.12 134 ASP B CA 1
ATOM 2931 C C . ASP B 1 134 ? 20.938 -15.852 -17.328 1 92.12 134 ASP B C 1
ATOM 2933 O O . ASP B 1 134 ? 20.844 -16.969 -17.859 1 92.12 134 ASP B O 1
ATOM 2937 N N . MET B 1 135 ? 19.984 -14.961 -17.391 1 93.69 135 MET B N 1
ATOM 2938 C CA . MET B 1 135 ? 18.703 -15.305 -18.016 1 93.69 135 MET B CA 1
ATOM 2939 C C . MET B 1 135 ? 18.891 -15.562 -19.516 1 93.69 135 MET B C 1
ATOM 2941 O O . MET B 1 135 ? 19.875 -15.125 -20.109 1 93.69 135 MET B O 1
ATOM 2945 N N . ALA B 1 136 ? 17.984 -16.25 -20.156 1 94.81 136 ALA B N 1
ATOM 2946 C CA . ALA B 1 136 ? 18 -16.547 -21.594 1 94.81 136 ALA B CA 1
ATOM 2947 C C . ALA B 1 136 ? 17.828 -15.273 -22.406 1 94.81 136 ALA B C 1
ATOM 2949 O O . ALA B 1 136 ? 17.328 -14.266 -21.906 1 94.81 136 ALA B O 1
ATOM 2950 N N . GLU B 1 137 ? 18.234 -15.312 -23.609 1 94.88 137 GLU B N 1
ATOM 2951 C CA . GLU B 1 137 ? 18.219 -14.164 -24.516 1 94.88 137 GLU B CA 1
ATOM 2952 C C . GLU B 1 137 ? 16.797 -13.617 -24.688 1 94.88 137 GLU B C 1
ATOM 2954 O O . GLU B 1 137 ? 16.594 -12.398 -24.703 1 94.88 137 GLU B O 1
ATOM 2959 N N . ASP B 1 138 ? 15.859 -14.516 -24.859 1 95.69 138 ASP B N 1
ATOM 2960 C CA . ASP B 1 138 ? 14.477 -14.086 -25.031 1 95.69 138 ASP B CA 1
ATOM 2961 C C . ASP B 1 138 ? 13.977 -13.312 -23.797 1 95.69 138 ASP B C 1
ATOM 2963 O O . ASP B 1 138 ? 13.273 -12.312 -23.938 1 95.69 138 ASP B O 1
ATOM 2967 N N . ASP B 1 139 ? 14.352 -13.812 -22.656 1 96.5 139 ASP B N 1
ATOM 2968 C CA . ASP B 1 139 ? 13.969 -13.141 -21.406 1 96.5 139 ASP B CA 1
ATOM 2969 C C . ASP B 1 139 ? 14.641 -11.773 -21.312 1 96.5 139 ASP B C 1
ATOM 2971 O O . ASP B 1 139 ? 14.031 -10.812 -20.828 1 96.5 139 ASP B O 1
ATOM 2975 N N . ALA B 1 140 ? 15.883 -11.688 -21.781 1 96 140 ALA B N 1
ATOM 2976 C CA . ALA B 1 140 ? 16.594 -10.422 -21.781 1 96 140 ALA B CA 1
ATOM 2977 C C . ALA B 1 140 ? 15.938 -9.414 -22.719 1 96 140 ALA B C 1
ATOM 2979 O O . ALA B 1 140 ? 15.836 -8.227 -22.406 1 96 140 ALA B O 1
ATOM 2980 N N . ARG B 1 141 ? 15.562 -9.867 -23.891 1 97 141 ARG B N 1
ATOM 2981 C CA . ARG B 1 141 ? 14.852 -9.008 -24.828 1 97 141 ARG B CA 1
ATOM 2982 C C . ARG B 1 141 ? 13.562 -8.477 -24.203 1 97 141 ARG B C 1
ATOM 2984 O O . ARG B 1 141 ? 13.266 -7.281 -24.312 1 97 141 ARG B O 1
ATOM 2991 N N . ASP B 1 142 ? 12.812 -9.383 -23.562 1 97.56 142 ASP B N 1
ATOM 2992 C CA . ASP B 1 142 ? 11.562 -8.977 -22.922 1 97.56 142 ASP B CA 1
ATOM 2993 C C . ASP B 1 142 ? 11.82 -7.961 -21.812 1 97.56 142 ASP B C 1
ATOM 2995 O O . ASP B 1 142 ? 11.008 -7.066 -21.578 1 97.56 142 ASP B O 1
ATOM 2999 N N . TYR B 1 143 ? 12.93 -8.086 -21.125 1 97.69 143 TYR B N 1
ATOM 3000 C CA . TYR B 1 143 ? 13.328 -7.098 -20.141 1 97.69 143 TYR B CA 1
ATOM 3001 C C . TYR B 1 143 ? 13.453 -5.711 -20.75 1 97.69 143 TYR B C 1
ATOM 3003 O O . TYR B 1 143 ? 12.93 -4.734 -20.219 1 97.69 143 TYR B O 1
ATOM 3011 N N . TYR B 1 144 ? 14.109 -5.586 -21.844 1 97.31 144 TYR B N 1
ATOM 3012 C CA . TYR B 1 144 ? 14.32 -4.289 -22.484 1 97.31 144 TYR B CA 1
ATOM 3013 C C . TYR B 1 144 ? 13 -3.68 -22.938 1 97.31 144 TYR B C 1
ATOM 3015 O O . TYR B 1 144 ? 12.812 -2.463 -22.859 1 97.31 144 TYR B O 1
ATOM 3023 N N . GLU B 1 145 ? 12.117 -4.52 -23.359 1 97.38 145 GLU B N 1
ATOM 3024 C CA . GLU B 1 145 ? 10.789 -4.031 -23.719 1 97.38 145 GLU B CA 1
ATOM 3025 C C . GLU B 1 145 ? 10.047 -3.508 -22.484 1 97.38 145 GLU B C 1
ATOM 3027 O O . GLU B 1 145 ? 9.367 -2.479 -22.562 1 97.38 145 GLU B O 1
ATOM 3032 N N . ALA B 1 146 ? 10.172 -4.238 -21.406 1 96.88 146 ALA B N 1
ATOM 3033 C CA . ALA B 1 146 ? 9.555 -3.805 -20.156 1 96.88 146 ALA B CA 1
ATOM 3034 C C . ALA B 1 146 ? 10.125 -2.467 -19.703 1 96.88 146 ALA B C 1
ATOM 3036 O O . ALA B 1 146 ? 9.375 -1.579 -19.281 1 96.88 146 ALA B O 1
ATOM 3037 N N . VAL B 1 147 ? 11.445 -2.307 -19.812 1 97.69 147 VAL B N 1
ATOM 3038 C CA . VAL B 1 147 ? 12.125 -1.073 -19.422 1 97.69 147 VAL B CA 1
ATOM 3039 C C . VAL B 1 147 ? 11.617 0.085 -20.281 1 97.69 147 VAL B C 1
ATOM 3041 O O . VAL B 1 147 ? 11.336 1.171 -19.766 1 97.69 147 VAL B O 1
ATOM 3044 N N . GLU B 1 148 ? 11.484 -0.132 -21.547 1 95.94 148 GLU B N 1
ATOM 3045 C CA . GLU B 1 148 ? 10.961 0.896 -22.453 1 95.94 148 GLU B CA 1
ATOM 3046 C C . GLU B 1 148 ? 9.562 1.331 -22.031 1 95.94 148 GLU B C 1
ATOM 3048 O O . GLU B 1 148 ? 9.25 2.523 -22.031 1 95.94 148 GLU B O 1
ATOM 3053 N N . THR B 1 149 ? 8.742 0.385 -21.766 1 93.81 149 THR B N 1
ATOM 3054 C CA . THR B 1 149 ? 7.379 0.673 -21.328 1 93.81 149 THR B CA 1
ATOM 3055 C C . THR B 1 149 ? 7.383 1.502 -20.047 1 93.81 149 THR B C 1
ATOM 3057 O O . THR B 1 149 ? 6.668 2.498 -19.938 1 93.81 149 THR B O 1
ATOM 3060 N N . VAL B 1 150 ? 8.219 1.101 -19.016 1 92.94 150 VAL B N 1
ATOM 3061 C CA . VAL B 1 150 ? 8.297 1.819 -17.75 1 92.94 150 VAL B CA 1
ATOM 3062 C C . VAL B 1 150 ? 8.789 3.244 -18 1 92.94 150 VAL B C 1
ATOM 3064 O O . VAL B 1 150 ? 8.281 4.195 -17.406 1 92.94 150 VAL B O 1
ATOM 3067 N N . GLU B 1 151 ? 9.766 3.402 -18.875 1 95.56 151 GLU B N 1
ATOM 3068 C CA . GLU B 1 151 ? 10.281 4.727 -19.203 1 95.56 151 GLU B CA 1
ATOM 3069 C C . GLU B 1 151 ? 9.195 5.605 -19.812 1 95.56 151 GLU B C 1
ATOM 3071 O O . GLU B 1 151 ? 9.086 6.789 -19.469 1 95.56 151 GLU B O 1
ATOM 3076 N N . LYS B 1 152 ? 8.398 5.043 -20.688 1 89.06 152 LYS B N 1
ATOM 3077 C CA . LYS B 1 152 ? 7.281 5.773 -21.281 1 89.06 152 LYS B CA 1
ATOM 3078 C C . LYS B 1 152 ? 6.266 6.176 -20.203 1 89.06 152 LYS B C 1
ATOM 3080 O O . LYS B 1 152 ? 5.754 7.297 -20.219 1 89.06 152 LYS B O 1
ATOM 3085 N N . ASN B 1 153 ? 6.016 5.246 -19.297 1 84.38 153 ASN B N 1
ATOM 3086 C CA . ASN B 1 153 ? 5.09 5.531 -18.203 1 84.38 153 ASN B CA 1
ATOM 3087 C C . ASN B 1 153 ? 5.59 6.68 -17.344 1 84.38 153 ASN B C 1
ATOM 3089 O O . ASN B 1 153 ? 4.801 7.516 -16.891 1 84.38 153 ASN B O 1
ATOM 3093 N N . ILE B 1 154 ? 6.879 6.652 -17.047 1 86.44 154 ILE B N 1
ATOM 3094 C CA . ILE B 1 154 ? 7.477 7.695 -16.219 1 86.44 154 ILE B CA 1
ATOM 3095 C C . ILE B 1 154 ? 7.309 9.055 -16.906 1 86.44 154 ILE B C 1
ATOM 3097 O O . ILE B 1 154 ? 6.898 10.031 -16.266 1 86.44 154 ILE B O 1
ATOM 3101 N N . VAL B 1 155 ? 7.598 9.148 -18.234 1 88.44 155 VAL B N 1
ATOM 3102 C CA . VAL B 1 155 ? 7.473 10.391 -19 1 88.44 155 VAL B CA 1
ATOM 3103 C C . VAL B 1 155 ? 6.02 10.859 -18.984 1 88.44 155 VAL B C 1
ATOM 3105 O O . VAL B 1 155 ? 5.746 12.039 -18.75 1 88.44 155 VAL B O 1
ATOM 3108 N N . TRP B 1 156 ? 5.125 10 -19.234 1 84.5 156 TRP B N 1
ATOM 3109 C CA . TRP B 1 156 ? 3.701 10.328 -19.234 1 84.5 156 TRP B CA 1
ATOM 3110 C C . TRP B 1 156 ? 3.258 10.852 -17.875 1 84.5 156 TRP B C 1
ATOM 3112 O O . TRP B 1 156 ? 2.533 11.844 -17.797 1 84.5 156 TRP B O 1
ATOM 3122 N N . MET B 1 157 ? 3.688 10.102 -16.844 1 81.88 157 MET B N 1
ATOM 3123 C CA . MET B 1 157 ? 3.293 10.492 -15.484 1 81.88 157 MET B CA 1
ATOM 3124 C C . MET B 1 157 ? 3.826 11.875 -15.141 1 81.88 157 MET B C 1
ATOM 3126 O O . MET B 1 157 ? 3.096 12.711 -14.609 1 81.88 157 MET B O 1
ATOM 3130 N N . ASN B 1 158 ? 5.059 12.117 -15.469 1 81.25 158 ASN B N 1
ATOM 3131 C CA . ASN B 1 158 ? 5.668 13.414 -15.195 1 81.25 158 ASN B CA 1
ATOM 3132 C C . ASN B 1 158 ? 4.938 14.547 -15.914 1 81.25 158 ASN B C 1
ATOM 3134 O O . ASN B 1 158 ? 4.809 15.648 -15.383 1 81.25 158 ASN B O 1
ATOM 3138 N N . ARG B 1 159 ? 4.391 14.266 -17.047 1 81.88 159 ARG B N 1
ATOM 3139 C CA . ARG B 1 159 ? 3.701 15.266 -17.859 1 81.88 159 ARG B CA 1
ATOM 3140 C C . ARG B 1 159 ? 2.289 15.516 -17.344 1 81.88 159 ARG B C 1
ATOM 3142 O O . ARG B 1 159 ? 1.781 16.641 -17.422 1 81.88 159 ARG B O 1
ATOM 3149 N N . ASN B 1 160 ? 1.722 14.477 -16.734 1 71.94 160 ASN B N 1
ATOM 3150 C CA . ASN B 1 160 ? 0.286 14.547 -16.5 1 71.94 160 ASN B CA 1
ATOM 3151 C C . ASN B 1 160 ? -0.023 14.602 -15 1 71.94 160 ASN B C 1
ATOM 3153 O O . ASN B 1 160 ? -1.159 14.867 -14.602 1 71.94 160 ASN B O 1
ATOM 3157 N N . LYS B 1 161 ? 0.945 14.336 -14.164 1 77.5 161 LYS B N 1
ATOM 3158 C CA . LYS B 1 161 ? 0.743 14.156 -12.734 1 77.5 161 LYS B CA 1
ATOM 3159 C C . LYS B 1 161 ? -0.018 15.336 -12.133 1 77.5 161 LYS B C 1
ATOM 3161 O O . LYS B 1 161 ? -0.998 15.148 -11.406 1 77.5 161 LYS B O 1
ATOM 3166 N N . GLN B 1 162 ? 0.364 16.531 -12.477 1 79.06 162 GLN B N 1
ATOM 3167 C CA . GLN B 1 162 ? -0.277 17.719 -11.906 1 79.06 162 GLN B CA 1
ATOM 3168 C C . GLN B 1 162 ? -1.718 17.844 -12.398 1 79.06 162 GLN B C 1
ATOM 3170 O O . GLN B 1 162 ? -2.621 18.141 -11.609 1 79.06 162 GLN B O 1
ATOM 3175 N N . SER B 1 163 ? -1.866 17.656 -13.68 1 71.75 163 SER B N 1
ATOM 3176 C CA . SER B 1 163 ? -3.209 17.734 -14.242 1 71.75 163 SER B CA 1
ATOM 3177 C C . SER B 1 163 ? -4.133 16.703 -13.617 1 71.75 163 SER B C 1
ATOM 3179 O O . SER B 1 163 ? -5.305 16.969 -13.359 1 71.75 163 SER B O 1
ATOM 3181 N N . ILE B 1 164 ? -3.662 15.586 -13.367 1 71 164 ILE B N 1
ATOM 3182 C CA . ILE B 1 164 ? -4.434 14.5 -12.766 1 71 164 ILE B CA 1
ATOM 3183 C C . ILE B 1 164 ? -4.82 14.875 -11.336 1 71 164 ILE B C 1
ATOM 3185 O O . ILE B 1 164 ? -5.973 14.703 -10.93 1 71 164 ILE B O 1
ATOM 3189 N N . LYS B 1 165 ? -3.867 15.297 -10.602 1 70.88 165 LYS B N 1
ATOM 3190 C CA . LYS B 1 165 ? -4.133 15.695 -9.227 1 70.88 165 LYS B CA 1
ATOM 3191 C C . LYS B 1 165 ? -5.227 16.766 -9.156 1 70.88 165 LYS B C 1
ATOM 3193 O O . LYS B 1 165 ? -6.133 16.672 -8.328 1 70.88 165 LYS B O 1
ATOM 3198 N N . GLU B 1 166 ? -5.145 17.734 -10.102 1 71.81 166 GLU B N 1
ATOM 3199 C CA . GLU B 1 166 ? -6.148 18.797 -10.156 1 71.81 166 GLU B CA 1
ATOM 3200 C C . GLU B 1 166 ? -7.52 18.234 -10.508 1 71.81 166 GLU B C 1
ATOM 3202 O O . GLU B 1 166 ? -8.531 18.641 -9.922 1 71.81 166 GLU B O 1
ATOM 3207 N N . TRP B 1 167 ? -7.516 17.453 -11.453 1 71.06 167 TRP B N 1
ATOM 3208 C CA . TRP B 1 167 ? -8.766 16.812 -11.859 1 71.06 167 TRP B CA 1
ATOM 3209 C C . TRP B 1 167 ? -9.367 16.016 -10.703 1 71.06 167 TRP B C 1
ATOM 3211 O O . TRP B 1 167 ? -10.578 16.047 -10.477 1 71.06 167 TRP B O 1
ATOM 3221 N N . LEU B 1 168 ? -8.547 15.273 -9.969 1 69.06 168 LEU B N 1
ATOM 3222 C CA . LEU B 1 168 ? -8.992 14.484 -8.828 1 69.06 168 LEU B CA 1
ATOM 3223 C C . LEU B 1 168 ? -9.617 15.383 -7.758 1 69.06 168 LEU B C 1
ATOM 3225 O O . LEU B 1 168 ? -10.633 15.023 -7.16 1 69.06 168 LEU B O 1
ATOM 3229 N N . LEU B 1 169 ? -9.031 16.453 -7.621 1 67.38 169 LEU B N 1
ATOM 3230 C CA . LEU B 1 169 ? -9.547 17.406 -6.645 1 67.38 169 LEU B CA 1
ATOM 3231 C C . LEU B 1 169 ? -10.898 17.953 -7.082 1 67.38 169 LEU B C 1
ATOM 3233 O O . LEU B 1 169 ? -11.805 18.125 -6.258 1 67.38 169 LEU B O 1
ATOM 3237 N N . GLU B 1 170 ? -11.047 18.203 -8.352 1 66 170 GLU B N 1
ATOM 3238 C CA . GLU B 1 170 ? -12.281 18.75 -8.898 1 66 170 GLU B CA 1
ATOM 3239 C C . GLU B 1 170 ? -13.422 17.734 -8.797 1 66 170 GLU B C 1
ATOM 3241 O O . GLU B 1 170 ? -14.531 18.078 -8.391 1 66 170 GLU B O 1
ATOM 3246 N N . VAL B 1 171 ? -13.102 16.594 -9.148 1 60.5 171 VAL B N 1
ATOM 3247 C CA . VAL B 1 171 ? -14.148 15.57 -9.188 1 60.5 171 VAL B CA 1
ATOM 3248 C C . VAL B 1 171 ? -14.602 15.242 -7.77 1 60.5 171 VAL B C 1
ATOM 3250 O O . VAL B 1 171 ? -15.781 14.984 -7.535 1 60.5 171 VAL B O 1
ATOM 3253 N N . THR B 1 172 ? -13.68 15.258 -6.852 1 58.09 172 THR B N 1
ATOM 3254 C CA . THR B 1 172 ? -14.031 14.93 -5.473 1 58.09 172 THR B CA 1
ATOM 3255 C C . THR B 1 172 ? -14.82 16.062 -4.832 1 58.09 172 THR B C 1
ATOM 3257 O O . THR B 1 172 ? -15.656 15.82 -3.957 1 58.09 172 THR B O 1
ATOM 3260 N N . SER B 1 173 ? -14.641 17.234 -5.258 1 55.16 173 SER B N 1
ATOM 3261 C CA . SER B 1 173 ? -15.383 18.406 -4.77 1 55.16 173 SER B CA 1
ATOM 3262 C C . SER B 1 173 ? -16.781 18.453 -5.363 1 55.16 173 SER B C 1
ATOM 3264 O O . SER B 1 173 ? -17.734 18.875 -4.695 1 55.16 173 SER B O 1
ATOM 3266 N N . THR B 1 174 ? -16.984 18.203 -6.531 1 51.88 174 THR B N 1
ATOM 3267 C CA . THR B 1 174 ? -18.25 18.297 -7.23 1 51.88 174 THR B CA 1
ATOM 3268 C C . THR B 1 174 ? -19.188 17.172 -6.789 1 51.88 174 THR B C 1
ATOM 3270 O O . THR B 1 174 ? -20.422 17.328 -6.809 1 51.88 174 THR B O 1
ATOM 3273 N N . MET B 1 175 ? -18.844 16.156 -6.516 1 46.56 175 MET B N 1
ATOM 3274 C CA . MET B 1 175 ? -19.703 15.047 -6.125 1 46.56 175 MET B CA 1
ATOM 3275 C C . MET B 1 175 ? -20.484 15.391 -4.859 1 46.56 175 MET B C 1
ATOM 3277 O O . MET B 1 175 ? -21.594 14.891 -4.656 1 46.56 175 MET B O 1
ATOM 3281 N N . LYS B 1 176 ? -20.234 16.359 -3.951 1 46.12 176 LYS B N 1
ATOM 3282 C CA . LYS B 1 176 ? -21.016 16.734 -2.77 1 46.12 176 LYS B CA 1
ATOM 3283 C C . LYS B 1 176 ? -22.125 17.719 -3.127 1 46.12 176 LYS B C 1
ATOM 3285 O O . LYS B 1 176 ? -23.219 17.656 -2.553 1 46.12 176 LYS B O 1
ATOM 3290 N N . HIS B 1 177 ? -21.891 18.75 -4.039 1 41.25 177 HIS B N 1
ATOM 3291 C CA . HIS B 1 177 ? -22.938 19.75 -4.234 1 41.25 177 HIS B CA 1
ATOM 3292 C C . HIS B 1 177 ? -24.156 19.141 -4.918 1 41.25 177 HIS B C 1
ATOM 3294 O O . HIS B 1 177 ? -25.234 19.734 -4.922 1 41.25 177 HIS B O 1
ATOM 3300 N N . SER B 1 178 ? -24.109 18.234 -5.461 1 35.78 178 SER B N 1
ATOM 3301 C CA . SER B 1 178 ? -25.312 17.766 -6.145 1 35.78 178 SER B CA 1
ATOM 3302 C C . SER B 1 178 ? -26.219 16.984 -5.199 1 35.78 178 SER B C 1
ATOM 3304 O O . SER B 1 178 ? -27.078 16.234 -5.645 1 35.78 178 SER B O 1
ATOM 3306 N N . VAL B 1 179 ? -26.078 17.328 -3.842 1 35.09 179 VAL B N 1
ATOM 3307 C CA . VAL B 1 179 ? -27.141 16.812 -2.99 1 35.09 179 VAL B CA 1
ATOM 3308 C C . VAL B 1 179 ? -28.344 17.766 -3.006 1 35.09 179 VAL B C 1
ATOM 3310 O O . VAL B 1 179 ? -28.203 18.953 -2.719 1 35.09 179 VAL B O 1
ATOM 3313 N N . PRO B 1 180 ? -29.578 17.656 -3.561 1 30.38 180 PRO B N 1
ATOM 3314 C CA . PRO B 1 180 ? -30.766 18.516 -3.582 1 30.38 180 PRO B CA 1
ATOM 3315 C C . PRO B 1 180 ? -31.203 18.969 -2.188 1 30.38 180 PRO B C 1
ATOM 3317 O O . PRO B 1 180 ? -31.25 18.156 -1.265 1 30.38 180 PRO B O 1
ATOM 3320 N N . THR B 1 181 ? -31.266 20.219 -1.777 1 27.23 181 THR B N 1
ATOM 3321 C CA . THR B 1 181 ? -31.734 20.922 -0.585 1 27.23 181 THR B CA 1
ATOM 3322 C C . THR B 1 181 ? -33.281 20.953 -0.545 1 27.23 181 THR B C 1
ATOM 3324 O O . THR B 1 181 ? -33.844 21.672 0.258 1 27.23 181 THR B O 1
ATOM 3327 N N . ASP B 1 182 ? -34.25 20.719 -1.418 1 28 182 ASP B N 1
ATOM 3328 C CA . ASP B 1 182 ? -35.625 21.125 -1.208 1 28 182 ASP B CA 1
ATOM 3329 C C . ASP B 1 182 ? -36.156 20.609 0.124 1 28 182 ASP B C 1
ATOM 3331 O O . ASP B 1 182 ? -35.656 19.609 0.644 1 28 182 ASP B O 1
ATOM 3335 N N . GLY B 1 183 ? -37.375 21.328 0.8 1 27.95 183 GLY B N 1
ATOM 3336 C CA . GLY B 1 183 ? -38.25 21.422 1.969 1 27.95 183 GLY B CA 1
ATOM 3337 C C . GLY B 1 183 ? -38.594 20.062 2.57 1 27.95 183 GLY B C 1
ATOM 3338 O O . GLY B 1 183 ? -38.625 19.906 3.793 1 27.95 183 GLY B O 1
ATOM 3339 N N . GLU B 1 184 ? -39.844 19.5 2.064 1 28.97 184 GLU B N 1
ATOM 3340 C CA . GLU B 1 184 ? -40.625 18.484 2.764 1 28.97 184 GLU B CA 1
ATOM 3341 C C . GLU B 1 184 ? -39.719 17.422 3.383 1 28.97 184 GLU B C 1
ATOM 3343 O O . GLU B 1 184 ? -38.656 17.109 2.822 1 28.97 184 GLU B O 1
ATOM 3348 N N . ARG B 1 185 ? -40.062 17.062 4.707 1 27.95 185 ARG B N 1
ATOM 3349 C CA . ARG B 1 185 ? -39.375 16.469 5.855 1 27.95 185 ARG B CA 1
ATOM 3350 C C . ARG B 1 185 ? -38.562 15.258 5.441 1 27.95 185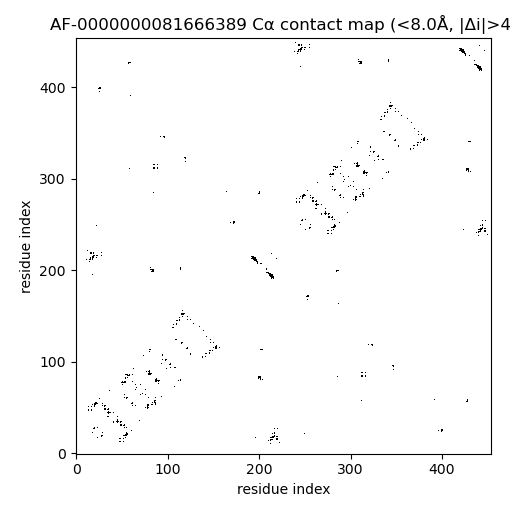 ARG B C 1
ATOM 3352 O O . ARG B 1 185 ? -38 14.555 6.293 1 27.95 185 ARG B O 1
ATOM 3359 N N . HIS B 1 186 ? -39.094 14.617 4.34 1 25.17 186 HIS B N 1
ATOM 3360 C CA . HIS B 1 186 ? -38.594 13.25 4.336 1 25.17 186 HIS B CA 1
ATOM 3361 C C . HIS B 1 186 ? -37.062 13.211 4.223 1 25.17 186 HIS B C 1
ATOM 3363 O O . HIS B 1 186 ? -36.5 13.773 3.285 1 25.17 186 HIS B O 1
ATOM 3369 N N . VAL B 1 187 ? -36.438 13.43 5.352 1 26.77 187 VAL B N 1
ATOM 3370 C CA . VAL B 1 187 ? -35 13.258 5.527 1 26.77 187 VAL B CA 1
ATOM 3371 C C . VAL B 1 187 ? -34.469 12.242 4.52 1 26.77 187 VAL B C 1
ATOM 3373 O O . VAL B 1 187 ? -34.781 11.055 4.602 1 26.77 187 VAL B O 1
ATOM 3376 N N . PRO B 1 188 ? -34.656 12.539 3.174 1 24.53 188 PRO B N 1
ATOM 3377 C CA . PRO B 1 188 ? -34.188 11.312 2.537 1 24.53 188 PRO B CA 1
ATOM 3378 C C . PRO B 1 188 ? -32.812 10.898 3.035 1 24.53 188 PRO B C 1
ATOM 3380 O O . PRO B 1 188 ? -31.891 11.727 3.096 1 24.53 188 PRO B O 1
ATOM 3383 N N . LYS B 1 189 ? -32.812 10.062 3.973 1 27.8 189 LYS B N 1
ATOM 3384 C CA . LYS B 1 189 ? -31.672 9.336 4.504 1 27.8 189 LYS B CA 1
ATOM 3385 C C . LYS B 1 189 ? -30.625 9.07 3.412 1 27.8 189 LYS B C 1
ATOM 3387 O O . LYS B 1 189 ? -30.984 8.781 2.27 1 27.8 189 LYS B O 1
ATOM 3392 N N . PRO B 1 190 ? -29.516 9.719 3.6 1 26.34 190 PRO B N 1
ATOM 3393 C CA . PRO B 1 190 ? -28.531 9.5 2.525 1 26.34 190 PRO B CA 1
ATOM 3394 C C . PRO B 1 190 ? -28.672 8.125 1.879 1 26.34 190 PRO B C 1
ATOM 3396 O O . PRO B 1 190 ? -28.797 7.117 2.582 1 26.34 190 PRO B O 1
ATOM 3399 N N . ASP B 1 191 ? -29.438 7.977 0.859 1 26.16 191 ASP B N 1
ATOM 3400 C CA . ASP B 1 191 ? -29.594 6.762 0.059 1 26.16 191 ASP B CA 1
ATOM 3401 C C . ASP B 1 191 ? -28.281 5.98 0.008 1 26.16 191 ASP B C 1
ATOM 3403 O O . ASP B 1 191 ? -27.203 6.57 -0.047 1 26.16 191 ASP B O 1
ATOM 3407 N N . SER B 1 192 ? -28.094 4.738 0.491 1 25.34 192 SER B N 1
ATOM 3408 C CA . SER B 1 192 ? -27.141 3.646 0.641 1 25.34 192 SER B CA 1
ATOM 3409 C C . SER B 1 192 ? -26.219 3.553 -0.568 1 25.34 192 SER B C 1
ATOM 3411 O O . SER B 1 192 ? -25.359 2.67 -0.631 1 25.34 192 SER B O 1
ATOM 3413 N N . SER B 1 193 ? -26.578 4.059 -1.745 1 26.44 193 SER B N 1
ATOM 3414 C CA . SER B 1 193 ? -25.922 3.918 -3.043 1 26.44 193 SER B CA 1
ATOM 3415 C C . SER B 1 193 ? -24.672 4.781 -3.131 1 26.44 193 SER B C 1
ATOM 3417 O O . SER B 1 193 ? -24.703 5.867 -3.715 1 26.44 193 SER B O 1
ATOM 3419 N N . GLY B 1 194 ? -24.016 5.012 -2.135 1 25.62 194 GLY B N 1
ATOM 3420 C CA . GLY B 1 194 ? -22.844 5.863 -2.125 1 25.62 194 GLY B CA 1
ATOM 3421 C C . GLY B 1 194 ? -21.891 5.582 -3.273 1 25.62 194 GLY B C 1
ATOM 3422 O O . GLY B 1 194 ? -21.562 4.426 -3.541 1 25.62 194 GLY B O 1
ATOM 3423 N N . LEU B 1 195 ? -21.953 6.207 -4.367 1 26.89 195 LEU B N 1
ATOM 3424 C CA . LEU B 1 195 ? -21.094 6.289 -5.547 1 26.89 195 LEU B CA 1
ATOM 3425 C C . LEU B 1 195 ? -19.641 6.473 -5.145 1 26.89 195 LEU B C 1
ATOM 3427 O O . LEU B 1 195 ? -19.312 7.348 -4.336 1 26.89 195 LEU B O 1
ATOM 3431 N N . TYR B 1 196 ? -18.969 5.434 -4.719 1 29.38 196 TYR B N 1
ATOM 3432 C CA . TYR B 1 196 ? -17.547 5.652 -4.48 1 29.38 196 TYR B CA 1
ATOM 3433 C C . TYR B 1 196 ? -16.766 5.625 -5.789 1 29.38 196 TYR B C 1
ATOM 3435 O O . TYR B 1 196 ? -17.125 4.895 -6.719 1 29.38 196 TYR B O 1
ATOM 3443 N N . ILE B 1 197 ? -16.438 6.711 -6.43 1 30.27 197 ILE B N 1
ATOM 3444 C CA . ILE B 1 197 ? -15.461 6.746 -7.504 1 30.27 197 ILE B CA 1
ATOM 3445 C C . ILE B 1 197 ? -14.109 6.25 -6.984 1 30.27 197 ILE B C 1
ATOM 3447 O O . ILE B 1 197 ? -13.578 6.785 -6.008 1 30.27 197 ILE B O 1
ATOM 3451 N N . GLN B 1 198 ? -13.977 4.973 -7.086 1 30.94 198 GLN B N 1
ATOM 3452 C CA . GLN B 1 198 ? -12.727 4.406 -6.598 1 30.94 198 GLN B CA 1
ATOM 3453 C C . GLN B 1 198 ? -11.586 4.676 -7.574 1 30.94 198 GLN B C 1
ATOM 3455 O O . GLN B 1 198 ? -11.656 4.289 -8.742 1 30.94 198 GLN B O 1
ATOM 3460 N N . TYR B 1 199 ? -11.086 5.828 -7.645 1 30.61 199 TYR B N 1
ATOM 3461 C CA . TYR B 1 199 ? -9.844 6.066 -8.367 1 30.61 199 TYR B CA 1
ATOM 3462 C C . TYR B 1 199 ? -8.672 5.379 -7.68 1 30.61 199 TYR B C 1
ATOM 3464 O O . TYR B 1 199 ? -8.32 5.723 -6.551 1 30.61 199 TYR B O 1
ATOM 3472 N N . ASP B 1 200 ? -8.477 4.199 -7.855 1 32.88 200 ASP B N 1
ATOM 3473 C CA . ASP B 1 200 ? -7.312 3.545 -7.266 1 32.88 200 ASP B CA 1
ATOM 3474 C C . ASP B 1 200 ? -6.043 3.875 -8.047 1 32.88 200 ASP B C 1
ATOM 3476 O O . ASP B 1 200 ? -5.891 3.457 -9.195 1 32.88 200 ASP B O 1
ATOM 3480 N N . GLY B 1 201 ? -5.73 5.07 -8.07 1 32.81 201 GLY B N 1
ATOM 3481 C CA . GLY B 1 201 ? -4.473 5.602 -8.578 1 32.81 201 GLY B CA 1
ATOM 3482 C C . GLY B 1 201 ? -3.785 4.672 -9.555 1 32.81 201 GLY B C 1
ATOM 3483 O O . GLY B 1 201 ? -2.625 4.887 -9.914 1 32.81 201 GLY B O 1
ATOM 3484 N N . LEU B 1 202 ? -4.438 3.576 -9.773 1 32.31 202 LEU B N 1
ATOM 3485 C CA . LEU B 1 202 ? -3.689 2.777 -10.734 1 32.31 202 LEU B CA 1
ATOM 3486 C C . LEU B 1 202 ? -3.965 3.248 -12.156 1 32.31 202 LEU B C 1
ATOM 3488 O O . LEU B 1 202 ? -5.121 3.424 -12.547 1 32.31 202 LEU B O 1
ATOM 3492 N N . ILE B 1 203 ? -3.203 4.039 -12.656 1 28.75 203 ILE B N 1
ATOM 3493 C CA . ILE B 1 203 ? -3.25 4.469 -14.047 1 28.75 203 ILE B CA 1
ATOM 3494 C C . ILE B 1 203 ? -3.092 3.26 -14.969 1 28.75 203 ILE B C 1
ATOM 3496 O O . ILE B 1 203 ? -2.072 2.568 -14.922 1 28.75 203 ILE B O 1
ATOM 3500 N N . GLN B 1 204 ? -4.191 2.564 -15.141 1 28.98 204 GLN B N 1
ATOM 3501 C CA . GLN B 1 204 ? -4.023 1.593 -16.219 1 28.98 204 GLN B CA 1
ATOM 3502 C C . GLN B 1 204 ? -4.352 2.211 -17.578 1 28.98 204 GLN B C 1
ATOM 3504 O O . GLN B 1 204 ? -5.445 2.738 -17.766 1 28.98 204 GLN B O 1
ATOM 3509 N N . ASP B 1 205 ? -3.457 1.927 -18.547 1 29.38 205 ASP B N 1
ATOM 3510 C CA . ASP B 1 205 ? -3.479 2.248 -19.969 1 29.38 205 ASP B CA 1
ATOM 3511 C C . ASP B 1 205 ? -3.99 3.668 -20.203 1 29.38 205 ASP B C 1
ATOM 3513 O O . ASP B 1 205 ? -4.762 3.91 -21.141 1 29.38 205 ASP B O 1
ATOM 3517 N N . GLY B 1 206 ? -3.678 4.566 -19.469 1 30.55 206 GLY B N 1
ATOM 3518 C CA . GLY B 1 206 ? -4.059 5.949 -19.703 1 30.55 206 GLY B CA 1
ATOM 3519 C C . GLY B 1 206 ? -5.461 6.277 -19.234 1 30.55 206 GLY B C 1
ATOM 3520 O O . GLY B 1 206 ? -5.902 7.422 -19.328 1 30.55 206 GLY B O 1
ATOM 3521 N N . HIS B 1 207 ? -6.266 5.297 -19.359 1 28.48 207 HIS B N 1
ATOM 3522 C CA . HIS B 1 207 ? -7.652 5.59 -19.031 1 28.48 207 HIS B CA 1
ATOM 3523 C C . HIS B 1 207 ? -7.871 5.531 -17.516 1 28.48 207 HIS B C 1
ATOM 3525 O O . HIS B 1 207 ? -7.332 4.656 -16.844 1 28.48 207 HIS B O 1
ATOM 3531 N N . ILE B 1 208 ? -8.148 6.645 -17.094 1 30.59 208 ILE B N 1
ATOM 3532 C CA . ILE B 1 208 ? -8.602 6.766 -15.711 1 30.59 208 ILE B CA 1
ATOM 3533 C C . ILE B 1 208 ? -10.031 6.254 -15.594 1 30.59 208 ILE B C 1
ATOM 3535 O O . ILE B 1 208 ? -10.945 6.789 -16.234 1 30.59 208 ILE B O 1
ATOM 3539 N N . ASN B 1 209 ? -10.211 5 -15.578 1 28.06 209 ASN B N 1
ATOM 3540 C CA . ASN B 1 209 ? -11.586 4.508 -15.539 1 28.06 209 ASN B CA 1
ATOM 3541 C C . ASN B 1 209 ? -12.211 4.699 -14.164 1 28.06 209 ASN B C 1
ATOM 3543 O O . ASN B 1 209 ? -11.711 4.176 -13.172 1 28.06 209 ASN B O 1
ATOM 3547 N N . GLY B 1 210 ? -12.508 5.824 -13.805 1 28.38 210 GLY B N 1
ATOM 3548 C CA . GLY B 1 210 ? -13.203 6.059 -12.547 1 28.38 210 GLY B CA 1
ATOM 3549 C C . GLY B 1 210 ? -14.656 5.641 -12.578 1 28.38 210 GLY B C 1
ATOM 3550 O O . GLY B 1 210 ? -15.367 5.934 -13.547 1 28.38 210 GLY B O 1
ATOM 3551 N N . LYS B 1 211 ? -14.938 4.293 -12.398 1 28.08 211 LYS B N 1
ATOM 3552 C CA . LYS B 1 211 ? -16.359 3.949 -12.391 1 28.08 211 LYS B CA 1
ATOM 3553 C C . LYS B 1 211 ? -16.969 4.168 -11.016 1 28.08 211 LYS B C 1
ATOM 3555 O O . LYS B 1 211 ? -16.312 3.947 -9.992 1 28.08 211 LYS B O 1
ATOM 3560 N N . ARG B 1 212 ? -18.109 4.73 -10.922 1 27.28 212 ARG B N 1
ATOM 3561 C CA . ARG B 1 212 ? -18.969 5.02 -9.773 1 27.28 212 ARG B CA 1
ATOM 3562 C C . ARG B 1 212 ? -19.688 3.768 -9.297 1 27.28 212 ARG B C 1
ATOM 3564 O O . ARG B 1 212 ? -20.375 3.107 -10.086 1 27.28 212 ARG B O 1
ATOM 3571 N N . VAL B 1 213 ? -19.047 2.834 -8.5 1 28.81 213 VAL B N 1
ATOM 3572 C CA . VAL B 1 213 ? -19.875 1.675 -8.156 1 28.81 213 VAL B CA 1
ATOM 3573 C C . VAL B 1 213 ? -20.359 1.803 -6.715 1 28.81 213 VAL B C 1
ATOM 3575 O O . VAL B 1 213 ? -19.609 2.252 -5.836 1 28.81 213 VAL B O 1
ATOM 3578 N N . PRO B 1 214 ? -21.594 1.774 -6.477 1 26.86 214 PRO B N 1
ATOM 3579 C CA . PRO B 1 214 ? -22.188 1.795 -5.133 1 26.86 214 PRO B CA 1
ATOM 3580 C C . PRO B 1 214 ? -21.656 0.675 -4.242 1 26.86 214 PRO B C 1
ATOM 3582 O O . PRO B 1 214 ? -21.594 -0.48 -4.668 1 26.86 214 PRO B O 1
ATOM 3585 N N . LEU B 1 215 ? -20.734 0.938 -3.256 1 31.8 215 LEU B N 1
ATOM 3586 C CA . LEU B 1 215 ? -19.812 0.01 -2.609 1 31.8 215 LEU B CA 1
ATOM 3587 C C . LEU B 1 215 ? -20.484 -0.7 -1.44 1 31.8 215 LEU B C 1
ATOM 3589 O O . LEU B 1 215 ? -19.812 -1.34 -0.627 1 31.8 215 LEU B O 1
ATOM 3593 N N . THR B 1 216 ? -21.75 -0.646 -1.121 1 29.42 216 THR B N 1
ATOM 3594 C CA . THR B 1 216 ? -22.062 -1.169 0.206 1 29.42 216 THR B CA 1
ATOM 3595 C C . THR B 1 216 ? -21.828 -2.678 0.257 1 29.42 216 THR B C 1
ATOM 3597 O O . THR B 1 216 ? -21.859 -3.352 -0.775 1 29.42 216 THR B O 1
ATOM 3600 N N . SER B 1 217 ? -21.219 -3.098 1.379 1 34.12 217 SER B N 1
ATOM 3601 C CA . SER B 1 217 ? -21.141 -4.516 1.711 1 34.12 217 SER B CA 1
ATOM 3602 C C . SER B 1 217 ? -22.391 -5.258 1.245 1 34.12 217 SER B C 1
ATOM 3604 O O . SER B 1 217 ? -22.312 -6.383 0.748 1 34.12 217 SER B O 1
ATOM 3606 N N . GLU B 1 218 ? -23.531 -4.703 1.545 1 36.19 218 GLU B N 1
ATOM 3607 C CA . GLU B 1 218 ? -24.797 -5.316 1.173 1 36.19 218 GLU B CA 1
ATOM 3608 C C . GLU B 1 218 ? -24.891 -5.531 -0.335 1 36.19 218 GLU B C 1
ATOM 3610 O O . GLU B 1 218 ? -25.5 -6.496 -0.793 1 36.19 218 GLU B O 1
ATOM 3615 N N . ALA B 1 219 ? -24.109 -4.844 -1 1 37.19 219 ALA B N 1
ATOM 3616 C CA . ALA B 1 219 ? -24.203 -4.953 -2.453 1 37.19 219 ALA B CA 1
ATOM 3617 C C . ALA B 1 219 ? -23.609 -6.273 -2.943 1 37.19 219 ALA B C 1
ATOM 3619 O O . ALA B 1 219 ? -24.188 -6.934 -3.814 1 37.19 219 ALA B O 1
ATOM 3620 N N . MET B 1 220 ? -22.562 -6.676 -2.355 1 44.88 220 MET B N 1
ATOM 3621 C CA . MET B 1 220 ? -21.969 -7.938 -2.773 1 44.88 220 MET B CA 1
ATOM 3622 C C . MET B 1 220 ? -22.891 -9.109 -2.488 1 44.88 220 MET B C 1
ATOM 3624 O O . MET B 1 220 ? -23.062 -9.992 -3.33 1 44.88 220 MET B O 1
ATOM 3628 N N . LEU B 1 221 ? -23.453 -9.047 -1.315 1 45.88 221 LEU B N 1
ATOM 3629 C CA . LEU B 1 221 ? -24.344 -10.141 -0.921 1 45.88 221 LEU B CA 1
ATOM 3630 C C . LEU B 1 221 ? -25.547 -10.219 -1.841 1 45.88 221 LEU B C 1
ATOM 3632 O O . LEU B 1 221 ? -26 -11.312 -2.195 1 45.88 221 LEU B O 1
ATOM 3636 N N . GLN B 1 222 ? -26.109 -9.203 -2.256 1 45.56 222 GLN B N 1
ATOM 3637 C CA . GLN B 1 222 ? -27.281 -9.164 -3.113 1 45.56 222 GLN B CA 1
ATOM 3638 C C . GLN B 1 222 ? -26.953 -9.641 -4.523 1 45.56 222 GLN B C 1
ATOM 3640 O O . GLN B 1 222 ? -27.75 -10.352 -5.148 1 45.56 222 GLN B O 1
ATOM 3645 N N . LEU B 1 223 ? -25.859 -9.32 -4.945 1 45.91 223 LEU B N 1
ATOM 3646 C CA . LEU B 1 223 ? -25.5 -9.617 -6.328 1 45.91 223 LEU B CA 1
ATOM 3647 C C . LEU B 1 223 ? -25.219 -11.102 -6.512 1 45.91 223 LEU B C 1
ATOM 3649 O O . LEU B 1 223 ? -25.5 -11.672 -7.566 1 45.91 223 LEU B O 1
ATOM 3653 N N . VAL B 1 224 ? -24.641 -11.672 -5.531 1 50.28 224 VAL B N 1
ATOM 3654 C CA . VAL B 1 224 ? -24.328 -13.094 -5.645 1 50.28 224 VAL B CA 1
ATOM 3655 C C . VAL B 1 224 ? -25.625 -13.906 -5.625 1 50.28 224 VAL B C 1
ATOM 3657 O O . VAL B 1 224 ? -25.719 -14.953 -6.27 1 50.28 224 VAL B O 1
ATOM 3660 N N . HIS B 1 225 ? -26.641 -13.445 -4.922 1 49.06 225 HIS B N 1
ATOM 3661 C CA . HIS B 1 225 ? -27.891 -14.188 -4.812 1 49.06 225 HIS B CA 1
ATOM 3662 C C . HIS B 1 225 ? -28.75 -14 -6.055 1 49.06 225 HIS B C 1
ATOM 3664 O O . HIS B 1 225 ? -29.719 -14.727 -6.254 1 49.06 225 HIS B O 1
ATOM 3670 N N . GLU B 1 226 ? -28.531 -13.078 -6.754 1 43.94 226 GLU B N 1
ATOM 3671 C CA . GLU B 1 226 ? -29.344 -12.844 -7.941 1 43.94 226 GLU B CA 1
ATOM 3672 C C . GLU B 1 226 ? -28.953 -13.805 -9.07 1 43.94 226 GLU B C 1
ATOM 3674 O O . GLU B 1 226 ? -29.656 -13.891 -10.078 1 43.94 226 GLU B O 1
ATOM 3679 N N . HIS B 1 227 ? -27.906 -14.562 -8.93 1 42.47 227 HIS B N 1
ATOM 3680 C CA . HIS B 1 227 ? -27.656 -15.539 -9.977 1 42.47 227 HIS B CA 1
ATOM 3681 C C . HIS B 1 227 ? -27.688 -16.969 -9.422 1 42.47 227 HIS B C 1
ATOM 3683 O O . HIS B 1 227 ? -27.25 -17.203 -8.297 1 42.47 227 HIS B O 1
#

InterPro domains:
  IPR024571 ERAP1-like C-terminal domain [PF11838] (4-150)
  IPR050344 Peptidase M1 family aminopeptidases [PTHR11533] (5-168)

Radius of gyration: 22.95 Å; Cα contacts (8 Å, |Δi|>4): 510; chains: 2; bounding box: 72×56×67 Å